Protein AF-A0A165R2X8-F1 (afdb_monomer_lite)

pLDDT: mean 70.47, std 25.11, range [25.03, 98.25]

Radius of gyration: 31.76 Å; chains: 1; bounding box: 98×84×92 Å

Secondary structure (DSSP, 8-state):
--GGGSGGGEEEE-TT-GGGS-HHHHHHHGGGGSPPPTHHHH-PPPP--GGGHHHHHHHHHT--SS-------------S--HHHHHHHHHHHHHHHHHHHHHHHHHH-SSPPP-HHHHHHHHHHHHHHH-TT-EEEEEEEEEPBPPTT-S--TTGGGS--EEEEEEEEEPSPB---PPP-----------------------------------------------------PPP---TTTT-------------------TTGGGSHHHHTT--BTT--TTSPB--EEEEEEEGGGHHHHHHHHHHHHHHTT----EEEEEE-TT-SEEEEEEEEE-----TTSPPPPEEEE----TT-TTEEETTSHHHHHHHHHHHHHHHHHHHHHHHHHHHHHHSGGGGSPP---BTTS-TTTTTTTS-HHHHHHHHHHHHHHHHHHHHHS---------PPPP---------------------

Structure (mmCIF, N/CA/C/O backbone):
data_AF-A0A165R2X8-F1
#
_entry.id   AF-A0A165R2X8-F1
#
loop_
_atom_site.group_PDB
_atom_site.id
_atom_site.type_symbol
_atom_site.label_atom_id
_atom_site.label_alt_id
_atom_site.label_comp_id
_atom_site.label_asym_id
_atom_site.label_entity_id
_atom_site.label_seq_id
_atom_site.pdbx_PDB_ins_code
_atom_site.Cartn_x
_atom_site.Cartn_y
_atom_site.Cartn_z
_atom_site.occupancy
_atom_site.B_iso_or_equiv
_atom_site.auth_seq_id
_atom_site.auth_comp_id
_atom_site.auth_asym_id
_atom_site.auth_atom_id
_atom_site.pdbx_PDB_model_num
ATOM 1 N N . MET A 1 1 ? -3.189 15.712 -18.559 1.00 52.31 1 MET A N 1
ATOM 2 C CA . MET A 1 1 ? -3.951 14.499 -18.189 1.00 52.31 1 MET A CA 1
ATOM 3 C C . MET A 1 1 ? -3.015 13.319 -18.382 1.00 52.31 1 MET A C 1
ATOM 5 O O . MET A 1 1 ? -2.456 13.204 -19.466 1.00 52.31 1 MET A O 1
ATOM 9 N N . HIS A 1 2 ? -2.732 12.551 -17.334 1.00 66.25 2 HIS A N 1
ATOM 10 C CA . HIS A 1 2 ? -1.777 11.444 -17.400 1.00 66.25 2 HIS A CA 1
ATOM 11 C C . HIS A 1 2 ? -2.496 10.144 -17.826 1.00 66.25 2 HIS A C 1
ATOM 13 O O . HIS A 1 2 ? -3.558 9.873 -17.266 1.00 66.25 2 HIS A O 1
ATOM 19 N N . PRO A 1 3 ? -1.978 9.357 -18.798 1.00 70.12 3 PRO A N 1
ATOM 20 C CA . PRO A 1 3 ? -2.657 8.169 -19.337 1.00 70.12 3 PRO A CA 1
ATOM 21 C C . PRO A 1 3 ? -3.021 7.127 -18.281 1.00 70.12 3 PRO A C 1
ATOM 23 O O . PRO A 1 3 ? -4.082 6.523 -18.371 1.00 70.12 3 PRO A O 1
ATOM 26 N N . TRP A 1 4 ? -2.209 6.954 -17.240 1.00 79.19 4 TRP A N 1
ATOM 27 C CA . TRP A 1 4 ? -2.486 5.952 -16.210 1.00 79.19 4 TRP A CA 1
ATOM 28 C C . TRP A 1 4 ? -3.608 6.346 -15.241 1.00 79.19 4 TRP A C 1
ATOM 30 O O . TRP A 1 4 ? -3.891 5.595 -14.321 1.00 79.19 4 TRP A O 1
ATOM 40 N N . ARG A 1 5 ? -4.278 7.488 -15.442 1.00 78.31 5 ARG A N 1
ATOM 41 C CA . ARG A 1 5 ? -5.565 7.773 -14.785 1.00 78.31 5 ARG A CA 1
ATOM 42 C C . ARG A 1 5 ? -6.742 7.082 -15.473 1.00 78.31 5 ARG A C 1
ATOM 44 O O . ARG A 1 5 ? -7.814 6.976 -14.888 1.00 78.31 5 ARG A O 1
ATOM 51 N N . ASP A 1 6 ? -6.556 6.662 -16.722 1.00 77.06 6 ASP A N 1
ATOM 52 C CA . ASP A 1 6 ? -7.579 5.962 -17.482 1.00 77.06 6 ASP A CA 1
ATOM 53 C C . ASP A 1 6 ? -7.570 4.469 -17.110 1.00 77.06 6 ASP A C 1
ATOM 55 O O . ASP A 1 6 ? -6.562 3.794 -17.356 1.00 77.06 6 ASP A O 1
ATOM 59 N N . PRO A 1 7 ? -8.659 3.929 -16.529 1.00 75.25 7 PRO A N 1
ATOM 60 C CA . PRO A 1 7 ? -8.744 2.513 -16.200 1.00 75.25 7 PRO A CA 1
ATOM 61 C C . PRO A 1 7 ? -8.648 1.611 -17.437 1.00 75.25 7 PRO A C 1
ATOM 63 O O . PRO A 1 7 ? -8.342 0.438 -17.276 1.00 75.25 7 PRO A O 1
ATOM 66 N N . GLU A 1 8 ? -8.848 2.117 -18.661 1.00 78.75 8 GLU A N 1
ATOM 67 C CA . GLU A 1 8 ? -8.639 1.332 -19.889 1.00 78.75 8 GLU A CA 1
ATOM 68 C C . GLU A 1 8 ? -7.177 0.887 -20.075 1.00 78.75 8 GLU A C 1
ATOM 70 O O . GLU A 1 8 ? -6.911 -0.095 -20.769 1.00 78.75 8 GLU A O 1
ATOM 75 N N . ASN A 1 9 ? -6.230 1.557 -19.411 1.00 83.19 9 ASN A N 1
ATOM 76 C CA . ASN A 1 9 ? -4.814 1.190 -19.418 1.00 83.19 9 ASN A CA 1
ATOM 77 C C . ASN A 1 9 ? -4.451 0.103 -18.385 1.00 83.19 9 ASN A C 1
ATOM 79 O O . ASN A 1 9 ? -3.286 -0.292 -18.305 1.00 83.19 9 ASN A O 1
ATOM 83 N N . VAL A 1 10 ? -5.422 -0.388 -17.603 1.00 86.94 10 VAL A N 1
ATOM 84 C CA . VAL A 1 10 ? -5.243 -1.441 -16.593 1.00 86.94 10 VAL A CA 1
ATOM 85 C C . VAL A 1 10 ? -6.329 -2.508 -16.733 1.00 86.94 10 VAL A C 1
ATOM 87 O O . VAL A 1 10 ? -7.522 -2.225 -16.779 1.00 86.94 10 VAL A O 1
ATOM 90 N N . VAL A 1 11 ? -5.940 -3.781 -16.732 1.00 88.38 11 VAL A N 1
ATOM 91 C CA . VAL A 1 11 ? -6.904 -4.886 -16.756 1.00 88.38 11 VAL A CA 1
ATOM 92 C C . VAL A 1 11 ? -7.445 -5.120 -15.344 1.00 88.38 11 VAL A C 1
ATOM 94 O O . VAL A 1 11 ? -6.738 -5.630 -14.472 1.00 88.38 11 VAL A O 1
ATOM 97 N N . LEU A 1 12 ? -8.708 -4.765 -15.108 1.00 88.12 12 LEU A N 1
ATOM 98 C CA . LEU A 1 12 ? -9.349 -4.896 -13.797 1.00 88.12 12 LEU A CA 1
ATOM 99 C C . LEU A 1 12 ? -9.978 -6.277 -13.583 1.00 88.12 12 LEU A C 1
ATOM 101 O O . LEU A 1 12 ? -10.709 -6.791 -14.431 1.00 88.12 12 LEU A O 1
ATOM 105 N N . HIS A 1 13 ? -9.746 -6.845 -12.401 1.00 85.69 13 HIS A N 1
ATOM 106 C CA . HIS A 1 13 ? -10.286 -8.131 -11.961 1.00 85.69 13 HIS A CA 1
ATOM 107 C C . HIS A 1 13 ? -11.101 -7.962 -10.681 1.00 85.69 13 HIS A C 1
ATOM 109 O O . HIS A 1 13 ? -10.700 -7.236 -9.776 1.00 85.69 13 HIS A O 1
ATOM 115 N N . SER A 1 14 ? -12.218 -8.683 -10.565 1.00 80.19 14 SER A N 1
ATOM 116 C CA . SER A 1 14 ? -12.997 -8.727 -9.320 1.00 80.19 14 SER A CA 1
ATOM 117 C C . SER A 1 14 ? -12.298 -9.586 -8.267 1.00 80.19 14 SER A C 1
ATOM 119 O O . SER A 1 14 ? -11.883 -10.707 -8.569 1.00 80.19 14 SER A O 1
ATOM 121 N N . VAL A 1 15 ? -12.233 -9.088 -7.026 1.00 72.25 15 VAL A N 1
ATOM 122 C CA . VAL A 1 15 ? -11.554 -9.748 -5.896 1.00 72.25 15 VAL A CA 1
ATOM 123 C C . VAL A 1 15 ? -12.150 -11.118 -5.539 1.00 72.25 15 VAL A C 1
ATOM 125 O O . VAL A 1 15 ? -11.440 -12.014 -5.072 1.00 72.25 15 VAL A O 1
ATOM 128 N N . ASP A 1 16 ? -13.432 -11.322 -5.841 1.00 66.12 16 ASP A N 1
ATOM 129 C CA . ASP A 1 16 ? -14.159 -12.558 -5.546 1.00 66.12 16 ASP A CA 1
ATOM 130 C C . ASP A 1 16 ? -13.986 -13.659 -6.611 1.00 66.12 16 ASP A C 1
ATOM 132 O O . ASP A 1 16 ? -14.261 -14.830 -6.343 1.00 66.12 16 ASP A O 1
ATOM 136 N N . CYS A 1 17 ? -13.473 -13.326 -7.801 1.00 63.28 17 CYS A N 1
ATOM 137 C CA . CYS A 1 17 ? -13.306 -14.250 -8.929 1.00 63.28 17 CYS A CA 1
ATOM 138 C C . CYS A 1 17 ? -11.825 -14.582 -9.178 1.00 63.28 17 CYS A C 1
ATOM 140 O O . CYS A 1 17 ? -11.273 -14.316 -10.244 1.00 63.28 17 CYS A O 1
ATOM 142 N N . ALA A 1 18 ? -11.177 -15.203 -8.192 1.00 62.91 18 ALA A N 1
ATOM 143 C CA . ALA A 1 18 ? -9.731 -15.444 -8.200 1.00 62.91 18 ALA A CA 1
ATOM 144 C C . ALA A 1 18 ? -9.247 -16.570 -9.143 1.00 62.91 18 ALA A C 1
ATOM 146 O O . ALA A 1 18 ? -8.054 -16.854 -9.187 1.00 62.91 18 ALA A O 1
ATOM 147 N N . THR A 1 19 ? -10.116 -17.257 -9.894 1.00 57.75 19 THR A N 1
ATOM 148 C CA . THR A 1 19 ? -9.743 -18.498 -10.613 1.00 57.75 19 THR A CA 1
ATOM 149 C C . THR A 1 19 ? -8.667 -18.321 -11.689 1.00 57.75 19 THR A C 1
ATOM 151 O O . THR A 1 19 ? -8.030 -19.305 -12.048 1.00 57.75 19 THR A O 1
ATOM 154 N N . ALA A 1 20 ? -8.440 -17.097 -12.175 1.00 71.44 20 ALA A N 1
ATOM 155 C CA . ALA A 1 20 ? -7.450 -16.784 -13.211 1.00 71.44 20 ALA A CA 1
ATOM 156 C C . ALA A 1 20 ? -6.237 -15.973 -12.706 1.00 71.44 20 ALA A C 1
ATOM 158 O O . ALA A 1 20 ? -5.438 -15.519 -13.517 1.00 71.44 20 ALA A O 1
ATOM 159 N N . TRP A 1 21 ? -6.108 -15.745 -11.395 1.00 86.25 21 TRP A N 1
ATOM 160 C CA . TRP A 1 21 ? -5.013 -14.935 -10.848 1.00 86.25 21 TRP A CA 1
ATOM 161 C C . TRP A 1 21 ? -3.727 -15.751 -10.652 1.00 86.25 21 TRP A C 1
ATOM 163 O O . TRP A 1 21 ? -3.832 -16.955 -10.381 1.00 86.25 21 TRP A O 1
ATOM 173 N N . PRO A 1 22 ? -2.540 -15.113 -10.703 1.00 88.19 22 PRO A N 1
ATOM 174 C CA . PRO A 1 22 ? -1.289 -15.736 -10.269 1.00 88.19 22 PRO A CA 1
ATOM 175 C C . PRO A 1 22 ? -1.380 -16.234 -8.821 1.00 88.19 22 PRO A C 1
ATOM 177 O O . PRO A 1 22 ? -2.077 -15.635 -7.993 1.00 88.19 22 PRO A O 1
ATOM 180 N N . GLU A 1 23 ? -0.687 -17.326 -8.500 1.00 89.19 23 GLU A N 1
ATOM 181 C CA . GLU A 1 23 ? -0.742 -17.933 -7.161 1.00 89.19 23 GLU A CA 1
ATOM 182 C C . GLU A 1 23 ? -0.190 -16.990 -6.086 1.00 89.19 23 GLU A C 1
ATOM 184 O O . GLU A 1 23 ? -0.756 -16.878 -5.000 1.00 89.19 23 GLU A O 1
ATOM 189 N N . GLU A 1 24 ? 0.833 -16.214 -6.429 1.00 89.31 24 GLU A N 1
ATOM 190 C CA . GLU A 1 24 ? 1.457 -15.194 -5.588 1.00 89.31 24 GLU A CA 1
ATOM 191 C C . GLU A 1 24 ? 0.451 -14.085 -5.238 1.00 89.31 24 GLU A C 1
ATOM 193 O O . GLU A 1 24 ? 0.370 -13.620 -4.100 1.00 89.31 24 GLU A O 1
ATOM 198 N N . THR A 1 25 ? -0.407 -13.717 -6.196 1.00 89.25 25 THR A N 1
ATOM 199 C CA . THR A 1 25 ? -1.488 -12.737 -5.989 1.00 89.25 25 THR A CA 1
ATOM 200 C C . THR A 1 25 ? -2.597 -13.317 -5.108 1.00 89.25 25 THR A C 1
ATOM 202 O O . THR A 1 25 ? -3.119 -12.633 -4.224 1.00 89.25 25 THR A O 1
ATOM 205 N N . LYS A 1 26 ? -2.957 -14.593 -5.301 1.00 89.06 26 LYS A N 1
ATOM 206 C CA . LYS A 1 26 ? -3.955 -15.283 -4.463 1.00 89.06 26 LYS A CA 1
ATOM 207 C C . LYS A 1 26 ? -3.492 -15.408 -3.014 1.00 89.06 26 LYS A C 1
ATOM 209 O O . LYS A 1 26 ? -4.302 -15.217 -2.106 1.00 89.06 26 LYS A O 1
ATOM 214 N N . ALA A 1 27 ? -2.211 -15.705 -2.798 1.00 90.81 27 ALA A N 1
ATOM 215 C CA . ALA A 1 27 ? -1.628 -15.836 -1.468 1.00 90.81 27 ALA A CA 1
ATOM 216 C C . ALA A 1 27 ? -1.777 -14.542 -0.653 1.00 90.81 27 ALA A C 1
ATOM 218 O O . ALA A 1 27 ? -2.129 -14.599 0.524 1.00 90.81 27 ALA A O 1
ATOM 219 N N . LEU A 1 28 ? -1.624 -13.375 -1.292 1.00 91.12 28 LEU A N 1
ATOM 220 C CA . LEU A 1 28 ? -1.773 -12.074 -0.634 1.00 91.12 28 LEU A CA 1
ATOM 221 C C . LEU A 1 28 ? -3.192 -11.779 -0.141 1.00 91.12 28 LEU A C 1
ATOM 223 O O . LEU A 1 28 ? -3.351 -11.063 0.842 1.00 91.12 28 LEU A O 1
ATOM 227 N N . ILE A 1 29 ? -4.230 -12.315 -0.785 1.00 89.06 29 ILE A N 1
ATOM 228 C CA . ILE A 1 29 ? -5.624 -12.063 -0.378 1.00 89.06 29 ILE A CA 1
ATOM 229 C C . ILE A 1 29 ? -6.180 -13.120 0.584 1.00 89.06 29 ILE A C 1
ATOM 231 O O . ILE A 1 29 ? -7.249 -12.923 1.162 1.00 89.06 29 ILE A O 1
ATOM 235 N N . GLU A 1 30 ? -5.494 -14.249 0.768 1.00 88.50 30 GLU A N 1
ATOM 236 C CA . GLU A 1 30 ? -5.924 -15.316 1.680 1.00 88.50 30 GLU A CA 1
ATOM 237 C C . GLU A 1 30 ? -6.098 -14.821 3.132 1.00 88.50 30 GLU A C 1
ATOM 239 O O . GLU A 1 30 ? -7.163 -15.079 3.709 1.00 88.50 30 GLU A O 1
ATOM 244 N N . PRO A 1 31 ? -5.187 -13.994 3.693 1.00 89.69 31 PRO A N 1
ATOM 245 C CA . PRO A 1 31 ? -5.346 -13.442 5.037 1.00 89.69 31 PRO A CA 1
ATOM 246 C C . PRO A 1 31 ? -6.639 -12.642 5.255 1.00 89.69 31 PRO A C 1
ATOM 248 O O . PRO A 1 31 ? -7.147 -12.614 6.374 1.00 89.69 31 PRO A O 1
ATOM 251 N N . LEU A 1 32 ? -7.226 -12.039 4.212 1.00 87.06 32 LEU A N 1
ATOM 252 C CA . LEU A 1 32 ? -8.481 -11.272 4.317 1.00 87.06 32 LEU A CA 1
ATOM 253 C C . LEU A 1 32 ? -9.692 -12.136 4.674 1.00 87.06 32 LEU A C 1
ATOM 255 O O . LEU A 1 32 ? -10.683 -11.622 5.210 1.00 87.06 32 LEU A O 1
ATOM 259 N N . ARG A 1 33 ? -9.623 -13.431 4.337 1.00 86.88 33 ARG A N 1
ATOM 260 C CA . ARG A 1 33 ? -10.674 -14.423 4.596 1.00 86.88 33 ARG A CA 1
ATOM 261 C C . ARG A 1 33 ? -10.580 -15.007 6.001 1.00 86.88 33 ARG A C 1
ATOM 263 O O . ARG A 1 33 ? -11.558 -15.579 6.484 1.00 86.88 33 ARG A O 1
ATOM 270 N N . ARG A 1 34 ? -9.433 -14.858 6.670 1.00 87.44 34 ARG A N 1
ATOM 271 C CA . ARG A 1 34 ? -9.241 -15.346 8.035 1.00 87.44 34 ARG A CA 1
ATOM 272 C C . ARG A 1 34 ? -10.069 -14.487 9.002 1.00 87.44 34 ARG A C 1
ATOM 274 O O . ARG A 1 34 ? -9.977 -13.258 8.966 1.00 87.44 34 ARG A O 1
ATOM 281 N N . PRO A 1 35 ? -10.894 -15.097 9.870 1.00 88.38 35 PRO A N 1
ATOM 282 C CA . PRO A 1 35 ? -11.625 -14.343 10.877 1.00 88.38 35 PRO A CA 1
ATOM 283 C C . PRO A 1 35 ? -10.657 -13.742 11.902 1.00 88.38 35 PRO A C 1
ATOM 285 O O . PRO A 1 35 ? -9.585 -14.291 12.167 1.00 88.38 35 PRO A O 1
ATOM 288 N N . LEU A 1 36 ? -11.061 -12.633 12.525 1.00 90.81 36 LEU A N 1
ATOM 289 C CA . LEU A 1 36 ? -10.315 -12.084 13.654 1.00 90.81 36 LEU A CA 1
ATOM 290 C C . LEU A 1 36 ? -10.290 -13.085 14.825 1.00 90.81 36 LEU A C 1
ATOM 292 O O . LEU A 1 36 ? -11.276 -13.800 15.037 1.00 90.81 36 LEU A O 1
ATOM 296 N N . PRO A 1 37 ? -9.206 -13.118 15.623 1.00 90.81 37 PRO A N 1
ATOM 297 C CA . PRO A 1 37 ? -9.124 -13.982 16.795 1.00 90.81 37 PRO A CA 1
ATOM 298 C C . PRO A 1 37 ? -10.280 -13.755 17.777 1.00 90.81 37 PRO A C 1
ATOM 300 O O . PRO A 1 37 ? -10.672 -12.618 18.036 1.00 90.81 37 PRO A O 1
ATOM 303 N N . GLU A 1 38 ? -10.777 -14.823 18.410 1.00 89.00 38 GLU A N 1
ATOM 304 C CA . GLU A 1 38 ? -11.929 -14.743 19.326 1.00 89.00 38 GLU A CA 1
ATOM 305 C C . GLU A 1 38 ? -11.702 -13.761 20.493 1.00 89.00 38 GLU A C 1
ATOM 307 O O . GLU A 1 38 ? -12.641 -13.106 20.956 1.00 89.00 38 GLU A O 1
ATOM 312 N N . TRP A 1 39 ? -10.449 -13.583 20.933 1.00 91.00 39 TRP A N 1
ATOM 313 C CA . TRP A 1 39 ? -10.113 -12.638 22.001 1.00 91.00 39 TRP A CA 1
ATOM 314 C C . TRP A 1 39 ? -10.463 -11.184 21.646 1.00 91.00 39 TRP A C 1
ATOM 316 O O . TRP A 1 39 ? -10.707 -10.397 22.558 1.00 91.00 39 TRP A O 1
ATOM 326 N N . VAL A 1 40 ? -10.561 -10.822 20.361 1.00 91.50 40 VAL A N 1
ATOM 327 C CA . VAL A 1 40 ? -11.008 -9.489 19.915 1.00 91.50 40 VAL A CA 1
ATOM 328 C C . VAL A 1 40 ? -12.467 -9.222 20.311 1.00 91.50 40 VAL A C 1
ATOM 330 O O . VAL A 1 40 ? -12.836 -8.091 20.626 1.00 91.50 40 VAL A O 1
ATOM 333 N N . TYR A 1 41 ? -13.295 -10.263 20.385 1.00 89.81 41 TYR A N 1
ATOM 334 C CA . TYR A 1 41 ? -14.707 -10.151 20.762 1.00 89.81 41 TYR A CA 1
ATOM 335 C C . TYR A 1 41 ? -14.936 -10.442 22.248 1.00 89.81 41 TYR A C 1
ATOM 337 O O . TYR A 1 41 ? -15.787 -9.822 22.884 1.00 89.81 41 TYR A O 1
ATOM 345 N N . CYS A 1 42 ? -14.176 -11.382 22.813 1.00 86.44 42 CYS A N 1
ATOM 346 C CA . CYS A 1 42 ? -14.424 -11.921 24.152 1.00 86.44 42 CYS A CA 1
ATOM 347 C C . CYS A 1 42 ? -13.467 -11.381 25.231 1.00 86.44 42 CYS A C 1
ATOM 349 O O . CYS A 1 42 ? -13.775 -11.450 26.423 1.00 86.44 42 CYS A O 1
ATOM 351 N N . GLY A 1 43 ? -12.320 -10.823 24.841 1.00 86.19 43 GLY A N 1
ATOM 352 C CA . GLY A 1 43 ? -11.204 -10.548 25.744 1.00 86.19 43 GLY A CA 1
ATOM 353 C C . GLY A 1 43 ? -10.484 -11.829 26.209 1.00 86.19 43 GLY A C 1
ATOM 354 O O . GLY A 1 43 ? -10.761 -12.916 25.700 1.00 86.19 43 GLY A O 1
ATOM 355 N N . PRO A 1 44 ? -9.549 -11.734 27.174 1.00 87.06 44 PRO A N 1
ATOM 356 C CA . PRO A 1 44 ? -9.086 -10.513 27.834 1.00 87.06 44 PRO A CA 1
ATOM 357 C C . PRO A 1 44 ? -8.338 -9.594 26.863 1.00 87.06 44 PRO A C 1
ATOM 359 O O . PRO A 1 44 ? -7.478 -10.046 26.107 1.00 87.06 44 PRO A O 1
ATOM 362 N N . TYR A 1 45 ? -8.672 -8.303 26.894 1.00 87.69 45 TYR A N 1
ATOM 363 C CA . TYR A 1 45 ? -8.031 -7.317 26.029 1.00 87.69 45 TYR A CA 1
ATOM 364 C C . TYR A 1 45 ? -6.646 -6.927 26.545 1.00 87.69 45 TYR A C 1
ATOM 366 O O . TYR A 1 45 ? -6.445 -6.875 27.764 1.00 87.69 45 TYR A O 1
ATOM 374 N N . PRO A 1 46 ? -5.712 -6.603 25.634 1.00 88.25 46 PRO A N 1
ATOM 375 C CA . PRO A 1 46 ? -4.507 -5.854 25.968 1.00 88.25 46 PRO A CA 1
ATOM 376 C C . PRO A 1 46 ? -4.840 -4.532 26.667 1.00 88.25 46 PRO A C 1
ATOM 378 O O . PRO A 1 46 ? -6.001 -4.123 26.755 1.00 88.25 46 PRO A O 1
ATOM 381 N N . PHE A 1 47 ? -3.810 -3.837 27.152 1.00 86.25 47 PHE A N 1
ATOM 382 C CA . PHE A 1 47 ? -3.988 -2.472 27.634 1.00 86.25 47 PHE A CA 1
ATOM 383 C C . PHE A 1 47 ? -4.682 -1.626 26.558 1.00 86.25 47 PHE A C 1
ATOM 385 O O . PHE A 1 47 ? -4.250 -1.608 25.410 1.00 86.25 47 PHE A O 1
ATOM 392 N N . THR A 1 48 ? -5.749 -0.932 26.951 1.00 86.00 48 THR A N 1
ATOM 393 C CA . THR A 1 48 ? -6.442 0.037 26.101 1.00 86.00 48 THR A CA 1
ATOM 394 C C . THR A 1 48 ? -6.559 1.365 26.818 1.00 86.00 48 THR A C 1
ATOM 396 O O . THR A 1 48 ? -6.961 1.421 27.989 1.00 86.00 48 THR A O 1
ATOM 399 N N . SER A 1 49 ? -6.303 2.437 26.086 1.00 87.44 49 SER A N 1
ATOM 400 C CA . SER A 1 49 ? -6.489 3.811 26.515 1.00 87.44 49 SER A CA 1
ATOM 401 C C . SER A 1 49 ? -7.929 4.061 26.979 1.00 87.44 49 SER A C 1
ATOM 403 O O . SER A 1 49 ? -8.898 3.498 26.464 1.00 87.44 49 SER A O 1
ATOM 405 N N . LYS A 1 50 ? -8.107 4.941 27.977 1.00 87.62 50 LYS A N 1
ATOM 406 C CA . LYS A 1 50 ? -9.434 5.227 28.570 1.00 87.62 50 LYS A CA 1
ATOM 407 C C . LYS A 1 50 ? -10.450 5.725 27.535 1.00 87.62 50 LYS A C 1
ATOM 409 O O . LYS A 1 50 ? -11.642 5.470 27.697 1.00 87.62 50 LYS A O 1
ATOM 414 N N . HIS A 1 51 ? -9.975 6.396 26.488 1.00 85.44 51 HIS A N 1
ATOM 415 C CA . HIS A 1 51 ? -10.787 6.922 25.391 1.00 85.44 51 HIS A CA 1
ATOM 416 C C . HIS A 1 51 ? -11.383 5.822 24.494 1.00 85.44 51 HIS A C 1
ATOM 418 O O . HIS A 1 51 ? -12.420 6.046 23.881 1.00 85.44 51 HIS A O 1
ATOM 424 N N . CYS A 1 52 ? -10.811 4.614 24.493 1.00 90.38 52 CYS A N 1
ATOM 425 C CA . CYS A 1 52 ? -11.252 3.488 23.662 1.00 90.38 52 CYS A CA 1
ATOM 426 C C . CYS A 1 52 ? -12.285 2.579 24.352 1.00 90.38 52 CYS A C 1
ATOM 428 O O . CYS A 1 52 ? -12.727 1.590 23.773 1.00 90.38 52 CYS A O 1
ATOM 430 N N . ARG A 1 53 ? -12.702 2.884 25.591 1.00 88.69 53 ARG A N 1
ATOM 431 C CA . ARG A 1 53 ? -13.611 2.020 26.376 1.00 88.69 53 ARG A CA 1
ATOM 432 C C . ARG A 1 53 ? -14.955 1.764 25.693 1.00 88.69 53 ARG A C 1
ATOM 434 O O . ARG A 1 53 ? -15.479 0.658 25.804 1.00 88.69 53 ARG A O 1
ATOM 441 N N . SER A 1 54 ? -15.513 2.768 25.015 1.00 93.19 54 SER A N 1
ATOM 442 C CA . SER A 1 54 ? -16.760 2.621 24.255 1.00 93.19 54 SER A CA 1
ATOM 443 C C . SER A 1 54 ? -16.580 1.684 23.059 1.00 93.19 54 SER A C 1
ATOM 445 O O . SER A 1 54 ? -17.418 0.813 22.856 1.00 93.19 54 SER A O 1
ATOM 447 N N . LEU A 1 55 ? -15.459 1.794 22.340 1.00 94.31 55 LEU A N 1
ATOM 448 C CA . LEU A 1 55 ? -15.120 0.917 21.214 1.00 94.31 55 LEU A CA 1
ATOM 449 C C . LEU A 1 55 ? -14.924 -0.534 21.664 1.00 94.31 55 LEU A C 1
ATOM 451 O O . LEU A 1 55 ? -15.405 -1.460 21.026 1.00 94.31 55 LEU A O 1
ATOM 455 N N . VAL A 1 56 ? -14.291 -0.748 22.819 1.00 92.69 56 VAL A N 1
ATOM 456 C CA . VAL A 1 56 ? -14.167 -2.089 23.408 1.00 92.69 56 VAL A CA 1
ATOM 457 C C . VAL A 1 56 ? -15.539 -2.678 23.763 1.00 92.69 56 VAL A C 1
ATOM 459 O O . VAL A 1 56 ? -15.760 -3.877 23.605 1.00 92.69 56 VAL A O 1
ATOM 462 N N . ALA A 1 57 ? -16.477 -1.862 24.251 1.00 91.12 57 ALA A N 1
ATOM 463 C CA . ALA A 1 57 ? -17.840 -2.319 24.514 1.00 91.12 57 ALA A CA 1
ATOM 464 C C . ALA A 1 57 ? -18.595 -2.662 23.217 1.00 91.12 57 ALA A C 1
ATOM 466 O O . ALA A 1 57 ? -19.329 -3.647 23.196 1.00 91.12 57 ALA A O 1
ATOM 467 N N . GLU A 1 58 ? -18.382 -1.893 22.148 1.00 93.56 58 GLU A N 1
ATOM 468 C CA . GLU A 1 58 ? -18.925 -2.149 20.809 1.00 93.56 58 GLU A CA 1
ATOM 469 C C . GLU A 1 58 ? -18.415 -3.477 20.230 1.00 93.56 58 GLU A C 1
ATOM 471 O O . GLU A 1 58 ? -19.223 -4.300 19.802 1.00 93.56 58 GLU A O 1
ATOM 476 N N . LEU A 1 59 ? -17.111 -3.759 20.338 1.00 92.75 59 LEU A N 1
ATOM 477 C CA . LEU A 1 59 ? -16.524 -5.039 19.915 1.00 92.75 59 LEU A CA 1
ATOM 478 C C . LEU A 1 59 ? -17.203 -6.248 20.577 1.00 92.75 59 LEU A C 1
ATOM 480 O O . LEU A 1 59 ? -17.482 -7.248 19.916 1.00 92.75 59 LEU A O 1
ATOM 484 N N . LYS A 1 60 ? -17.528 -6.155 21.874 1.00 89.00 60 LYS A N 1
ATOM 485 C CA . LYS A 1 60 ? -18.247 -7.225 22.593 1.00 89.00 60 LYS A CA 1
ATOM 486 C C . LYS A 1 60 ? -19.665 -7.447 22.074 1.00 89.00 60 LYS A C 1
ATOM 488 O O . LYS A 1 60 ? -20.171 -8.565 22.148 1.00 89.00 60 LYS A O 1
ATOM 493 N N . GLN A 1 61 ? -20.328 -6.386 21.616 1.00 88.62 61 GLN A N 1
ATOM 494 C CA . GLN A 1 61 ? -21.694 -6.457 21.092 1.00 88.62 61 GLN A CA 1
ATOM 495 C C . GLN A 1 61 ? -21.729 -7.071 19.692 1.00 88.62 61 GLN A C 1
ATOM 497 O O . GLN A 1 61 ? -22.686 -7.760 19.355 1.00 88.62 61 GLN A O 1
ATOM 502 N N . GLN A 1 62 ? -20.665 -6.889 18.910 1.00 84.44 62 GLN A N 1
ATOM 503 C CA . GLN A 1 62 ? -20.513 -7.436 17.559 1.00 84.44 62 GLN A CA 1
ATOM 504 C C . GLN A 1 62 ? -20.042 -8.903 17.543 1.00 84.44 62 GLN A C 1
ATOM 506 O O . GLN A 1 62 ? -19.475 -9.378 16.558 1.00 84.44 62 GLN A O 1
ATOM 511 N N . ARG A 1 63 ? -20.265 -9.648 18.634 1.00 77.38 63 ARG A N 1
ATOM 512 C CA . ARG A 1 63 ? -19.882 -11.058 18.733 1.00 77.38 63 ARG A CA 1
ATOM 513 C C . ARG A 1 63 ? -20.582 -11.882 17.637 1.00 77.38 63 ARG A C 1
ATOM 515 O O . ARG A 1 63 ? -21.811 -11.832 17.547 1.00 77.38 63 ARG A O 1
ATOM 522 N N . PRO A 1 64 ? -19.850 -12.709 16.867 1.00 72.25 64 PRO A N 1
ATOM 523 C CA . PRO A 1 64 ? -20.466 -13.641 15.930 1.00 72.25 64 PRO A CA 1
ATOM 524 C C . PRO A 1 64 ? -21.437 -14.580 16.662 1.00 72.25 64 PRO A C 1
ATOM 526 O O . PRO A 1 64 ? -21.063 -15.240 17.631 1.00 72.25 64 PRO A O 1
ATOM 529 N N . VAL A 1 65 ? -22.692 -14.643 16.207 1.00 59.88 65 VAL A N 1
ATOM 530 C CA . VAL A 1 65 ? -23.758 -15.465 16.824 1.00 59.88 65 VAL A CA 1
ATOM 531 C C . VAL A 1 65 ? -23.510 -16.969 16.624 1.00 59.88 65 VAL A C 1
ATOM 533 O O . VAL A 1 65 ? -24.035 -17.794 17.370 1.00 59.88 65 VAL A O 1
ATOM 536 N N . ILE A 1 66 ? -22.670 -17.338 15.653 1.00 52.78 66 ILE A N 1
ATOM 537 C CA . ILE A 1 66 ? -22.306 -18.724 15.362 1.00 52.78 66 ILE A CA 1
ATOM 538 C C . ILE A 1 66 ? -20.893 -18.967 15.890 1.00 52.78 66 ILE A C 1
ATOM 540 O O . ILE A 1 66 ? -19.904 -18.658 15.229 1.00 52.78 66 ILE A O 1
ATOM 544 N N . SER A 1 67 ? -20.795 -19.541 17.089 1.00 45.66 67 SER A N 1
ATOM 545 C CA . SER A 1 67 ? -19.562 -20.185 17.535 1.00 45.66 67 SER A CA 1
ATOM 546 C C . SER A 1 67 ? -19.260 -21.321 16.560 1.00 45.66 67 SER A C 1
ATOM 548 O O . SER A 1 67 ? -20.011 -22.299 16.515 1.00 45.66 67 SER A O 1
ATOM 550 N N . SER A 1 68 ? -18.192 -21.196 15.768 1.00 43.62 68 SER A N 1
ATOM 551 C CA . SER A 1 68 ? -17.671 -22.309 14.974 1.00 43.62 68 SER A CA 1
ATOM 552 C C . SER A 1 68 ? -17.280 -23.431 15.934 1.00 43.62 68 SER A C 1
ATOM 554 O O . SER A 1 68 ? -16.223 -23.430 16.558 1.00 43.62 68 SER A O 1
ATOM 556 N N . THR A 1 69 ? -18.197 -24.371 16.120 1.00 42.09 69 THR A N 1
ATOM 557 C CA . THR A 1 69 ? -17.984 -25.631 16.823 1.00 42.09 69 THR A CA 1
ATOM 558 C C . THR A 1 69 ? -17.295 -26.562 15.836 1.00 42.09 69 THR A C 1
ATOM 560 O O . THR A 1 69 ? -17.895 -27.466 15.270 1.00 42.09 69 THR A O 1
ATOM 563 N N . GLY A 1 70 ? -16.023 -26.283 15.564 1.00 37.84 70 GLY A N 1
ATOM 564 C CA . GLY A 1 70 ? -15.241 -27.015 14.580 1.00 37.84 70 GLY A CA 1
ATOM 565 C C . GLY A 1 70 ? -13.774 -27.026 14.962 1.00 37.84 70 GLY A C 1
ATOM 566 O O . GLY A 1 70 ? -13.038 -26.130 14.582 1.00 37.84 70 GLY A O 1
ATOM 567 N N . SER A 1 71 ? -13.379 -28.071 15.691 1.00 34.75 71 SER A N 1
ATOM 568 C CA . SER A 1 71 ? -11.993 -28.501 15.901 1.00 34.75 71 SER A CA 1
ATOM 569 C C . SER A 1 71 ? -11.059 -27.469 16.544 1.00 34.75 71 SER A C 1
ATOM 571 O O . SER A 1 71 ? -10.384 -26.691 15.877 1.00 34.75 71 SER A O 1
ATOM 573 N N . ALA A 1 72 ? -10.900 -27.593 17.862 1.00 38.94 72 ALA A N 1
ATOM 574 C CA . ALA A 1 72 ? -9.645 -27.268 18.524 1.00 38.94 72 ALA A CA 1
ATOM 575 C C . ALA A 1 72 ? -8.532 -28.182 17.973 1.00 38.94 72 ALA A C 1
ATOM 577 O O . ALA A 1 72 ? -8.153 -29.169 18.597 1.00 38.94 72 ALA A O 1
ATOM 578 N N . SER A 1 73 ? -8.010 -27.872 16.788 1.00 32.81 73 SER A N 1
ATOM 579 C CA . SER A 1 73 ? -6.660 -28.272 16.425 1.00 32.81 73 SER A CA 1
ATOM 580 C C . SER A 1 73 ? -5.737 -27.276 17.103 1.00 32.81 73 SER A C 1
ATOM 582 O O . SER A 1 73 ? -5.474 -26.185 16.606 1.00 32.81 73 SER A O 1
ATOM 584 N N . THR A 1 74 ? -5.291 -27.657 18.294 1.00 37.34 74 THR A N 1
ATOM 585 C CA . THR A 1 74 ? -4.109 -27.117 18.951 1.00 37.34 74 THR A CA 1
ATOM 586 C C . THR A 1 74 ? -2.893 -27.355 18.054 1.00 37.34 74 THR A C 1
ATOM 588 O O . THR A 1 74 ? -2.117 -28.278 18.290 1.00 37.34 74 THR A O 1
ATOM 591 N N . SER A 1 75 ? -2.712 -26.547 17.011 1.00 32.50 75 SER A N 1
ATOM 592 C CA . SER A 1 75 ? -1.377 -26.271 16.493 1.00 32.50 75 SER A CA 1
ATOM 593 C C . SER A 1 75 ? -0.794 -25.183 17.386 1.00 32.50 75 SER A C 1
ATOM 595 O O . SER A 1 75 ? -0.918 -23.987 17.128 1.00 32.50 75 SER A O 1
ATOM 597 N N . ASN A 1 76 ? -0.225 -25.622 18.507 1.00 38.16 76 ASN A N 1
ATOM 598 C CA . ASN A 1 76 ? 0.752 -24.834 19.236 1.00 38.16 76 ASN A CA 1
ATOM 599 C C . ASN A 1 76 ? 1.944 -24.611 18.294 1.00 38.16 76 ASN A C 1
ATOM 601 O O . ASN A 1 76 ? 2.862 -25.425 18.278 1.00 38.16 76 ASN A O 1
ATOM 605 N N . GLU A 1 77 ? 1.935 -23.519 17.536 1.00 33.34 77 GLU A N 1
ATOM 606 C CA . GLU A 1 77 ? 3.178 -22.820 17.224 1.00 33.34 77 GLU A CA 1
ATOM 607 C C . GLU A 1 77 ? 3.312 -21.650 18.200 1.00 33.34 77 GLU A C 1
ATOM 609 O O . GLU A 1 77 ? 2.613 -20.641 18.082 1.00 33.34 77 GLU A O 1
ATOM 614 N N . PRO A 1 78 ? 4.163 -21.778 19.227 1.00 45.25 78 PRO A N 1
ATOM 615 C CA . PRO A 1 78 ? 4.396 -20.718 20.180 1.00 45.25 78 PRO A CA 1
ATOM 616 C C . PRO A 1 78 ? 5.637 -19.911 19.769 1.00 45.25 78 PRO A C 1
ATOM 618 O O . PRO A 1 78 ? 6.663 -20.084 20.410 1.00 45.25 78 PRO A O 1
ATOM 621 N N . SER A 1 79 ? 5.604 -19.027 18.758 1.00 42.09 79 SER A N 1
ATOM 622 C CA . SER A 1 79 ? 6.692 -18.024 18.598 1.00 42.09 79 SER A CA 1
ATOM 623 C C . SER A 1 79 ? 6.439 -16.862 17.618 1.00 42.09 79 SER A C 1
ATOM 625 O O . SER A 1 79 ? 7.304 -16.510 16.823 1.00 42.09 79 SER A O 1
ATOM 627 N N . SER A 1 80 ? 5.309 -16.169 17.726 1.00 44.16 80 SER A N 1
ATOM 628 C CA . SER A 1 80 ? 5.248 -14.739 17.391 1.00 44.16 80 SER A CA 1
ATOM 629 C C . SER A 1 80 ? 4.299 -14.107 18.396 1.00 44.16 80 SER A C 1
ATOM 631 O O . SER A 1 80 ? 3.138 -14.502 18.484 1.00 44.16 80 SER A O 1
ATOM 633 N N . LYS A 1 81 ? 4.804 -13.229 19.273 1.00 56.66 81 LYS A N 1
ATOM 634 C CA . LYS A 1 81 ? 3.968 -12.508 20.247 1.00 56.66 81 LYS A CA 1
ATOM 635 C C . LYS A 1 81 ? 2.817 -11.888 19.464 1.00 56.66 81 LYS A C 1
ATOM 637 O O . LYS A 1 81 ? 3.117 -11.043 18.639 1.00 56.66 81 LYS A O 1
ATOM 642 N N . ASP A 1 82 ? 1.576 -12.319 19.713 1.00 81.12 82 ASP A N 1
ATOM 643 C CA . ASP A 1 82 ? 0.339 -11.900 19.029 1.00 81.12 82 ASP A CA 1
ATOM 644 C C . ASP A 1 82 ? 0.403 -10.410 18.638 1.00 81.12 82 ASP A C 1
ATOM 646 O O . ASP A 1 82 ? 0.093 -9.530 19.442 1.00 81.12 82 ASP A O 1
ATOM 650 N N . MET A 1 83 ? 0.928 -10.112 17.440 1.00 90.62 83 MET A N 1
ATOM 651 C CA . MET A 1 83 ? 1.368 -8.753 17.082 1.00 90.62 83 MET A CA 1
ATOM 652 C C . MET A 1 83 ? 0.164 -7.820 16.969 1.00 90.62 83 MET A C 1
ATOM 654 O O . MET A 1 83 ? 0.254 -6.617 17.220 1.00 90.62 83 MET A O 1
ATOM 658 N N . LEU A 1 84 ? -1.002 -8.411 16.704 1.00 93.12 84 LEU A N 1
ATOM 659 C CA . LEU A 1 84 ? -2.288 -7.746 16.751 1.00 93.12 84 LEU A CA 1
ATOM 660 C C . LEU A 1 84 ? -2.595 -7.199 18.153 1.00 93.12 84 LEU A C 1
ATOM 662 O O . LEU A 1 84 ? -3.153 -6.111 18.263 1.00 93.12 84 LEU A O 1
ATOM 666 N N . ARG A 1 85 ? -2.179 -7.877 19.234 1.00 92.81 85 ARG A N 1
ATOM 667 C CA . ARG A 1 85 ? -2.305 -7.339 20.602 1.00 92.81 85 ARG A CA 1
ATOM 668 C C . ARG A 1 85 ? -1.444 -6.107 20.830 1.00 92.81 85 ARG A C 1
ATOM 670 O O . ARG A 1 85 ? -1.866 -5.231 21.580 1.00 92.81 85 ARG A O 1
ATOM 677 N N . LEU A 1 86 ? -0.266 -6.041 20.209 1.00 92.81 86 LEU A N 1
ATOM 678 C CA . LEU A 1 86 ? 0.614 -4.870 20.295 1.00 92.81 86 LEU A CA 1
ATOM 679 C C . LEU A 1 86 ? 0.011 -3.671 19.554 1.00 92.81 86 LEU A C 1
ATOM 681 O O . LEU A 1 86 ? 0.129 -2.544 20.019 1.00 92.81 86 LEU A O 1
ATOM 685 N N . CYS A 1 87 ? -0.691 -3.927 18.450 1.00 94.75 87 CYS A N 1
ATOM 686 C CA . CYS A 1 87 ? -1.346 -2.896 17.646 1.00 94.75 87 CYS A CA 1
ATOM 687 C C . CYS A 1 87 ? -2.766 -2.543 18.126 1.00 94.75 87 CYS A C 1
ATOM 689 O O . CYS A 1 87 ? -3.368 -1.606 17.606 1.00 94.75 87 CYS A O 1
ATOM 691 N N . PHE A 1 88 ? -3.321 -3.281 19.096 1.00 95.00 88 PHE A N 1
ATOM 692 C CA . PHE A 1 88 ? -4.738 -3.198 19.465 1.00 95.00 88 PHE A CA 1
ATOM 693 C C . PHE A 1 88 ? -5.151 -1.797 19.930 1.00 95.00 88 PHE A C 1
ATOM 695 O O . PHE A 1 88 ? -6.143 -1.255 19.445 1.00 95.00 88 PHE A O 1
ATOM 702 N N . ASP A 1 89 ? -4.381 -1.180 20.833 1.00 94.25 89 ASP A N 1
ATOM 703 C CA . ASP A 1 89 ? -4.697 0.171 21.313 1.00 94.25 89 ASP A CA 1
ATOM 704 C C . ASP A 1 89 ? -4.525 1.220 20.212 1.00 94.25 89 ASP A C 1
ATOM 706 O O . ASP A 1 89 ? -5.376 2.095 20.070 1.00 94.25 89 ASP A O 1
ATOM 710 N N . THR A 1 90 ? -3.474 1.104 19.394 1.00 94.25 90 THR A N 1
ATOM 711 C CA . THR A 1 90 ? -3.227 1.995 18.251 1.00 94.25 90 THR A CA 1
ATOM 712 C C . THR A 1 90 ? -4.392 1.961 17.266 1.00 94.25 90 THR A C 1
ATOM 714 O O . THR A 1 90 ? -4.892 3.017 16.888 1.00 94.25 90 THR A O 1
ATOM 717 N N . ALA A 1 91 ? -4.878 0.769 16.908 1.00 95.94 91 ALA A N 1
ATOM 718 C CA . ALA A 1 91 ? -6.016 0.599 16.010 1.00 95.94 91 ALA A CA 1
ATOM 719 C C . ALA A 1 91 ? -7.285 1.272 16.566 1.00 95.94 91 ALA A C 1
ATOM 721 O O . ALA A 1 91 ? -7.924 2.068 15.876 1.00 95.94 91 ALA A O 1
ATOM 722 N N . LEU A 1 92 ? -7.613 1.031 17.841 1.00 96.81 92 LEU A N 1
ATOM 723 C CA . LEU A 1 92 ? -8.790 1.641 18.470 1.00 96.81 92 LEU A CA 1
ATOM 724 C C . LEU A 1 92 ? -8.651 3.157 18.653 1.00 96.81 92 LEU A C 1
ATOM 726 O O . LEU A 1 92 ? -9.631 3.884 18.484 1.00 96.81 92 LEU A O 1
ATOM 730 N N . CYS A 1 93 ? -7.452 3.653 18.962 1.00 96.50 93 CYS A N 1
ATOM 731 C CA . CYS A 1 93 ? -7.188 5.088 19.044 1.00 96.50 93 CYS A CA 1
ATOM 732 C C . CYS A 1 93 ? -7.397 5.768 17.686 1.00 96.50 93 CYS A C 1
ATOM 734 O O . CYS A 1 93 ? -8.012 6.834 17.639 1.00 96.50 93 CYS A O 1
ATOM 736 N N . THR A 1 94 ? -6.967 5.139 16.588 1.00 96.44 94 THR A N 1
ATOM 737 C CA . THR A 1 94 ? -7.224 5.632 15.227 1.00 96.44 94 THR A CA 1
ATOM 738 C C . THR A 1 94 ? -8.722 5.720 14.941 1.00 96.44 94 THR A C 1
ATOM 740 O O . THR A 1 94 ? -9.195 6.764 14.492 1.00 96.44 94 THR A O 1
ATOM 743 N N . THR A 1 95 ? -9.498 4.683 15.271 1.00 97.44 95 THR A N 1
ATOM 744 C CA . THR A 1 95 ? -10.963 4.719 15.118 1.00 97.44 95 THR A CA 1
ATOM 745 C C . THR A 1 95 ? -11.604 5.822 15.954 1.00 97.44 95 THR A C 1
ATOM 747 O O . THR A 1 95 ? -12.471 6.546 15.463 1.00 97.44 95 THR A O 1
ATOM 750 N N . ALA A 1 96 ? -11.182 5.990 17.210 1.00 96.56 96 ALA A N 1
ATOM 751 C CA . ALA A 1 96 ? -11.698 7.047 18.076 1.00 96.56 96 ALA A CA 1
ATOM 752 C C . ALA A 1 96 ? -11.393 8.446 17.510 1.00 96.56 96 ALA A C 1
ATOM 754 O O . ALA A 1 96 ? -12.275 9.308 17.499 1.00 96.56 96 ALA A O 1
ATOM 755 N N . LEU A 1 97 ? -10.170 8.653 17.010 1.00 95.69 97 LEU A N 1
ATOM 756 C CA . LEU A 1 97 ? -9.737 9.901 16.388 1.00 95.69 97 LEU A CA 1
ATOM 757 C C . LEU A 1 97 ? -10.561 10.215 15.135 1.00 95.69 97 LEU A C 1
ATOM 759 O O . LEU A 1 97 ? -11.114 11.309 15.036 1.00 95.69 97 LEU A O 1
ATOM 763 N N . LEU A 1 98 ? -10.697 9.253 14.219 1.00 95.94 98 LEU A N 1
ATOM 764 C CA . LEU A 1 98 ? -11.454 9.427 12.978 1.00 95.94 98 LEU A CA 1
ATOM 765 C C . LEU A 1 98 ? -12.936 9.689 13.246 1.00 95.94 98 LEU A C 1
ATOM 767 O O . LEU A 1 98 ? -13.493 10.614 12.664 1.00 95.94 98 LEU A O 1
ATOM 771 N N . ARG A 1 99 ? -13.567 8.964 14.181 1.00 95.06 99 ARG A N 1
ATOM 772 C CA . ARG A 1 99 ? -14.955 9.247 14.587 1.00 95.06 99 ARG A CA 1
ATOM 773 C C . ARG A 1 99 ? -15.101 10.655 15.155 1.00 95.06 99 ARG A C 1
ATOM 775 O O . ARG A 1 99 ? -16.040 11.358 14.801 1.00 95.06 99 ARG A O 1
ATOM 782 N N . SER A 1 100 ? -14.182 11.081 16.022 1.00 93.81 100 SER A N 1
ATOM 783 C CA . SER A 1 100 ? -14.224 12.428 16.598 1.00 93.81 100 SER A CA 1
ATOM 784 C C . SER A 1 100 ? -14.040 13.514 15.541 1.00 93.81 100 SER A C 1
ATOM 786 O O . SER A 1 100 ? -14.693 14.552 15.632 1.00 93.81 100 SER A O 1
ATOM 788 N N . LEU A 1 101 ? -13.150 13.299 14.571 1.00 93.19 101 LEU A N 1
ATOM 789 C CA . LEU A 1 101 ? -12.934 14.222 13.461 1.00 93.19 101 LEU A CA 1
ATOM 790 C C . LEU A 1 101 ? -14.182 14.285 12.578 1.00 93.19 101 LEU A C 1
ATOM 792 O O . LEU A 1 101 ? -14.708 15.367 12.350 1.00 93.19 101 LEU A O 1
ATOM 796 N N . MET A 1 102 ? -14.729 13.129 12.204 1.00 92.25 102 MET A N 1
ATOM 797 C CA . MET A 1 102 ? -15.904 13.033 11.337 1.00 92.25 102 MET A CA 1
ATOM 798 C C . MET A 1 102 ? -17.176 13.613 11.951 1.00 92.25 102 MET A C 1
ATOM 800 O O . MET A 1 102 ? -18.025 14.121 11.228 1.00 92.25 102 MET A O 1
ATOM 804 N N . LEU A 1 103 ? -17.308 13.577 13.279 1.00 92.12 103 LEU A N 1
ATOM 805 C CA . LEU A 1 103 ? -18.420 14.218 13.982 1.00 92.12 103 LEU A CA 1
ATOM 806 C C . LEU A 1 103 ? -18.310 15.747 14.007 1.00 92.12 103 LEU A C 1
ATOM 808 O O . LEU A 1 103 ? -19.336 16.417 14.014 1.00 92.12 103 LEU A O 1
ATOM 812 N N . ARG A 1 104 ? -17.089 16.295 14.047 1.00 91.00 104 ARG A N 1
ATOM 813 C CA . ARG A 1 104 ? -16.849 17.746 14.139 1.00 91.00 104 ARG A CA 1
ATOM 814 C C . ARG A 1 104 ? -16.726 18.426 12.786 1.00 91.00 104 ARG A C 1
ATOM 816 O O . ARG A 1 104 ? -17.009 19.609 12.677 1.00 91.00 104 ARG A O 1
ATOM 823 N N . GLU A 1 105 ? -16.288 17.697 11.771 1.00 91.56 105 GLU A N 1
ATOM 824 C CA . GLU A 1 105 ? -16.021 18.223 10.433 1.00 91.56 105 GLU A CA 1
ATOM 825 C C . GLU A 1 105 ? -17.188 19.033 9.832 1.00 91.56 105 GLU A C 1
ATOM 827 O O . GLU A 1 105 ? -16.928 20.162 9.415 1.00 91.56 105 GLU A O 1
ATOM 832 N N . PRO A 1 106 ? -18.463 18.585 9.902 1.00 87.50 106 PRO A N 1
ATOM 833 C CA . PRO A 1 106 ? -19.594 19.358 9.377 1.00 87.50 106 PRO A CA 1
ATOM 834 C C . PRO A 1 106 ? -19.824 20.712 10.068 1.00 87.50 106 PRO A C 1
ATOM 836 O O . PRO A 1 106 ? -20.518 21.568 9.525 1.00 87.50 106 PRO A O 1
ATOM 839 N N . GLU A 1 107 ? -19.291 20.903 11.278 1.00 89.25 107 GLU A N 1
ATOM 840 C CA . GLU A 1 107 ? -19.399 22.158 12.031 1.00 89.25 107 GLU A CA 1
ATOM 841 C C . GLU A 1 107 ? -18.291 23.156 11.658 1.00 89.25 107 GLU A C 1
ATOM 843 O O . GLU A 1 107 ? -18.435 24.352 11.912 1.00 89.25 107 GLU A O 1
ATOM 848 N N . ILE A 1 108 ? -17.182 22.678 11.077 1.00 86.94 108 ILE A N 1
ATOM 849 C CA . ILE A 1 108 ? -15.972 23.471 10.819 1.00 86.94 108 ILE A CA 1
ATOM 850 C C . ILE A 1 108 ? -15.920 23.922 9.357 1.00 86.94 108 ILE A C 1
ATOM 852 O O . ILE A 1 108 ? -15.645 25.092 9.088 1.00 86.94 108 ILE A O 1
ATOM 856 N N . THR A 1 109 ? -16.170 23.014 8.412 1.00 86.31 109 THR A N 1
ATOM 857 C CA . THR A 1 109 ? -16.023 23.278 6.975 1.00 86.31 109 THR A CA 1
ATOM 858 C C . THR A 1 109 ? -17.154 22.648 6.167 1.00 86.31 109 THR A C 1
ATOM 860 O O . THR A 1 109 ? -17.753 21.652 6.561 1.00 86.31 109 THR A O 1
ATOM 863 N N . SER A 1 110 ? -17.454 23.249 5.011 1.00 81.75 110 SER A N 1
ATOM 864 C CA . SER A 1 110 ? -18.373 22.652 4.027 1.00 81.75 110 SER A CA 1
ATOM 865 C C . SER A 1 110 ? -17.681 21.623 3.129 1.00 81.75 110 SER A C 1
ATOM 867 O O . SER A 1 110 ? -18.328 20.698 2.645 1.00 81.75 110 SER A O 1
ATOM 869 N N . GLU A 1 111 ? -16.369 21.771 2.939 1.00 85.75 111 GLU A N 1
ATOM 870 C CA . GLU A 1 111 ? -15.532 20.825 2.209 1.00 85.75 111 GLU A CA 1
ATOM 871 C C . GLU A 1 111 ? -14.953 19.780 3.161 1.00 85.75 111 GLU A C 1
ATOM 873 O O . GLU A 1 111 ? -14.606 20.119 4.302 1.00 85.75 111 GLU A O 1
ATOM 878 N N . PRO A 1 112 ? -14.840 18.520 2.718 1.00 85.62 112 PRO A N 1
ATOM 879 C CA . PRO A 1 112 ? -14.342 17.472 3.574 1.00 85.62 112 PRO A CA 1
ATOM 880 C C . PRO A 1 112 ? -12.841 17.632 3.845 1.00 85.62 112 PRO A C 1
ATOM 882 O O . PRO A 1 112 ? -12.041 17.882 2.946 1.00 85.62 112 PRO A O 1
ATOM 885 N N . ILE A 1 113 ? -12.446 17.449 5.103 1.00 89.88 113 ILE A N 1
ATOM 886 C CA . ILE A 1 113 ? -11.051 17.537 5.543 1.00 89.88 113 ILE A CA 1
ATOM 887 C C . ILE A 1 113 ? -10.322 16.266 5.106 1.00 89.88 113 ILE A C 1
ATOM 889 O O . ILE A 1 113 ? -10.829 15.155 5.306 1.00 89.88 113 ILE A O 1
ATOM 893 N N . SER A 1 114 ? -9.119 16.413 4.546 1.00 91.81 114 SER A N 1
ATOM 894 C CA . SER A 1 114 ? -8.279 15.270 4.184 1.00 91.81 114 SER A CA 1
ATOM 895 C C . SER A 1 114 ? -7.936 14.418 5.412 1.00 91.81 114 SER A C 1
ATOM 897 O O . SER A 1 114 ? -7.510 14.924 6.451 1.00 91.81 114 SER A O 1
ATOM 899 N N . LYS A 1 115 ? -8.111 13.096 5.284 1.00 94.62 115 LYS A N 1
ATOM 900 C CA . LYS A 1 115 ? -7.720 12.108 6.304 1.00 94.62 115 LYS A CA 1
ATOM 901 C C . LYS A 1 115 ? -6.356 11.475 6.017 1.00 94.62 115 LYS A C 1
ATOM 903 O O . LYS A 1 115 ? -5.898 10.670 6.827 1.00 94.62 115 LYS A O 1
ATOM 908 N N . THR A 1 116 ? -5.693 11.846 4.919 1.00 95.00 116 THR A N 1
ATOM 909 C CA . THR A 1 116 ? -4.494 11.177 4.393 1.00 95.00 116 THR A CA 1
ATOM 910 C C . THR A 1 116 ? -3.421 10.945 5.449 1.00 95.00 116 THR A C 1
ATOM 912 O O . THR A 1 116 ? -2.977 9.813 5.619 1.00 95.00 116 THR A O 1
ATOM 915 N N . SER A 1 117 ? -3.053 11.963 6.233 1.00 95.06 117 SER A N 1
ATOM 916 C CA . SER A 1 117 ? -2.004 11.819 7.252 1.00 95.06 117 SER A CA 1
ATOM 917 C C . SER A 1 117 ? -2.393 10.846 8.372 1.00 95.06 117 SER A C 1
ATOM 919 O O . SER A 1 117 ? -1.543 10.118 8.877 1.00 95.06 117 SER A O 1
ATOM 921 N N . ILE A 1 118 ? -3.675 10.789 8.761 1.00 96.25 118 ILE A N 1
ATOM 922 C CA . ILE A 1 118 ? -4.162 9.839 9.778 1.00 96.25 118 ILE A CA 1
ATOM 923 C C . ILE A 1 118 ? -4.105 8.412 9.224 1.00 96.25 118 ILE A C 1
ATOM 925 O O . ILE A 1 118 ? -3.633 7.509 9.917 1.00 96.25 118 ILE A O 1
ATOM 929 N N . LEU A 1 119 ? -4.542 8.228 7.973 1.00 97.31 119 LEU A N 1
ATOM 930 C CA . LEU A 1 119 ? -4.495 6.944 7.272 1.00 97.31 119 LEU A CA 1
ATOM 931 C C . LEU A 1 119 ? -3.041 6.462 7.119 1.00 97.31 119 LEU A C 1
ATOM 933 O O . LEU A 1 119 ? -2.710 5.370 7.571 1.00 97.31 119 LEU A O 1
ATOM 937 N N . ALA A 1 120 ? -2.140 7.303 6.607 1.00 97.00 120 ALA A N 1
ATOM 938 C CA . ALA A 1 120 ? -0.722 6.970 6.458 1.00 97.00 120 ALA A CA 1
ATOM 939 C C . ALA A 1 120 ? -0.068 6.602 7.803 1.00 97.00 120 ALA A C 1
ATOM 941 O O . ALA A 1 120 ? 0.674 5.624 7.900 1.00 97.00 120 ALA A O 1
ATOM 942 N N . ASN A 1 121 ? -0.382 7.346 8.870 1.00 96.81 121 ASN A N 1
ATOM 943 C CA . ASN A 1 121 ? 0.186 7.106 10.196 1.00 96.81 121 ASN A CA 1
ATOM 944 C C . ASN A 1 121 ? -0.249 5.773 10.808 1.00 96.81 121 ASN A C 1
ATOM 946 O O . ASN A 1 121 ? 0.575 5.110 11.441 1.00 96.81 121 ASN A O 1
ATOM 950 N N . VAL A 1 122 ? -1.510 5.353 10.636 1.00 96.75 122 VAL A N 1
ATOM 951 C CA . VAL A 1 122 ? -1.930 4.035 11.139 1.00 96.75 122 VAL A CA 1
ATOM 952 C C . VAL A 1 122 ? -1.236 2.909 10.377 1.00 96.75 122 VAL A C 1
ATOM 954 O O . VAL A 1 122 ? -0.754 1.977 11.020 1.00 96.75 122 VAL A O 1
ATOM 957 N N . LEU A 1 123 ? -1.092 3.027 9.050 1.00 97.75 123 LEU A N 1
ATOM 958 C CA . LEU A 1 123 ? -0.363 2.046 8.242 1.00 97.75 123 LEU A CA 1
ATOM 959 C C . LEU A 1 123 ? 1.093 1.940 8.691 1.00 97.75 123 LEU A C 1
ATOM 961 O O . LEU A 1 123 ? 1.544 0.851 9.042 1.00 97.75 123 LEU A O 1
ATOM 965 N N . ARG A 1 124 ? 1.799 3.076 8.772 1.00 97.19 124 ARG A N 1
ATOM 966 C CA . ARG A 1 124 ? 3.183 3.135 9.256 1.00 97.19 124 ARG A CA 1
ATOM 967 C C . ARG A 1 124 ? 3.327 2.474 10.621 1.00 97.19 124 ARG A C 1
ATOM 969 O O . ARG A 1 124 ? 4.208 1.644 10.802 1.00 97.19 124 ARG A O 1
ATOM 976 N N . ASN A 1 125 ? 2.501 2.857 11.592 1.00 96.50 125 ASN A N 1
ATOM 977 C CA . ASN A 1 125 ? 2.667 2.388 12.966 1.00 96.50 125 ASN A CA 1
ATOM 978 C C . ASN A 1 125 ? 2.450 0.876 13.081 1.00 96.50 125 ASN A C 1
ATOM 980 O O . ASN A 1 125 ? 3.215 0.208 13.769 1.00 96.50 125 ASN A O 1
ATOM 984 N N . VAL A 1 126 ? 1.446 0.328 12.389 1.00 96.81 126 VAL A N 1
ATOM 985 C CA . VAL A 1 126 ? 1.203 -1.122 12.370 1.00 96.81 126 VAL A CA 1
ATOM 986 C C . VAL A 1 126 ? 2.347 -1.856 11.672 1.00 96.81 126 VAL A C 1
ATOM 988 O O . VAL A 1 126 ? 2.846 -2.854 12.193 1.00 96.81 126 VAL A O 1
ATOM 991 N N . LEU A 1 127 ? 2.801 -1.349 10.524 1.00 96.19 127 LEU A N 1
ATOM 992 C CA . LEU A 1 127 ? 3.868 -1.982 9.753 1.00 96.19 127 LEU A CA 1
ATOM 993 C C . LEU A 1 127 ? 5.207 -1.937 10.475 1.00 96.19 127 LEU A C 1
ATOM 995 O O . LEU A 1 127 ? 5.880 -2.949 10.481 1.00 96.19 127 LEU A O 1
ATOM 999 N N . LEU A 1 128 ? 5.568 -0.848 11.155 1.00 95.69 128 LEU A N 1
ATOM 1000 C CA . LEU A 1 128 ? 6.811 -0.788 11.937 1.00 95.69 128 LEU A CA 1
ATOM 1001 C C . LEU A 1 128 ? 6.783 -1.689 13.181 1.00 95.69 128 LEU A C 1
ATOM 1003 O O . LEU A 1 128 ? 7.833 -2.086 13.678 1.00 95.69 128 LEU A O 1
ATOM 1007 N N . ILE A 1 129 ? 5.597 -2.040 13.687 1.00 94.06 129 ILE A N 1
ATOM 1008 C CA . ILE A 1 129 ? 5.470 -3.080 14.716 1.00 94.06 129 ILE A CA 1
ATOM 1009 C C . ILE A 1 129 ? 5.698 -4.462 14.088 1.00 94.06 129 ILE A C 1
ATOM 1011 O O . ILE A 1 129 ? 6.442 -5.260 14.652 1.00 94.06 129 ILE A O 1
ATOM 1015 N N . GLY A 1 130 ? 5.068 -4.737 12.937 1.00 91.88 130 GLY A N 1
ATOM 1016 C CA . GLY A 1 130 ? 5.133 -6.003 12.187 1.00 91.88 130 GLY A CA 1
ATOM 1017 C C . GLY A 1 130 ? 6.491 -6.321 11.551 1.00 91.88 130 GLY A C 1
ATOM 1018 O O . GLY A 1 130 ? 6.973 -7.456 11.576 1.00 91.88 130 GLY A O 1
ATOM 1019 N N . ILE A 1 131 ? 7.088 -5.291 10.968 1.00 94.06 131 ILE A N 1
ATOM 1020 C CA . ILE A 1 131 ? 8.219 -5.287 10.042 1.00 94.06 131 ILE A CA 1
ATOM 1021 C C . ILE A 1 131 ? 9.116 -4.098 10.444 1.00 94.06 131 ILE A C 1
ATOM 1023 O O . ILE A 1 131 ? 9.056 -3.036 9.826 1.00 94.06 131 ILE A O 1
ATOM 1027 N N . PRO A 1 132 ? 9.921 -4.230 11.516 1.00 92.12 132 PRO A N 1
ATOM 1028 C CA . PRO A 1 132 ? 10.679 -3.105 12.077 1.00 92.12 132 PRO A CA 1
ATOM 1029 C C . PRO A 1 132 ? 11.668 -2.448 11.109 1.00 92.12 132 PRO A C 1
ATOM 1031 O O . PRO A 1 132 ? 11.953 -1.263 11.251 1.00 92.12 132 PRO A O 1
ATOM 1034 N N . ASP A 1 133 ? 12.151 -3.204 10.123 1.00 92.31 133 ASP A N 1
ATOM 1035 C CA . ASP A 1 133 ? 13.122 -2.737 9.128 1.00 92.31 133 ASP A CA 1
ATOM 1036 C C . ASP A 1 133 ? 12.458 -2.090 7.896 1.00 92.31 133 ASP A C 1
ATOM 1038 O O . ASP A 1 133 ? 13.146 -1.670 6.967 1.00 92.31 133 ASP A O 1
ATOM 1042 N N . ALA A 1 134 ? 11.123 -2.018 7.852 1.00 95.44 134 ALA A N 1
ATOM 1043 C CA . ALA A 1 134 ? 10.416 -1.361 6.760 1.00 95.44 134 ALA A CA 1
ATOM 1044 C C . ALA A 1 134 ? 10.695 0.150 6.746 1.00 95.44 134 ALA A C 1
ATOM 1046 O O . ALA A 1 134 ? 10.714 0.806 7.789 1.00 95.44 134 ALA A O 1
ATOM 1047 N N . LEU A 1 135 ? 10.838 0.719 5.549 1.00 97.06 135 LEU A N 1
ATOM 1048 C CA . LEU A 1 135 ? 11.102 2.138 5.338 1.00 97.06 135 LEU A CA 1
ATOM 1049 C C . LEU A 1 135 ? 9.848 2.848 4.795 1.00 97.06 135 LEU A C 1
ATOM 1051 O O . LEU A 1 135 ? 9.560 2.739 3.601 1.00 97.06 135 LEU A O 1
ATOM 1055 N N . PRO A 1 136 ? 9.080 3.560 5.642 1.00 97.12 136 PRO A N 1
ATOM 1056 C CA . PRO A 1 136 ? 7.958 4.384 5.205 1.00 97.12 136 PRO A CA 1
ATOM 1057 C C . PRO A 1 136 ? 8.448 5.730 4.647 1.00 97.12 136 PRO A C 1
ATOM 1059 O O . PRO A 1 136 ? 9.198 6.444 5.311 1.00 97.12 136 PRO A O 1
ATOM 1062 N N . ILE A 1 137 ? 7.967 6.103 3.464 1.00 97.19 137 ILE A N 1
ATOM 1063 C CA . ILE A 1 137 ? 8.255 7.366 2.779 1.00 97.19 137 ILE A CA 1
ATOM 1064 C C . ILE A 1 137 ? 6.925 8.075 2.540 1.00 97.19 137 ILE A C 1
ATOM 1066 O O . ILE A 1 137 ? 6.048 7.544 1.858 1.00 97.19 137 ILE A O 1
ATOM 1070 N N . TYR A 1 138 ? 6.761 9.250 3.138 1.00 96.88 138 TYR A N 1
ATOM 1071 C CA . TYR A 1 138 ? 5.560 10.069 2.993 1.00 96.88 138 TYR A CA 1
ATOM 1072 C C . TYR A 1 138 ? 5.678 10.979 1.785 1.00 96.88 138 TYR A C 1
ATOM 1074 O O . TYR A 1 138 ? 6.778 11.444 1.499 1.00 96.88 138 TYR A O 1
ATOM 1082 N N . GLU A 1 139 ? 4.544 11.245 1.133 1.00 95.44 139 GLU A N 1
ATOM 1083 C CA . GLU A 1 139 ? 4.465 12.188 0.006 1.00 95.44 139 GLU A CA 1
ATOM 1084 C C . GLU A 1 139 ? 5.578 11.925 -1.024 1.00 95.44 139 GLU A C 1
ATOM 1086 O O . GLU A 1 139 ? 6.241 12.830 -1.523 1.00 95.44 139 GLU A O 1
ATOM 1091 N N . ALA A 1 140 ? 5.814 10.640 -1.300 1.00 95.38 140 ALA A N 1
ATOM 1092 C CA . ALA A 1 140 ? 6.928 10.198 -2.113 1.00 95.38 140 ALA A CA 1
ATOM 1093 C C . ALA A 1 140 ? 6.664 10.554 -3.576 1.00 95.38 140 ALA A C 1
ATOM 1095 O O . ALA A 1 140 ? 5.734 10.020 -4.190 1.00 95.38 140 ALA A O 1
ATOM 1096 N N . GLU A 1 141 ? 7.488 11.436 -4.133 1.00 96.81 141 GLU A N 1
ATOM 1097 C CA . GLU A 1 141 ? 7.450 11.749 -5.555 1.00 96.81 141 GLU A CA 1
ATOM 1098 C C . GLU A 1 141 ? 8.083 10.606 -6.356 1.00 96.81 141 GLU A C 1
ATOM 1100 O O . GLU A 1 141 ? 9.269 10.286 -6.217 1.00 96.81 141 GLU A O 1
ATOM 1105 N N . TYR A 1 142 ? 7.269 9.965 -7.188 1.00 95.75 142 TYR A N 1
ATOM 1106 C CA . TYR A 1 142 ? 7.657 8.829 -8.008 1.00 95.75 142 TYR A CA 1
ATOM 1107 C C . TYR A 1 142 ? 7.504 9.151 -9.488 1.00 95.75 142 TYR A C 1
ATOM 1109 O O . TYR A 1 142 ? 6.689 9.984 -9.894 1.00 95.75 142 TYR A O 1
ATOM 1117 N N . VAL A 1 143 ? 8.282 8.453 -10.307 1.00 94.62 143 VAL A N 1
ATOM 1118 C CA . VAL A 1 143 ? 8.229 8.609 -11.756 1.00 94.62 143 VAL A CA 1
ATOM 1119 C C . VAL A 1 143 ? 7.128 7.756 -12.345 1.00 94.62 143 VAL A C 1
ATOM 1121 O O . VAL A 1 143 ? 6.971 6.583 -12.009 1.00 94.62 143 VAL A O 1
ATOM 1124 N N . LEU A 1 144 ? 6.362 8.349 -13.248 1.00 93.75 144 LEU A N 1
ATOM 1125 C CA . LEU A 1 144 ? 5.281 7.696 -13.957 1.00 93.75 144 LEU A CA 1
ATOM 1126 C C . LEU A 1 144 ? 5.823 6.844 -15.107 1.00 93.75 144 LEU A C 1
ATOM 1128 O O . LEU A 1 144 ? 6.861 7.182 -15.690 1.00 93.75 144 LEU A O 1
ATOM 1132 N N . PRO A 1 145 ? 5.122 5.767 -15.490 1.00 91.31 145 PRO A N 1
ATOM 1133 C CA . PRO A 1 145 ? 5.566 4.936 -16.588 1.00 91.31 145 PRO A CA 1
ATOM 1134 C C . PRO A 1 145 ? 5.357 5.634 -17.927 1.00 91.31 145 PRO A C 1
ATOM 1136 O O . PRO A 1 145 ? 4.463 6.474 -18.095 1.00 91.31 145 PRO A O 1
ATOM 1139 N N . ARG A 1 146 ? 6.123 5.201 -18.929 1.00 87.50 146 ARG A N 1
ATOM 1140 C CA . ARG A 1 146 ? 5.843 5.495 -20.339 1.00 87.50 146 ARG A CA 1
ATOM 1141 C C . ARG A 1 146 ? 4.433 5.028 -20.716 1.00 87.50 146 ARG A C 1
ATOM 1143 O O . ARG A 1 146 ? 3.787 4.248 -20.014 1.00 87.50 146 ARG A O 1
ATOM 1150 N N . HIS A 1 147 ? 3.934 5.528 -21.841 1.00 81.88 147 HIS A N 1
ATOM 1151 C CA . HIS A 1 147 ? 2.605 5.157 -22.309 1.00 81.88 147 HIS A CA 1
ATOM 1152 C C . HIS A 1 147 ? 2.555 3.650 -22.643 1.00 81.88 147 HIS A C 1
ATOM 1154 O O . HIS A 1 147 ? 3.388 3.188 -23.426 1.00 81.88 147 HIS A O 1
ATOM 1160 N N . PRO A 1 148 ? 1.577 2.882 -22.125 1.00 72.19 148 PRO A N 1
ATOM 1161 C CA . PRO A 1 148 ? 1.556 1.421 -22.272 1.00 72.19 148 PRO A CA 1
ATOM 1162 C C . PRO A 1 148 ? 1.427 0.970 -23.732 1.00 72.19 148 PRO A C 1
ATOM 1164 O O . PRO A 1 148 ? 2.105 0.047 -24.173 1.00 72.19 148 PRO A O 1
ATOM 1167 N N . SER A 1 149 ? 0.591 1.657 -24.514 1.00 68.38 149 SER A N 1
ATOM 1168 C CA . SER A 1 149 ? 0.285 1.270 -25.901 1.00 68.38 149 SER A CA 1
ATOM 1169 C C . SER A 1 149 ? 1.184 1.905 -26.964 1.00 68.38 149 SER A C 1
ATOM 1171 O O . SER A 1 149 ? 1.079 1.539 -28.131 1.00 68.38 149 SER A O 1
ATOM 1173 N N . SER A 1 150 ? 2.020 2.879 -26.597 1.00 67.62 150 SER A N 1
ATOM 1174 C CA . SER A 1 150 ? 2.720 3.732 -27.561 1.00 67.62 150 SER A CA 1
ATOM 1175 C C . SER A 1 150 ? 4.129 4.022 -27.052 1.00 67.62 150 SER A C 1
ATOM 1177 O O . SER A 1 150 ? 4.307 4.971 -26.288 1.00 67.62 150 SER A O 1
ATOM 1179 N N . PRO A 1 151 ? 5.136 3.220 -27.445 1.00 63.25 151 PRO A N 1
ATOM 1180 C CA . PRO A 1 151 ? 6.514 3.439 -27.007 1.00 63.25 151 PRO A CA 1
ATOM 1181 C C . PRO A 1 151 ? 7.057 4.794 -27.485 1.00 63.25 151 PRO A C 1
ATOM 1183 O O . PRO A 1 151 ? 7.911 5.373 -26.826 1.00 63.25 151 PRO A O 1
ATOM 1186 N N . HIS A 1 152 ? 6.508 5.319 -28.586 1.00 65.06 152 HIS A N 1
ATOM 1187 C CA . HIS A 1 152 ? 6.753 6.670 -29.078 1.00 65.06 152 HIS A CA 1
ATOM 1188 C C . HIS A 1 152 ? 5.462 7.468 -28.959 1.00 65.06 152 HIS A C 1
ATOM 1190 O O . HIS A 1 152 ? 4.463 7.108 -29.575 1.00 65.06 152 HIS A O 1
ATOM 1196 N N . ASN A 1 153 ? 5.452 8.527 -28.160 1.00 67.12 153 ASN A N 1
ATOM 1197 C CA . ASN A 1 153 ? 4.356 9.486 -28.120 1.00 67.12 153 ASN A CA 1
ATOM 1198 C C . ASN A 1 153 ? 4.985 10.878 -28.174 1.00 67.12 153 ASN A C 1
ATOM 1200 O O . ASN A 1 153 ? 5.453 11.317 -27.138 1.00 67.12 153 ASN A O 1
ATOM 1204 N N . PRO A 1 154 ? 4.961 11.602 -29.304 1.00 66.88 154 PRO A N 1
ATOM 1205 C CA . PRO A 1 154 ? 5.653 12.888 -29.457 1.00 66.88 154 PRO A CA 1
ATOM 1206 C C . PRO A 1 154 ? 5.104 13.992 -28.535 1.00 66.88 154 PRO A C 1
ATOM 1208 O O . PRO A 1 154 ? 5.701 15.058 -28.387 1.00 66.88 154 PRO A O 1
ATOM 1211 N N . LEU A 1 155 ? 3.946 13.764 -27.903 1.00 70.75 155 LEU A N 1
ATOM 1212 C CA . LEU A 1 155 ? 3.379 14.665 -26.901 1.00 70.75 155 LEU A CA 1
ATOM 1213 C C . LEU A 1 155 ? 3.862 14.354 -25.478 1.00 70.75 155 LEU A C 1
ATOM 1215 O O . LEU A 1 155 ? 3.518 15.092 -24.557 1.00 70.75 155 LEU A O 1
ATOM 1219 N N . PHE A 1 156 ? 4.655 13.295 -25.276 1.00 72.62 156 PHE A N 1
ATOM 1220 C CA . PHE A 1 156 ? 5.112 12.858 -23.955 1.00 72.62 156 PHE A CA 1
ATOM 1221 C C . PHE A 1 156 ? 5.905 13.941 -23.213 1.00 72.62 156 PHE A C 1
ATOM 1223 O O . PHE A 1 156 ? 5.777 14.043 -21.993 1.00 72.62 156 PHE A O 1
ATOM 1230 N N . LYS A 1 157 ? 6.657 14.788 -23.927 1.00 72.19 157 LYS A N 1
ATOM 1231 C CA . LYS A 1 157 ? 7.379 15.938 -23.358 1.00 72.19 157 LYS A CA 1
ATOM 1232 C C . LYS A 1 157 ? 6.474 16.985 -22.706 1.00 72.19 157 LYS A C 1
ATOM 1234 O O . LYS A 1 157 ? 6.913 17.737 -21.850 1.00 72.19 157 LYS A O 1
ATOM 1239 N N . PHE A 1 158 ? 5.190 17.005 -23.066 1.00 75.81 158 PHE A N 1
ATOM 1240 C CA . PHE A 1 158 ? 4.186 17.899 -22.483 1.00 75.81 158 PHE A CA 1
ATOM 1241 C C . PHE A 1 158 ? 3.309 17.210 -21.427 1.00 75.81 158 PHE A C 1
ATOM 1243 O O . PHE A 1 158 ? 2.327 17.792 -20.962 1.00 75.81 158 PHE A O 1
ATOM 1250 N N . THR A 1 159 ? 3.614 15.961 -21.066 1.00 78.56 159 THR A N 1
ATOM 1251 C CA . THR A 1 159 ? 2.888 15.223 -20.025 1.00 78.56 159 THR A CA 1
ATOM 1252 C C . THR A 1 159 ? 3.656 15.237 -18.711 1.00 78.56 159 THR A C 1
ATOM 1254 O O . THR A 1 159 ? 4.884 15.239 -18.708 1.00 78.56 159 THR A O 1
ATOM 1257 N N . HIS A 1 160 ? 2.927 15.227 -17.591 1.00 84.50 160 HIS A N 1
ATOM 1258 C CA . HIS A 1 160 ? 3.534 15.049 -16.274 1.00 84.50 160 HIS A CA 1
ATOM 1259 C C . HIS A 1 160 ? 4.318 13.736 -16.234 1.00 84.50 160 HIS A C 1
ATOM 1261 O O . HIS A 1 160 ? 3.796 12.692 -16.637 1.00 84.50 160 HIS A O 1
ATOM 1267 N N . LYS A 1 161 ? 5.560 13.824 -15.753 1.00 88.88 161 LYS A N 1
ATOM 1268 C CA . LYS A 1 161 ? 6.497 12.702 -15.630 1.00 88.88 161 LYS A CA 1
ATOM 1269 C C . LYS A 1 161 ? 6.495 12.087 -14.243 1.00 88.88 161 LYS A C 1
ATOM 1271 O O . LYS A 1 161 ? 6.882 10.938 -14.085 1.00 88.88 161 LYS A O 1
ATOM 1276 N N . THR A 1 162 ? 6.034 12.839 -13.254 1.00 93.75 162 THR A N 1
ATOM 1277 C CA . THR A 1 162 ? 6.025 12.441 -11.853 1.00 93.75 162 THR A CA 1
ATOM 1278 C C . THR A 1 162 ? 4.629 12.588 -11.261 1.00 93.75 162 THR A C 1
ATOM 1280 O O . THR A 1 162 ? 3.767 13.292 -11.799 1.00 93.75 162 THR A O 1
ATOM 1283 N N . SER A 1 163 ? 4.395 11.870 -10.169 1.00 95.19 163 SER A N 1
ATOM 1284 C CA . SER A 1 163 ? 3.229 12.015 -9.299 1.00 95.19 163 SER A CA 1
ATOM 1285 C C . SER A 1 163 ? 3.647 11.710 -7.859 1.00 95.19 163 SER A C 1
ATOM 1287 O O . SER A 1 163 ? 4.780 11.298 -7.606 1.00 95.19 163 SER A O 1
ATOM 1289 N N . THR A 1 164 ? 2.748 11.918 -6.905 1.00 95.69 164 THR A N 1
ATOM 1290 C CA . THR A 1 164 ? 3.042 11.806 -5.476 1.00 95.69 164 THR A CA 1
ATOM 1291 C C . THR A 1 164 ? 2.194 10.711 -4.847 1.00 95.69 164 THR A C 1
ATOM 1293 O O . THR A 1 164 ? 0.969 10.731 -4.926 1.00 95.69 164 THR A O 1
ATOM 1296 N N . ALA A 1 165 ? 2.843 9.747 -4.197 1.00 96.56 165 ALA A N 1
ATOM 1297 C CA . ALA A 1 165 ? 2.170 8.744 -3.383 1.00 96.56 165 ALA A CA 1
ATOM 1298 C C . ALA A 1 165 ? 2.056 9.245 -1.940 1.00 96.56 165 ALA A C 1
ATOM 1300 O O . ALA A 1 165 ? 3.022 9.752 -1.372 1.00 96.56 165 ALA A O 1
ATOM 1301 N N . ALA A 1 166 ? 0.900 9.059 -1.306 1.00 96.94 166 ALA A N 1
ATOM 1302 C CA . ALA A 1 166 ? 0.700 9.477 0.080 1.00 96.94 166 ALA A CA 1
ATOM 1303 C C . ALA A 1 166 ? 1.612 8.718 1.061 1.00 96.94 166 ALA A C 1
ATOM 1305 O O . ALA A 1 166 ? 2.089 9.293 2.042 1.00 96.94 166 ALA A O 1
ATOM 1306 N N . LEU A 1 167 ? 1.851 7.430 0.799 1.00 98.25 167 LEU A N 1
ATOM 1307 C CA . LEU A 1 167 ? 2.803 6.606 1.541 1.00 98.25 167 LEU A CA 1
ATOM 1308 C C . LEU A 1 167 ? 3.358 5.499 0.639 1.00 98.25 167 LEU A C 1
ATOM 1310 O O . LEU A 1 167 ? 2.592 4.735 0.057 1.00 98.25 167 LEU A O 1
ATOM 1314 N N . LEU A 1 168 ? 4.678 5.349 0.593 1.00 98.12 168 LEU A N 1
ATOM 1315 C CA . LEU A 1 168 ? 5.343 4.134 0.119 1.00 98.12 168 LEU A CA 1
ATOM 1316 C C . LEU A 1 168 ? 5.981 3.430 1.310 1.00 98.12 168 LEU A C 1
ATOM 1318 O O . LEU A 1 168 ? 6.577 4.080 2.163 1.00 98.12 168 LEU A O 1
ATOM 1322 N N . VAL A 1 169 ? 5.865 2.109 1.385 1.00 98.06 169 VAL A N 1
ATOM 1323 C CA . VAL A 1 169 ? 6.562 1.306 2.391 1.00 98.06 169 VAL A CA 1
ATOM 1324 C C . VAL A 1 169 ? 7.462 0.319 1.672 1.00 98.06 169 VAL A C 1
ATOM 1326 O O . VAL A 1 169 ? 6.995 -0.575 0.961 1.00 98.06 169 VAL A O 1
ATOM 1329 N N . CYS A 1 170 ? 8.761 0.522 1.851 1.00 97.06 170 CYS A N 1
ATOM 1330 C CA . CYS A 1 170 ? 9.807 -0.194 1.143 1.00 97.06 170 CYS A CA 1
ATOM 1331 C C . CYS A 1 170 ? 10.543 -1.163 2.062 1.00 97.06 170 CYS A C 1
ATOM 1333 O O . CY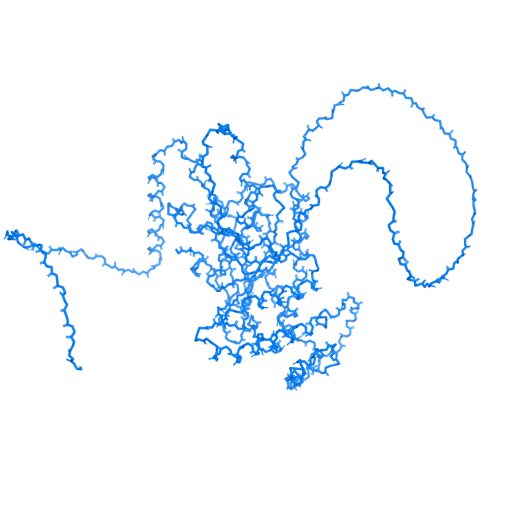S A 1 170 ? 10.588 -0.987 3.282 1.00 97.06 170 CYS A O 1
ATOM 1335 N N . ASN A 1 171 ? 11.159 -2.173 1.455 1.00 93.81 171 ASN A N 1
ATOM 1336 C CA . ASN A 1 171 ? 12.223 -2.920 2.117 1.00 93.81 171 ASN A CA 1
ATOM 1337 C C . ASN A 1 171 ? 13.451 -2.016 2.364 1.00 93.81 171 ASN A C 1
ATOM 1339 O O . ASN A 1 171 ? 13.550 -0.951 1.742 1.00 93.81 171 ASN A O 1
ATOM 1343 N N . PRO A 1 172 ? 14.382 -2.426 3.252 1.00 90.25 172 PRO A N 1
ATOM 1344 C CA . PRO A 1 172 ? 15.636 -1.713 3.464 1.00 90.25 172 PRO A CA 1
ATOM 1345 C C . PRO A 1 172 ? 16.361 -1.399 2.149 1.00 90.25 172 PRO A C 1
ATOM 1347 O O . PRO A 1 172 ? 16.244 -2.183 1.200 1.00 90.25 172 PRO A O 1
ATOM 1350 N N . PRO A 1 173 ? 17.115 -0.286 2.090 1.00 87.38 173 PRO A N 1
ATOM 1351 C CA . PRO A 1 173 ? 17.792 0.122 0.871 1.00 87.38 173 PRO A CA 1
ATOM 1352 C C . PRO A 1 173 ? 18.723 -0.961 0.334 1.00 87.38 173 PRO A C 1
ATOM 1354 O O . PRO A 1 173 ? 19.459 -1.599 1.086 1.00 87.38 173 PRO A O 1
ATOM 1357 N N . ILE A 1 174 ? 18.671 -1.151 -0.979 1.00 83.31 174 ILE A N 1
ATOM 1358 C CA . ILE A 1 174 ? 19.468 -2.141 -1.689 1.00 83.31 174 ILE A CA 1
ATOM 1359 C C . ILE A 1 174 ? 20.733 -1.453 -2.190 1.00 83.31 174 ILE A C 1
ATOM 1361 O O . ILE A 1 174 ? 20.655 -0.576 -3.053 1.00 83.31 174 ILE A O 1
ATOM 1365 N N . GLU A 1 175 ? 21.883 -1.864 -1.661 1.00 79.31 175 GLU A N 1
ATOM 1366 C CA . GLU A 1 175 ? 23.189 -1.441 -2.164 1.00 79.31 175 GLU A CA 1
ATOM 1367 C C . GLU A 1 175 ? 23.475 -2.172 -3.478 1.00 79.31 175 GLU A C 1
ATOM 1369 O O . GLU A 1 175 ? 23.758 -3.373 -3.509 1.00 79.31 175 GLU A O 1
ATOM 1374 N N . VAL A 1 176 ? 23.370 -1.448 -4.591 1.00 67.44 176 VAL A N 1
ATOM 1375 C CA . VAL A 1 176 ? 23.825 -1.948 -5.887 1.00 67.44 176 VAL A CA 1
ATOM 1376 C C . VAL A 1 176 ? 25.333 -1.765 -5.902 1.00 67.44 176 VAL A C 1
ATOM 1378 O O . VAL A 1 176 ? 25.822 -0.668 -6.148 1.00 67.44 176 VAL A O 1
ATOM 1381 N N . SER A 1 177 ? 26.088 -2.826 -5.617 1.00 58.00 177 SER A N 1
ATOM 1382 C CA . SER A 1 177 ? 27.535 -2.775 -5.809 1.00 58.00 177 SER A CA 1
ATOM 1383 C C . SER A 1 177 ? 27.799 -2.587 -7.304 1.00 58.00 177 SER A C 1
ATOM 1385 O O . SER A 1 177 ? 27.723 -3.537 -8.084 1.00 58.00 177 SER A O 1
ATOM 1387 N N . THR A 1 178 ? 28.095 -1.360 -7.725 1.00 50.75 178 THR A N 1
ATOM 1388 C CA . THR A 1 178 ? 28.785 -1.118 -8.991 1.00 50.75 178 THR A CA 1
ATOM 1389 C C . THR A 1 178 ? 30.088 -1.910 -8.916 1.00 50.75 178 THR A C 1
ATOM 1391 O O . THR A 1 178 ? 30.810 -1.812 -7.923 1.00 50.75 178 THR A O 1
ATOM 1394 N N . GLY A 1 179 ? 30.311 -2.811 -9.873 1.00 41.88 179 GLY A N 1
ATOM 1395 C CA . GLY A 1 179 ? 31.413 -3.775 -9.836 1.00 41.88 179 GLY A CA 1
ATOM 1396 C C . GLY A 1 179 ? 32.793 -3.132 -9.620 1.00 41.88 179 GLY A C 1
ATOM 1397 O O . GLY A 1 179 ? 32.957 -1.927 -9.793 1.00 41.88 179 GLY A O 1
ATOM 1398 N N . PRO A 1 180 ? 33.788 -3.943 -9.229 1.00 43.75 180 PRO A N 1
ATOM 1399 C CA . PRO A 1 180 ? 35.041 -3.461 -8.672 1.00 43.75 180 PRO A CA 1
ATOM 1400 C C . PRO A 1 180 ? 35.884 -2.751 -9.728 1.00 43.75 180 PRO A C 1
ATOM 1402 O O . PRO A 1 180 ? 36.012 -3.242 -10.853 1.00 43.75 180 PRO A O 1
ATOM 1405 N N . ASP A 1 181 ? 36.563 -1.681 -9.312 1.00 35.59 181 ASP A N 1
ATOM 1406 C CA . ASP A 1 181 ? 37.851 -1.313 -9.886 1.00 35.59 181 ASP A CA 1
ATOM 1407 C C . ASP A 1 181 ? 38.645 -2.596 -10.125 1.00 35.59 181 ASP A C 1
ATOM 1409 O O . ASP A 1 181 ? 38.990 -3.333 -9.193 1.00 35.59 181 ASP A O 1
ATOM 1413 N N . ALA A 1 182 ? 38.911 -2.888 -11.394 1.00 34.44 182 ALA A N 1
ATOM 1414 C CA . ALA A 1 182 ? 39.848 -3.914 -11.792 1.00 34.44 182 ALA A CA 1
ATOM 1415 C C . ALA A 1 182 ? 41.257 -3.453 -11.390 1.00 34.44 182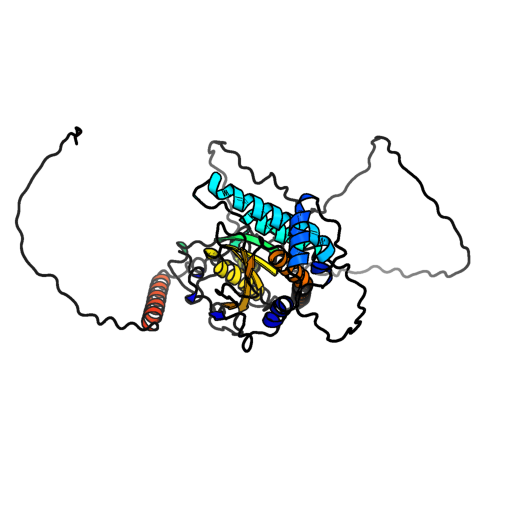 ALA A C 1
ATOM 1417 O O . ALA A 1 182 ? 42.086 -3.100 -12.228 1.00 34.44 182 ALA A O 1
ATOM 1418 N N . HIS A 1 183 ? 41.556 -3.474 -10.091 1.00 35.78 183 HIS A N 1
ATOM 1419 C CA . HIS A 1 183 ? 42.921 -3.547 -9.614 1.00 35.78 183 HIS A CA 1
ATOM 1420 C C . HIS A 1 183 ? 43.462 -4.904 -10.051 1.00 35.78 183 HIS A C 1
ATOM 1422 O O . HIS A 1 183 ? 43.290 -5.933 -9.398 1.00 35.78 183 HIS A O 1
ATOM 1428 N N . LEU A 1 184 ? 44.086 -4.880 -11.227 1.00 33.00 184 LEU A N 1
ATOM 1429 C CA . LEU A 1 184 ? 44.976 -5.912 -11.726 1.00 33.00 184 LEU A CA 1
ATOM 1430 C C . LEU A 1 184 ? 45.823 -6.446 -10.559 1.00 33.00 184 LEU A C 1
ATOM 1432 O O . LEU A 1 184 ? 46.442 -5.643 -9.851 1.00 33.00 184 LEU A O 1
ATOM 1436 N N . PRO A 1 185 ? 45.904 -7.772 -10.350 1.00 33.84 185 PRO A N 1
ATOM 1437 C CA . PRO A 1 185 ? 46.878 -8.317 -9.429 1.00 33.84 185 PRO A CA 1
ATOM 1438 C C . PRO A 1 185 ? 48.251 -8.022 -10.029 1.00 33.84 185 PRO A C 1
ATOM 1440 O O . PRO A 1 185 ? 48.682 -8.651 -10.997 1.00 33.84 185 PRO A O 1
ATOM 1443 N N . SER A 1 186 ? 48.919 -7.011 -9.479 1.00 29.77 186 SER A N 1
ATOM 1444 C CA . SER A 1 186 ? 50.300 -6.708 -9.815 1.00 29.77 186 SER A CA 1
ATOM 1445 C C . SER A 1 186 ? 51.165 -7.826 -9.241 1.00 29.77 186 SER A C 1
ATOM 1447 O O . SER A 1 186 ? 51.585 -7.814 -8.085 1.00 29.77 186 SER A O 1
ATOM 1449 N N . CYS A 1 187 ? 51.365 -8.862 -10.048 1.00 30.59 187 CYS A N 1
ATOM 1450 C CA . CYS A 1 187 ? 52.376 -9.872 -9.819 1.00 30.59 187 CYS A CA 1
ATOM 1451 C C . CYS A 1 187 ? 53.755 -9.235 -10.029 1.00 30.59 187 CYS A C 1
ATOM 1453 O O . CYS A 1 187 ? 54.203 -9.088 -11.164 1.00 30.59 187 CYS A O 1
ATOM 1455 N N . SER A 1 188 ? 54.470 -8.947 -8.943 1.00 30.44 188 SER A N 1
ATOM 1456 C CA . SER A 1 188 ? 55.934 -8.928 -8.968 1.00 30.44 188 SER A CA 1
ATOM 1457 C C . SER A 1 188 ? 56.517 -9.464 -7.659 1.00 30.44 188 SER A C 1
ATOM 1459 O O . SER A 1 188 ? 56.641 -8.752 -6.670 1.00 30.44 188 SER A O 1
ATOM 1461 N N . SER A 1 189 ? 56.856 -10.754 -7.724 1.00 31.62 189 SER A N 1
ATOM 1462 C CA . SER A 1 189 ? 58.118 -11.367 -7.286 1.00 31.62 189 SER A CA 1
ATOM 1463 C C . SER A 1 189 ? 58.644 -11.132 -5.860 1.00 31.62 189 SER A C 1
ATOM 1465 O O . SER A 1 189 ? 59.193 -10.083 -5.548 1.00 31.62 189 SER A O 1
ATOM 1467 N N . SER A 1 190 ? 58.620 -12.247 -5.114 1.00 32.72 190 SER A N 1
ATOM 1468 C CA . SER A 1 190 ? 59.702 -12.810 -4.283 1.00 32.72 190 SER A CA 1
ATOM 1469 C C . SER A 1 190 ? 60.306 -11.951 -3.170 1.00 32.72 190 SER A C 1
ATOM 1471 O O . SER A 1 190 ? 61.105 -11.065 -3.439 1.00 32.72 190 SER A O 1
ATOM 1473 N N . ASP A 1 191 ? 60.119 -12.391 -1.923 1.00 31.91 191 ASP A N 1
ATOM 1474 C CA . ASP A 1 191 ? 61.252 -13.023 -1.244 1.00 31.91 191 ASP A CA 1
ATOM 1475 C C . ASP A 1 191 ? 60.834 -13.993 -0.131 1.00 31.91 191 ASP A C 1
ATOM 1477 O O . ASP A 1 191 ? 59.915 -13.776 0.656 1.00 31.91 191 ASP A O 1
ATOM 1481 N N . THR A 1 192 ? 61.538 -15.115 -0.145 1.00 34.72 192 THR A N 1
ATOM 1482 C CA . THR A 1 192 ? 61.490 -16.279 0.735 1.00 34.72 192 THR A CA 1
ATOM 1483 C C . THR A 1 192 ? 61.992 -15.982 2.147 1.00 34.72 192 THR A C 1
ATOM 1485 O O . THR A 1 192 ? 63.102 -15.483 2.312 1.00 34.72 192 THR A O 1
ATOM 1488 N N . SER A 1 193 ? 61.277 -16.447 3.172 1.00 34.91 193 SER A N 1
ATOM 1489 C CA . SER A 1 193 ? 61.910 -17.146 4.302 1.00 34.91 193 SER A CA 1
ATOM 1490 C C . SER A 1 193 ? 60.892 -17.989 5.071 1.00 34.91 193 SER A C 1
ATOM 1492 O O . SER A 1 193 ? 59.797 -17.555 5.412 1.00 34.91 193 SER A O 1
ATOM 1494 N N . GLU A 1 194 ? 61.282 -19.244 5.244 1.00 34.47 194 GLU A N 1
ATOM 1495 C CA . GLU A 1 194 ? 60.540 -20.365 5.807 1.00 34.47 194 GLU A CA 1
ATOM 1496 C C . GLU A 1 194 ? 60.570 -20.401 7.357 1.00 34.47 194 GLU A C 1
ATOM 1498 O O . GLU A 1 194 ? 61.224 -19.561 7.982 1.00 34.47 194 GLU A O 1
ATOM 1503 N N . PRO A 1 195 ? 59.831 -21.338 7.988 1.00 43.47 195 PRO A N 1
ATOM 1504 C CA . PRO A 1 195 ? 59.256 -21.194 9.320 1.00 43.47 195 PRO A CA 1
ATOM 1505 C C . PRO A 1 195 ? 60.114 -21.817 10.426 1.00 43.47 195 PRO A C 1
ATOM 1507 O O . PRO A 1 195 ? 60.982 -22.651 10.176 1.00 43.47 195 PRO A O 1
ATOM 1510 N N . ILE A 1 196 ? 59.794 -21.492 11.683 1.00 33.09 196 ILE A N 1
ATOM 1511 C CA . ILE A 1 196 ? 60.233 -22.285 12.835 1.00 33.09 196 ILE A CA 1
ATOM 1512 C C . ILE A 1 196 ? 59.034 -22.551 13.744 1.00 33.09 196 ILE A C 1
ATOM 1514 O O . ILE A 1 196 ? 58.404 -21.642 14.278 1.00 33.09 196 ILE A O 1
ATOM 1518 N N . SER A 1 197 ? 58.745 -23.839 13.876 1.00 33.56 197 SER A N 1
ATOM 1519 C CA . SER A 1 197 ? 57.864 -24.477 14.845 1.00 33.56 197 SER A CA 1
ATOM 1520 C C . SER A 1 197 ? 58.411 -24.386 16.271 1.00 33.56 197 SER A C 1
ATOM 1522 O O . SER A 1 197 ? 59.601 -24.620 16.480 1.00 33.56 197 SER A O 1
ATOM 1524 N N . SER A 1 198 ? 57.528 -24.259 17.257 1.00 34.97 198 SER A N 1
ATOM 1525 C CA . SER A 1 198 ? 57.696 -24.980 18.523 1.00 34.97 198 SER A CA 1
ATOM 1526 C C . SER A 1 198 ? 56.350 -25.167 19.213 1.00 34.97 198 SER A C 1
ATOM 1528 O O . SER A 1 198 ? 55.643 -24.206 19.513 1.00 34.97 198 SER A O 1
ATOM 1530 N N . GLU A 1 199 ? 56.042 -26.439 19.419 1.00 34.69 199 GLU A N 1
ATOM 1531 C CA . GLU A 1 199 ? 55.015 -27.008 20.281 1.00 34.69 199 GLU A CA 1
ATOM 1532 C C . GLU A 1 199 ? 55.166 -26.524 21.738 1.00 34.69 199 GLU A C 1
ATOM 1534 O O . GLU A 1 199 ? 56.278 -26.246 22.186 1.00 34.69 199 GLU A O 1
ATOM 1539 N N . ASP A 1 200 ? 54.055 -26.414 22.473 1.00 33.31 200 ASP A N 1
ATOM 1540 C CA . ASP A 1 200 ? 53.638 -27.366 23.524 1.00 33.31 200 ASP A CA 1
ATOM 1541 C C . ASP A 1 200 ? 52.878 -26.692 24.690 1.00 33.31 200 ASP A C 1
ATOM 1543 O O . ASP A 1 200 ? 53.397 -25.784 25.332 1.00 33.31 200 ASP A O 1
ATOM 1547 N N . ARG A 1 201 ? 51.698 -27.280 24.992 1.00 37.03 201 ARG A N 1
ATOM 1548 C CA . ARG A 1 201 ? 51.161 -27.633 26.335 1.00 37.03 201 ARG A CA 1
ATOM 1549 C C . ARG A 1 201 ? 50.881 -26.526 27.369 1.00 37.03 201 ARG A C 1
ATOM 1551 O O . ARG A 1 201 ? 51.531 -25.502 27.414 1.00 37.03 201 ARG A O 1
ATOM 1558 N N . GLU A 1 202 ? 49.999 -26.664 28.357 1.00 32.44 202 GLU A N 1
ATOM 1559 C CA . GLU A 1 202 ? 48.929 -27.583 28.774 1.00 32.44 202 GLU A CA 1
ATOM 1560 C C . GLU A 1 202 ? 48.276 -26.899 29.988 1.00 32.44 202 GLU A C 1
ATOM 1562 O O . GLU A 1 202 ? 48.964 -26.226 30.755 1.00 32.44 202 GLU A O 1
ATOM 1567 N N . GLY A 1 203 ? 46.995 -27.191 30.225 1.00 30.53 203 GLY A N 1
ATOM 1568 C CA . GLY A 1 203 ? 46.339 -27.017 31.525 1.00 30.53 203 GLY A CA 1
ATOM 1569 C C . GLY A 1 203 ? 45.890 -25.589 31.850 1.00 30.53 203 GLY A C 1
ATOM 1570 O O . GLY A 1 203 ? 46.501 -24.613 31.450 1.00 30.53 203 GLY A O 1
ATOM 1571 N N . SER A 1 204 ? 44.843 -25.355 32.624 1.00 34.34 204 SER A N 1
ATOM 1572 C CA . SER A 1 204 ? 43.859 -26.205 33.296 1.00 34.34 204 SER A CA 1
ATOM 1573 C C . SER A 1 204 ? 42.966 -25.226 34.067 1.00 34.34 204 SER A C 1
ATOM 1575 O O . SER A 1 204 ? 43.546 -24.330 34.668 1.00 34.34 204 SER A O 1
ATOM 1577 N N . SER A 1 205 ? 41.638 -25.451 34.073 1.00 34.91 205 SER A N 1
ATOM 1578 C CA . SER A 1 205 ? 40.690 -25.251 35.204 1.00 34.91 205 SER A CA 1
ATOM 1579 C C . SER A 1 205 ? 40.644 -23.860 35.888 1.00 34.91 205 SER A C 1
ATOM 1581 O O . SER A 1 205 ? 41.636 -23.174 36.034 1.00 34.91 205 SER A O 1
ATOM 1583 N N . ASP A 1 206 ? 39.582 -23.292 36.437 1.00 32.25 206 ASP A N 1
ATOM 1584 C CA . ASP A 1 206 ? 38.242 -23.651 36.889 1.00 32.25 206 ASP A CA 1
ATOM 1585 C C . ASP A 1 206 ? 37.547 -22.277 37.061 1.00 32.25 206 ASP A C 1
ATOM 1587 O O . ASP A 1 206 ? 38.188 -21.288 37.407 1.00 32.25 206 ASP A O 1
ATOM 1591 N N . ALA A 1 207 ? 36.318 -22.089 36.595 1.00 32.38 207 ALA A N 1
ATOM 1592 C CA . ALA A 1 207 ? 35.080 -22.306 37.341 1.00 32.38 207 ALA A CA 1
ATOM 1593 C C . ALA A 1 207 ? 34.725 -21.206 38.377 1.00 32.38 207 ALA A C 1
ATOM 1595 O O . ALA A 1 207 ? 35.451 -20.949 39.330 1.00 32.38 207 ALA A O 1
ATOM 1596 N N . LEU A 1 208 ? 33.488 -20.718 38.200 1.00 34.69 208 LEU A N 1
ATOM 1597 C CA . LEU A 1 208 ? 32.518 -20.227 39.191 1.00 34.69 208 LEU A CA 1
ATOM 1598 C C . LEU A 1 208 ? 32.471 -18.733 39.570 1.00 34.69 208 LEU A C 1
ATOM 1600 O O . LEU A 1 208 ? 33.349 -18.211 40.244 1.00 34.69 208 LEU A O 1
ATOM 1604 N N . SER A 1 209 ? 31.283 -18.180 39.259 1.00 32.28 209 SER A N 1
ATOM 1605 C CA . SER A 1 209 ? 30.440 -17.307 40.101 1.00 32.28 209 SER A CA 1
ATOM 1606 C C . SER A 1 209 ? 30.934 -15.863 40.318 1.00 32.28 209 SER A C 1
ATOM 1608 O O . SER A 1 209 ? 32.113 -15.606 40.467 1.00 32.28 209 SER A O 1
ATOM 1610 N N . ASP A 1 210 ? 30.111 -14.816 40.321 1.00 28.06 210 ASP A N 1
ATOM 1611 C CA . ASP A 1 210 ? 28.774 -14.706 40.886 1.00 28.06 210 ASP A CA 1
ATOM 1612 C C . ASP A 1 210 ? 28.048 -13.457 40.352 1.00 28.06 210 ASP A C 1
ATOM 1614 O O . ASP A 1 210 ? 28.641 -12.451 39.963 1.00 28.06 210 ASP A O 1
ATOM 1618 N N . THR A 1 211 ? 26.727 -13.544 40.400 1.00 30.72 211 THR A N 1
ATOM 1619 C CA . THR A 1 211 ? 25.726 -12.482 40.243 1.00 30.72 211 THR A CA 1
ATOM 1620 C C . THR A 1 211 ? 25.785 -11.417 41.349 1.00 30.72 211 THR A C 1
ATOM 1622 O O . THR A 1 211 ? 25.862 -11.802 42.507 1.00 30.72 211 THR A O 1
ATOM 1625 N N . SER A 1 212 ? 25.557 -10.127 41.032 1.00 29.59 212 SER A N 1
ATOM 1626 C CA . SER A 1 212 ? 24.444 -9.321 41.605 1.00 29.59 212 SER A CA 1
ATOM 1627 C C . SER A 1 212 ? 24.515 -7.801 41.324 1.00 29.59 212 SER A C 1
ATOM 1629 O O . SER A 1 212 ? 25.458 -7.129 41.722 1.00 29.59 212 SER A O 1
ATOM 1631 N N . ILE A 1 213 ? 23.450 -7.289 40.691 1.00 29.55 213 ILE A N 1
ATOM 1632 C CA . ILE A 1 213 ? 22.602 -6.111 41.015 1.00 29.55 213 ILE A CA 1
ATOM 1633 C C . ILE A 1 213 ? 23.207 -4.898 41.779 1.00 29.55 213 ILE A C 1
ATOM 1635 O O . ILE A 1 213 ? 23.498 -5.014 42.963 1.00 29.55 213 ILE A O 1
ATOM 1639 N N . LEU A 1 214 ? 23.198 -3.697 41.167 1.00 29.66 214 LEU A N 1
ATOM 1640 C CA . LEU A 1 214 ? 22.378 -2.507 41.529 1.00 29.66 214 LEU A CA 1
ATOM 1641 C C . LEU A 1 214 ? 22.983 -1.166 41.050 1.00 29.66 214 LEU A C 1
ATOM 1643 O O . LEU A 1 214 ? 24.122 -0.842 41.347 1.00 29.66 214 LEU A O 1
ATOM 1647 N N . ALA A 1 215 ? 22.099 -0.378 40.428 1.00 27.75 215 ALA A N 1
ATOM 1648 C CA . ALA A 1 215 ? 21.876 1.065 40.590 1.00 27.75 215 ALA A CA 1
ATOM 1649 C C . ALA A 1 215 ? 22.986 2.098 40.282 1.00 27.75 215 ALA A C 1
ATOM 1651 O O . ALA A 1 215 ? 23.976 2.231 40.988 1.00 27.75 215 ALA A O 1
ATOM 1652 N N . CYS A 1 216 ? 22.652 2.930 39.286 1.00 25.28 216 CYS A N 1
ATOM 1653 C CA . CYS A 1 216 ? 22.731 4.395 39.243 1.00 25.28 216 CYS A CA 1
ATOM 1654 C C . CYS A 1 216 ? 23.906 5.096 39.943 1.00 25.28 216 CYS A C 1
ATOM 1656 O O . CYS A 1 216 ? 23.921 5.189 41.169 1.00 25.28 216 CYS A O 1
ATOM 1658 N N . SER A 1 217 ? 24.741 5.786 39.161 1.00 29.23 217 SER A N 1
ATOM 1659 C CA . SER A 1 217 ? 24.924 7.253 39.213 1.00 29.23 217 SER A CA 1
ATOM 1660 C C . SER A 1 217 ? 25.925 7.697 38.140 1.00 29.23 217 SER A C 1
ATOM 1662 O O . SER A 1 217 ? 26.985 7.094 37.996 1.00 29.23 217 SER A O 1
ATOM 1664 N N . GLU A 1 218 ? 25.585 8.762 37.410 1.00 30.70 218 GLU A N 1
ATOM 1665 C CA . GLU A 1 218 ? 26.548 9.610 36.694 1.00 30.70 218 GLU A CA 1
ATOM 1666 C C . GLU A 1 218 ? 27.572 10.195 37.685 1.00 30.70 218 GLU A C 1
ATOM 1668 O O . GLU A 1 218 ? 27.257 10.371 38.869 1.00 30.70 218 GLU A O 1
ATOM 1673 N N . PRO A 1 219 ? 28.788 10.531 37.221 1.00 36.88 219 PRO A N 1
ATOM 1674 C CA . PRO A 1 219 ? 29.030 11.957 36.990 1.00 36.88 219 PRO A CA 1
ATOM 1675 C C . PRO A 1 219 ? 29.959 12.292 35.805 1.00 36.88 219 PRO A C 1
ATOM 1677 O O . PRO A 1 219 ? 30.851 11.533 35.444 1.00 36.88 219 PRO A O 1
ATOM 1680 N N . ALA A 1 220 ? 29.709 13.488 35.265 1.00 30.02 220 ALA A N 1
ATOM 1681 C CA . ALA A 1 220 ? 30.633 14.515 34.769 1.00 30.02 220 ALA A CA 1
ATOM 1682 C C . ALA A 1 220 ? 32.010 14.119 34.185 1.00 30.02 220 ALA A C 1
ATOM 1684 O O . ALA A 1 220 ? 32.912 13.687 34.896 1.00 30.02 220 ALA A O 1
ATOM 1685 N N . ASP A 1 221 ? 32.152 14.438 32.895 1.00 29.61 221 ASP A N 1
ATOM 1686 C CA . ASP A 1 221 ? 33.122 15.400 32.342 1.00 29.61 221 ASP A CA 1
ATOM 1687 C C . ASP A 1 221 ? 34.578 15.318 32.842 1.00 29.61 221 ASP A C 1
ATOM 1689 O O . ASP A 1 221 ? 34.923 15.886 33.877 1.00 29.61 221 ASP A O 1
ATOM 1693 N N . ASP A 1 222 ? 35.457 14.705 32.040 1.00 28.33 222 ASP A N 1
ATOM 1694 C CA . ASP A 1 222 ? 36.787 15.278 31.825 1.00 28.33 222 ASP A CA 1
ATOM 1695 C C . ASP A 1 222 ? 37.379 14.861 30.469 1.00 28.33 222 ASP A C 1
ATOM 1697 O O . ASP A 1 222 ? 37.315 13.709 30.030 1.00 28.33 222 ASP A O 1
ATOM 1701 N N . SER A 1 223 ? 37.959 15.847 29.798 1.00 31.84 223 SER A N 1
ATOM 1702 C CA . SER A 1 223 ? 38.518 15.766 28.453 1.00 31.84 223 SER A CA 1
ATOM 1703 C C . SER A 1 223 ? 40.008 15.424 28.490 1.00 31.84 223 SER A C 1
ATOM 1705 O O . SER A 1 223 ? 40.758 16.072 29.216 1.00 31.84 223 SER A O 1
ATOM 1707 N N . ARG A 1 224 ? 40.472 14.511 27.620 1.00 30.73 224 ARG A N 1
ATOM 1708 C CA . ARG A 1 224 ? 41.746 14.600 26.860 1.00 30.73 224 ARG A CA 1
ATOM 1709 C C . ARG A 1 224 ? 41.919 13.397 25.930 1.00 30.73 224 ARG A C 1
ATOM 1711 O O . ARG A 1 224 ? 41.676 12.259 26.311 1.00 30.73 224 ARG A O 1
ATOM 1718 N N . GLY A 1 225 ? 42.297 13.699 24.690 1.00 25.03 225 GLY A N 1
ATOM 1719 C CA . GLY A 1 225 ? 42.106 12.838 23.528 1.00 25.03 225 GLY A CA 1
ATOM 1720 C C . GLY A 1 225 ? 43.328 12.088 23.022 1.00 25.03 225 GLY A C 1
ATOM 1721 O O . GLY A 1 225 ? 44.422 12.233 23.551 1.00 25.03 225 GLY A O 1
ATOM 1722 N N . PHE A 1 226 ? 43.095 11.349 21.935 1.00 27.56 226 PHE A N 1
ATOM 1723 C CA . PHE A 1 226 ? 44.081 10.826 20.990 1.00 27.56 226 PHE A CA 1
ATOM 1724 C C . PHE A 1 226 ? 43.401 10.572 19.620 1.00 27.56 226 PHE A C 1
ATOM 1726 O O . PHE A 1 226 ? 42.469 9.784 19.526 1.00 27.56 226 PHE A O 1
ATOM 1733 N N . SER A 1 227 ? 43.858 11.312 18.600 1.00 27.33 227 SER A N 1
ATOM 1734 C CA . SER A 1 227 ? 44.133 10.936 17.187 1.00 27.33 227 SER A CA 1
ATOM 1735 C C . SER A 1 227 ? 43.235 9.957 16.371 1.00 27.33 227 SER A C 1
ATOM 1737 O O . SER A 1 227 ? 43.163 8.779 16.690 1.00 27.33 227 SER A O 1
ATOM 1739 N N . HIS A 1 228 ? 42.708 10.496 15.246 1.00 27.77 228 HIS A N 1
ATOM 1740 C CA . HIS A 1 228 ? 42.173 9.985 13.938 1.00 27.77 228 HIS A CA 1
ATOM 1741 C C . HIS A 1 228 ? 42.565 8.574 13.407 1.00 27.77 228 HIS A C 1
ATOM 1743 O O . HIS A 1 228 ? 43.575 8.062 13.889 1.00 27.77 228 HIS A O 1
ATOM 1749 N N . PRO A 1 229 ? 41.891 7.972 12.365 1.00 36.66 229 PRO A N 1
ATOM 1750 C CA . PRO A 1 229 ? 41.112 8.561 11.223 1.00 36.66 229 PRO A CA 1
ATOM 1751 C C . PRO A 1 229 ? 39.682 7.968 10.973 1.00 36.66 229 PRO A C 1
ATOM 1753 O O . PRO A 1 229 ? 39.373 6.895 11.472 1.00 36.66 229 PRO A O 1
ATOM 1756 N N . VAL A 1 230 ? 38.674 8.688 10.425 1.00 29.31 230 VAL A N 1
ATOM 1757 C CA . VAL A 1 230 ? 38.339 8.984 8.989 1.00 29.31 230 VAL A CA 1
ATOM 1758 C C . VAL A 1 230 ? 38.329 7.693 8.137 1.00 29.31 230 VAL A C 1
ATOM 1760 O O . VAL A 1 230 ? 39.363 7.050 8.060 1.00 29.31 230 VAL A O 1
ATOM 1763 N N . ASN A 1 231 ? 37.275 7.194 7.476 1.00 29.34 231 ASN A N 1
ATOM 1764 C CA . ASN A 1 231 ? 36.010 7.728 6.960 1.00 29.34 231 ASN A CA 1
ATOM 1765 C C . ASN A 1 231 ? 34.977 6.582 6.926 1.00 29.34 231 ASN A C 1
ATOM 1767 O O . ASN A 1 231 ? 35.243 5.531 6.352 1.00 29.34 231 ASN A O 1
ATOM 1771 N N . GLY A 1 232 ? 33.794 6.798 7.490 1.00 27.31 232 GLY A N 1
ATOM 1772 C CA . GLY A 1 232 ? 32.629 5.937 7.307 1.00 27.31 232 GLY A CA 1
ATOM 1773 C C . GLY A 1 232 ? 31.421 6.851 7.292 1.00 27.31 232 GLY A C 1
ATOM 1774 O O . GLY A 1 232 ? 30.948 7.258 8.352 1.00 27.31 232 GLY A O 1
ATOM 1775 N N . SER A 1 233 ? 31.006 7.276 6.101 1.00 29.59 233 SER A N 1
ATOM 1776 C CA . SER A 1 233 ? 29.838 8.135 5.935 1.00 29.59 233 SER A CA 1
ATOM 1777 C C . SER A 1 233 ? 28.600 7.355 6.361 1.00 29.59 233 SER A C 1
ATOM 1779 O O . SER A 1 233 ? 28.091 6.521 5.620 1.00 29.59 233 SER A O 1
ATOM 1781 N N . ALA A 1 234 ? 28.138 7.606 7.584 1.00 30.38 234 ALA A N 1
ATOM 1782 C CA . ALA A 1 234 ? 26.819 7.182 8.017 1.00 30.38 234 ALA A CA 1
ATOM 1783 C C . ALA A 1 234 ? 25.770 7.879 7.128 1.00 30.38 234 ALA A C 1
ATOM 1785 O O . ALA A 1 234 ? 25.902 9.084 6.881 1.00 30.38 234 ALA A O 1
ATOM 1786 N N . PRO A 1 235 ? 24.737 7.168 6.646 1.00 31.70 235 PRO A N 1
ATOM 1787 C CA . PRO A 1 235 ? 23.691 7.784 5.845 1.00 31.70 235 PRO A CA 1
ATOM 1788 C C . PRO A 1 235 ? 23.009 8.881 6.668 1.00 31.70 235 PRO A C 1
ATOM 1790 O O . PRO A 1 235 ? 22.637 8.674 7.828 1.00 31.70 235 PRO A O 1
ATOM 1793 N N . ARG A 1 236 ? 22.898 10.078 6.078 1.00 32.66 236 ARG A N 1
ATOM 1794 C CA . ARG A 1 236 ? 22.254 11.236 6.705 1.00 32.66 236 ARG A CA 1
ATOM 1795 C C . ARG A 1 236 ? 20.831 10.861 7.112 1.00 32.66 236 ARG A C 1
ATOM 1797 O O . ARG A 1 236 ? 19.985 10.557 6.279 1.00 32.66 236 ARG A O 1
ATOM 1804 N N . ARG A 1 237 ? 20.572 10.924 8.414 1.00 36.00 237 ARG A N 1
ATOM 1805 C CA . ARG A 1 237 ? 19.233 10.894 8.993 1.00 36.00 237 ARG A CA 1
ATOM 1806 C C . ARG A 1 237 ? 18.580 12.249 8.712 1.00 36.00 237 ARG A C 1
ATOM 1808 O O . ARG A 1 237 ? 18.857 13.202 9.433 1.00 36.00 237 ARG A O 1
ATOM 1815 N N . LEU A 1 238 ? 17.777 12.334 7.649 1.00 37.19 238 LEU A N 1
ATOM 1816 C CA . LEU A 1 238 ? 16.931 13.503 7.398 1.00 37.19 238 LEU A CA 1
ATOM 1817 C C . LEU A 1 238 ? 15.888 13.606 8.516 1.00 37.19 238 LEU A C 1
ATOM 1819 O O . LEU A 1 238 ? 15.116 12.674 8.749 1.00 37.19 238 LEU A O 1
ATOM 1823 N N . GLU A 1 239 ? 15.894 14.729 9.226 1.00 35.56 239 GLU A N 1
ATOM 1824 C CA . GLU A 1 239 ? 14.922 15.031 10.272 1.00 35.56 239 GLU A CA 1
ATOM 1825 C C . GLU A 1 239 ? 13.783 15.896 9.722 1.00 35.56 239 GLU A C 1
ATOM 1827 O O . GLU A 1 239 ? 13.953 16.736 8.842 1.00 35.56 239 GLU A O 1
ATOM 1832 N N . VAL A 1 240 ? 12.602 15.700 10.309 1.00 32.94 240 VAL A N 1
ATOM 1833 C CA . VAL A 1 240 ? 11.268 16.138 9.847 1.00 32.94 240 VAL A CA 1
ATOM 1834 C C . VAL A 1 240 ? 11.078 17.669 9.749 1.00 32.94 240 VAL A C 1
ATOM 1836 O O . VAL A 1 240 ? 10.036 18.141 9.308 1.00 32.94 240 VAL A O 1
ATOM 1839 N N . TRP A 1 241 ? 12.080 18.474 10.097 1.00 34.44 241 TRP A N 1
ATOM 1840 C CA . TRP A 1 241 ? 12.006 19.943 10.085 1.00 34.44 241 TRP A CA 1
ATOM 1841 C C . TRP A 1 241 ? 12.762 20.590 8.915 1.00 34.44 241 TRP A C 1
ATOM 1843 O O . TRP A 1 241 ? 12.677 21.803 8.750 1.00 34.44 241 TRP A O 1
ATOM 1853 N N . GLU A 1 242 ? 13.461 19.810 8.083 1.00 35.41 242 GLU A N 1
ATOM 1854 C CA . GLU A 1 242 ? 14.181 20.320 6.899 1.00 35.41 242 GLU A CA 1
ATOM 1855 C C . GLU A 1 242 ? 13.272 20.518 5.664 1.00 35.41 242 GLU A C 1
ATOM 1857 O O . GLU A 1 242 ? 13.734 20.969 4.623 1.00 35.41 242 GLU A O 1
ATOM 1862 N N . LEU A 1 243 ? 11.961 20.262 5.792 1.00 38.56 243 LEU A N 1
ATOM 1863 C CA . LEU A 1 243 ? 10.935 20.513 4.763 1.00 38.56 243 LEU A CA 1
ATOM 1864 C C . LEU A 1 243 ? 10.158 21.833 4.961 1.00 38.56 243 LEU A C 1
ATOM 1866 O O . LEU A 1 243 ? 9.139 22.059 4.310 1.00 38.56 243 LEU A O 1
ATOM 1870 N N . ALA A 1 244 ? 10.615 22.728 5.840 1.00 34.22 244 ALA A N 1
ATOM 1871 C CA . ALA A 1 244 ? 10.033 24.063 5.978 1.00 34.22 244 ALA A CA 1
ATOM 1872 C C . ALA A 1 244 ? 10.877 25.099 5.212 1.00 34.22 244 ALA A C 1
ATOM 1874 O O . ALA A 1 244 ? 12.001 25.409 5.599 1.00 34.22 244 ALA A O 1
ATOM 1875 N N . ALA A 1 245 ? 10.316 25.619 4.118 1.00 39.16 245 ALA A N 1
ATOM 1876 C CA . ALA A 1 245 ? 10.904 26.633 3.241 1.00 39.16 245 ALA A CA 1
ATOM 1877 C C . ALA A 1 245 ? 11.448 27.877 3.975 1.00 39.16 245 ALA A C 1
ATOM 1879 O O . ALA A 1 245 ? 10.892 28.279 5.001 1.00 39.16 245 ALA A O 1
ATOM 1880 N N . PRO A 1 246 ? 12.397 28.605 3.358 1.00 38.16 246 PRO A N 1
ATOM 1881 C CA . PRO A 1 246 ? 12.505 30.040 3.550 1.00 38.16 246 PRO A CA 1
ATOM 1882 C C . PRO A 1 246 ? 12.169 30.807 2.265 1.00 38.16 246 PRO A C 1
ATOM 1884 O O . PRO A 1 246 ? 12.806 30.666 1.222 1.00 38.16 246 PRO A O 1
ATOM 1887 N N . GLU A 1 247 ? 11.170 31.678 2.386 1.00 35.94 247 GLU A N 1
ATOM 1888 C CA . GLU A 1 247 ? 11.005 32.851 1.536 1.00 35.94 247 GLU A CA 1
ATOM 1889 C C . GLU A 1 247 ? 12.242 33.767 1.646 1.00 35.94 247 GLU A C 1
ATOM 1891 O O . GLU A 1 247 ? 12.761 33.994 2.738 1.00 35.94 247 GLU A O 1
ATOM 1896 N N . ASN A 1 248 ? 12.620 34.373 0.515 1.00 37.16 248 ASN A N 1
ATOM 1897 C CA . ASN A 1 248 ? 13.534 35.514 0.358 1.00 37.16 248 ASN A CA 1
ATOM 1898 C C . ASN A 1 248 ? 15.032 35.295 0.624 1.00 37.16 248 ASN A C 1
ATOM 1900 O O . ASN A 1 248 ? 15.529 35.628 1.696 1.00 37.16 248 ASN A O 1
ATOM 1904 N N . LEU A 1 249 ? 15.780 34.997 -0.443 1.00 33.34 249 LEU A N 1
ATOM 1905 C CA . LEU A 1 249 ? 17.069 35.647 -0.697 1.00 33.34 249 LEU A CA 1
ATOM 1906 C C . LEU A 1 249 ? 17.168 36.005 -2.185 1.00 33.34 249 LEU A C 1
ATOM 1908 O O . LEU A 1 249 ? 17.243 35.147 -3.057 1.00 33.34 249 LEU A O 1
ATOM 1912 N N . VAL A 1 250 ? 17.108 37.308 -2.456 1.00 43.25 250 VAL A N 1
ATOM 1913 C CA . VAL A 1 250 ? 17.578 37.909 -3.703 1.00 43.25 250 VAL A CA 1
ATOM 1914 C C . VAL A 1 250 ? 19.096 37.954 -3.577 1.00 43.25 250 VAL A C 1
ATOM 1916 O O . VAL A 1 250 ? 19.601 38.771 -2.810 1.00 43.25 250 VAL A O 1
ATOM 1919 N N . GLU A 1 251 ? 19.807 37.084 -4.290 1.00 36.91 251 GLU A N 1
ATOM 1920 C CA . GLU A 1 251 ? 21.246 37.233 -4.506 1.00 36.91 251 GLU A CA 1
ATOM 1921 C C . GLU A 1 251 ? 21.551 37.453 -5.987 1.00 36.91 251 GLU A C 1
ATOM 1923 O O . GLU A 1 251 ? 20.908 36.940 -6.901 1.00 36.91 251 GLU A O 1
ATOM 1928 N N . GLU A 1 252 ? 22.481 38.373 -6.163 1.00 32.78 252 GLU A N 1
ATOM 1929 C CA . GLU A 1 252 ? 22.805 39.158 -7.335 1.00 32.78 252 GLU A CA 1
ATOM 1930 C C . GLU A 1 252 ? 23.736 38.350 -8.249 1.00 32.78 252 GLU A C 1
ATOM 1932 O O . GLU A 1 252 ? 24.764 37.842 -7.810 1.00 32.78 252 GLU A O 1
ATOM 1937 N N . PHE A 1 253 ? 23.368 38.209 -9.525 1.00 33.31 253 PHE A N 1
ATOM 1938 C CA . PHE A 1 253 ? 24.169 37.514 -10.531 1.00 33.31 253 PHE A CA 1
ATOM 1939 C C . PHE A 1 253 ? 25.526 38.206 -10.732 1.00 33.31 253 PHE A C 1
ATOM 1941 O O . PHE A 1 253 ? 25.580 39.322 -11.253 1.00 33.31 253 PHE A O 1
ATOM 1948 N N . THR A 1 254 ? 26.623 37.502 -10.454 1.00 33.94 254 THR A N 1
ATOM 1949 C CA . THR A 1 254 ? 27.889 37.720 -11.163 1.00 33.94 254 THR A CA 1
ATOM 1950 C C . THR A 1 254 ? 28.145 36.524 -12.061 1.00 33.94 254 THR A C 1
ATOM 1952 O O . THR A 1 254 ? 28.346 35.411 -11.587 1.00 33.94 254 THR A O 1
ATOM 1955 N N . ALA A 1 255 ? 28.057 36.784 -13.362 1.00 43.91 255 ALA A N 1
ATOM 1956 C CA . ALA A 1 255 ? 28.438 35.870 -14.422 1.00 43.91 255 ALA A CA 1
ATOM 1957 C C . ALA A 1 255 ? 29.948 35.603 -14.403 1.00 43.91 255 ALA A C 1
ATOM 1959 O O . ALA A 1 255 ? 30.706 36.461 -13.947 1.00 43.91 255 ALA A O 1
ATOM 1960 N N . ASP A 1 256 ? 30.311 34.485 -15.033 1.00 44.53 256 ASP A N 1
ATOM 1961 C CA . ASP A 1 256 ? 31.660 34.013 -15.366 1.00 44.53 256 ASP A CA 1
ATOM 1962 C C . ASP A 1 256 ? 32.185 32.933 -14.412 1.00 44.53 256 ASP A C 1
ATOM 1964 O O . ASP A 1 256 ? 32.896 33.216 -13.456 1.00 44.53 256 ASP A O 1
ATOM 1968 N N . ASP A 1 257 ? 31.821 31.681 -14.699 1.00 37.88 257 ASP A N 1
ATOM 1969 C CA . ASP A 1 257 ? 32.812 30.611 -14.731 1.00 37.88 257 ASP A CA 1
ATOM 1970 C C . ASP A 1 257 ? 32.379 29.524 -15.727 1.00 37.88 257 ASP A C 1
ATOM 1972 O O . ASP A 1 257 ? 31.211 29.160 -15.851 1.00 37.88 257 ASP A O 1
ATOM 1976 N N . SER A 1 258 ? 33.358 29.112 -16.522 1.00 48.09 258 SER A N 1
ATOM 1977 C CA . SER A 1 258 ? 33.275 28.205 -17.660 1.00 48.09 258 SER A CA 1
ATOM 1978 C C . SER A 1 258 ? 33.013 26.770 -17.197 1.00 48.09 258 SER A C 1
ATOM 1980 O O . SER A 1 258 ? 33.915 26.142 -16.651 1.00 48.09 258 SER A O 1
ATOM 1982 N N . GLU A 1 259 ? 31.822 26.231 -17.458 1.00 41.59 259 GLU A N 1
ATOM 1983 C CA . GLU A 1 259 ? 31.535 24.805 -17.255 1.00 41.59 259 GLU A CA 1
ATOM 1984 C C . GLU A 1 259 ? 32.143 23.986 -18.409 1.00 41.59 259 GLU A C 1
ATOM 1986 O O . GLU A 1 259 ? 31.704 24.058 -19.560 1.00 41.59 259 GLU A O 1
ATOM 1991 N N . GLU A 1 260 ? 33.216 23.248 -18.103 1.00 38.75 260 GLU A N 1
ATOM 1992 C CA . GLU A 1 260 ? 33.617 22.059 -18.857 1.00 38.75 260 GLU A CA 1
ATOM 1993 C C . GLU A 1 260 ? 32.464 21.051 -18.758 1.00 38.75 260 GLU A C 1
ATOM 1995 O O . GLU A 1 260 ? 32.090 20.633 -17.666 1.00 38.75 260 GLU A O 1
ATOM 2000 N N . TYR A 1 261 ? 31.858 20.714 -19.896 1.00 41.53 261 TYR A N 1
ATOM 2001 C CA . TYR A 1 261 ? 30.821 19.694 -19.970 1.00 41.53 261 TYR A CA 1
ATOM 2002 C C . TYR A 1 261 ? 31.465 18.324 -19.733 1.00 41.53 261 TYR A C 1
ATOM 2004 O O . TYR A 1 261 ? 32.235 17.850 -20.570 1.00 41.53 261 TYR A O 1
ATOM 2012 N N . ASP A 1 262 ? 31.147 17.693 -18.605 1.00 37.47 262 ASP A N 1
ATOM 2013 C CA . ASP A 1 262 ? 31.448 16.285 -18.366 1.00 37.47 262 ASP A CA 1
ATOM 2014 C C . ASP A 1 262 ? 30.622 15.428 -19.348 1.00 37.47 262 ASP A C 1
ATOM 2016 O O . ASP A 1 262 ? 29.434 15.176 -19.147 1.00 37.47 262 ASP A O 1
ATOM 2020 N N . GLU A 1 263 ? 31.256 14.952 -20.423 1.00 40.84 263 GLU A N 1
ATOM 2021 C CA . GLU A 1 263 ? 30.709 13.992 -21.406 1.00 40.84 263 GLU A CA 1
ATOM 2022 C C . GLU A 1 263 ? 30.436 12.582 -20.810 1.00 40.84 263 GLU A C 1
ATOM 2024 O O . GLU A 1 263 ? 30.284 11.605 -21.541 1.00 40.84 263 GLU A O 1
ATOM 2029 N N . GLU A 1 264 ? 30.364 12.436 -19.481 1.00 39.19 264 GLU A N 1
ATOM 2030 C CA . GLU A 1 264 ? 30.176 11.153 -18.781 1.00 39.19 264 GLU A CA 1
ATOM 2031 C C . GLU A 1 264 ? 28.700 10.862 -18.408 1.00 39.19 264 GLU A C 1
ATOM 2033 O O . GLU A 1 264 ? 28.375 9.766 -17.944 1.00 39.19 264 GLU A O 1
ATOM 2038 N N . CYS A 1 265 ? 27.776 11.801 -18.657 1.00 41.38 265 CYS A N 1
ATOM 2039 C CA . CYS A 1 265 ? 26.362 11.685 -18.260 1.00 41.38 265 CYS A CA 1
ATOM 2040 C C . CYS A 1 265 ? 25.536 10.635 -19.031 1.00 41.38 265 CYS A C 1
ATOM 2042 O O . CYS A 1 265 ? 24.557 10.132 -18.486 1.00 41.38 265 CYS A O 1
ATOM 2044 N N . THR A 1 266 ? 25.920 10.237 -20.247 1.00 44.88 266 THR A N 1
ATOM 2045 C CA . THR A 1 266 ? 25.063 9.391 -21.108 1.00 44.88 266 THR A CA 1
ATOM 2046 C C . THR A 1 266 ? 25.154 7.886 -20.814 1.00 44.88 266 THR A C 1
ATOM 2048 O O . THR A 1 266 ? 24.297 7.113 -21.232 1.00 44.88 266 THR A O 1
ATOM 2051 N N . LEU A 1 267 ? 26.157 7.422 -20.054 1.00 43.47 267 LEU A N 1
ATOM 2052 C CA . LEU A 1 267 ? 26.349 5.987 -19.765 1.00 43.47 267 LEU A CA 1
ATOM 2053 C C . LEU A 1 267 ? 25.759 5.518 -18.417 1.00 43.47 267 LEU A C 1
ATOM 2055 O O . LEU A 1 267 ? 25.718 4.312 -18.159 1.00 43.47 267 LEU A O 1
ATOM 2059 N N . GLN A 1 268 ? 25.285 6.428 -17.554 1.00 50.12 268 GLN A N 1
ATOM 2060 C CA . GLN A 1 268 ? 24.745 6.109 -16.214 1.00 50.12 268 GLN A CA 1
ATOM 2061 C C . GLN A 1 268 ? 23.207 5.978 -16.162 1.00 50.12 268 GLN A C 1
ATOM 2063 O O . GLN A 1 268 ? 22.652 5.458 -15.188 1.00 50.12 268 GLN A O 1
ATOM 2068 N N . GLU A 1 269 ? 22.513 6.360 -17.233 1.00 59.72 269 GLU A N 1
ATOM 2069 C CA . GLU A 1 269 ? 21.049 6.345 -17.367 1.00 59.72 269 GLU A CA 1
ATOM 2070 C C . GLU A 1 269 ? 20.366 4.964 -17.215 1.00 59.72 269 GLU A C 1
ATOM 2072 O O . GLU A 1 269 ? 19.279 4.887 -16.629 1.00 59.72 269 GLU A O 1
ATOM 2077 N N . PRO A 1 270 ? 20.972 3.825 -17.615 1.00 67.69 270 PRO A N 1
ATOM 2078 C CA . PRO A 1 270 ? 20.362 2.506 -17.430 1.00 67.69 270 PRO A CA 1
ATOM 2079 C C . PRO A 1 270 ? 20.066 2.156 -15.966 1.00 67.69 270 PRO A C 1
ATOM 2081 O O . PRO A 1 270 ? 19.091 1.455 -15.686 1.00 67.69 270 PRO A O 1
ATOM 2084 N N . ILE A 1 271 ? 20.888 2.641 -15.026 1.00 79.00 271 ILE A N 1
ATOM 2085 C CA . ILE A 1 271 ? 20.769 2.323 -13.595 1.00 79.00 271 ILE A CA 1
ATOM 2086 C C . ILE A 1 271 ? 19.550 3.022 -12.993 1.00 79.00 271 ILE A C 1
ATOM 2088 O O . ILE A 1 271 ? 18.834 2.418 -12.200 1.00 79.00 271 ILE A O 1
ATOM 2092 N N . LEU A 1 272 ? 19.233 4.238 -13.438 1.00 85.75 272 LEU A N 1
ATOM 2093 C CA . LEU A 1 272 ? 18.069 5.000 -12.977 1.00 85.75 272 LEU A CA 1
ATOM 2094 C C . LEU A 1 272 ? 16.733 4.277 -13.249 1.00 85.75 272 LEU A C 1
ATOM 2096 O O . LEU A 1 272 ? 15.784 4.441 -12.481 1.00 85.75 272 LEU A O 1
ATOM 2100 N N . ASN A 1 273 ? 16.660 3.372 -14.239 1.00 87.00 273 ASN A N 1
ATOM 2101 C CA . ASN A 1 273 ? 15.490 2.495 -14.446 1.00 87.00 273 ASN A CA 1
ATOM 2102 C C . ASN A 1 273 ? 15.220 1.542 -13.272 1.00 87.00 273 ASN A C 1
ATOM 2104 O O . ASN A 1 273 ? 14.128 0.990 -13.158 1.00 87.00 273 ASN A O 1
ATOM 2108 N N . ARG A 1 274 ? 16.181 1.342 -12.371 1.00 88.06 274 ARG A N 1
ATOM 2109 C CA . ARG A 1 274 ? 15.994 0.554 -11.146 1.00 88.06 274 ARG A CA 1
ATOM 2110 C C . ARG A 1 274 ? 15.341 1.358 -10.026 1.00 88.06 274 ARG A C 1
ATOM 2112 O O . ARG A 1 274 ? 14.856 0.761 -9.063 1.00 88.06 274 ARG A O 1
ATOM 2119 N N . HIS A 1 275 ? 15.273 2.680 -10.157 1.00 92.19 275 HIS A N 1
ATOM 2120 C CA . HIS A 1 275 ? 14.731 3.583 -9.151 1.00 92.19 275 HIS A CA 1
ATOM 2121 C C . HIS A 1 275 ? 13.290 3.982 -9.463 1.00 92.19 275 HIS A C 1
ATOM 2123 O O . HIS A 1 275 ? 12.939 4.255 -10.607 1.00 92.19 275 HIS A O 1
ATOM 2129 N N . LEU A 1 276 ? 12.467 4.065 -8.418 1.00 94.75 276 LEU A N 1
ATOM 2130 C CA . LEU A 1 276 ? 11.090 4.560 -8.491 1.00 94.75 276 LEU A CA 1
ATOM 2131 C C . LEU A 1 276 ? 10.983 6.067 -8.254 1.00 94.75 276 LEU A C 1
ATOM 2133 O O . LEU A 1 276 ? 10.127 6.720 -8.848 1.00 94.75 276 LEU A O 1
ATOM 2137 N N . LEU A 1 277 ? 11.812 6.601 -7.354 1.00 95.06 277 LEU A N 1
ATOM 2138 C CA . LEU A 1 277 ? 11.728 7.994 -6.924 1.00 95.06 277 LEU A CA 1
ATOM 2139 C C . LEU A 1 277 ? 12.233 8.937 -8.019 1.00 95.06 277 LEU A C 1
ATOM 2141 O O . LEU A 1 277 ? 13.215 8.635 -8.705 1.00 95.06 277 LEU A O 1
ATOM 2145 N N . ALA A 1 278 ? 11.559 10.079 -8.153 1.00 92.12 278 ALA A N 1
ATOM 2146 C CA . ALA A 1 278 ? 11.897 11.106 -9.136 1.00 92.12 278 ALA A CA 1
ATOM 2147 C C . ALA A 1 278 ? 13.245 11.771 -8.850 1.00 92.12 278 ALA A C 1
ATOM 2149 O O . ALA A 1 278 ? 14.003 12.055 -9.767 1.00 92.12 278 ALA A O 1
ATOM 2150 N N . THR A 1 279 ? 13.573 11.951 -7.573 1.00 89.25 279 THR A N 1
ATOM 2151 C CA . THR A 1 279 ? 14.812 12.595 -7.121 1.00 89.25 279 THR A CA 1
ATOM 2152 C C . THR A 1 279 ? 15.995 11.633 -7.010 1.00 89.25 279 THR A C 1
ATOM 2154 O O . THR A 1 279 ? 17.006 11.994 -6.416 1.00 89.25 279 THR A O 1
ATOM 2157 N N . ALA A 1 280 ? 15.851 10.388 -7.472 1.00 88.88 280 ALA A N 1
ATOM 2158 C CA . ALA A 1 280 ? 16.905 9.393 -7.343 1.00 88.88 280 ALA A CA 1
ATOM 2159 C C . ALA A 1 280 ? 18.107 9.732 -8.234 1.00 88.88 280 ALA A C 1
ATOM 2161 O O . ALA A 1 280 ? 17.940 10.116 -9.388 1.00 88.88 280 ALA A O 1
ATOM 2162 N N . SER A 1 281 ? 19.302 9.515 -7.698 1.00 86.31 281 SER A N 1
ATOM 2163 C CA . SER A 1 281 ? 20.580 9.510 -8.408 1.00 86.31 281 SER A CA 1
ATOM 2164 C C . SER A 1 281 ? 20.997 8.070 -8.757 1.00 86.31 281 SER A C 1
ATOM 2166 O O . SER A 1 281 ? 20.662 7.152 -8.002 1.00 86.31 281 SER A O 1
ATOM 2168 N N . PRO A 1 282 ? 21.778 7.831 -9.833 1.00 81.94 282 PRO A N 1
ATOM 2169 C CA . PRO A 1 282 ? 22.360 6.514 -10.125 1.00 81.94 282 PRO A CA 1
ATOM 2170 C C . PRO A 1 282 ? 23.180 5.908 -8.973 1.00 81.94 282 PRO A C 1
ATOM 2172 O O . PRO A 1 282 ? 23.336 4.691 -8.902 1.00 81.94 282 PRO A O 1
ATOM 2175 N N . SER A 1 283 ? 23.727 6.752 -8.094 1.00 82.88 283 SER A N 1
ATOM 2176 C CA . SER A 1 283 ? 24.511 6.345 -6.921 1.00 82.88 283 SER A CA 1
ATOM 2177 C C . SER A 1 283 ? 23.669 6.026 -5.685 1.00 82.88 283 SER A C 1
ATOM 2179 O O . SER A 1 283 ? 24.214 5.552 -4.686 1.00 82.88 283 SER A O 1
ATOM 2181 N N . ASP A 1 284 ? 22.363 6.297 -5.718 1.00 87.69 284 ASP A N 1
ATOM 2182 C CA . ASP A 1 284 ? 21.499 6.049 -4.574 1.00 87.69 284 ASP A CA 1
ATOM 2183 C C . ASP A 1 284 ? 21.250 4.551 -4.383 1.00 87.69 284 ASP A C 1
ATOM 2185 O O . ASP A 1 284 ? 21.252 3.742 -5.313 1.00 87.69 284 ASP A O 1
ATOM 2189 N N . ASN A 1 285 ? 20.932 4.173 -3.150 1.00 89.06 285 ASN A N 1
ATOM 2190 C CA . ASN A 1 285 ? 20.403 2.843 -2.899 1.00 89.06 285 ASN A CA 1
ATOM 2191 C C . ASN A 1 285 ? 18.983 2.730 -3.459 1.00 89.06 285 ASN A C 1
ATOM 2193 O O . ASN A 1 285 ? 18.155 3.636 -3.323 1.00 89.06 285 ASN A O 1
ATOM 2197 N N . THR A 1 286 ? 18.666 1.581 -4.048 1.00 90.19 286 THR A N 1
ATOM 2198 C CA . THR A 1 286 ? 17.327 1.357 -4.588 1.00 90.19 286 THR A CA 1
ATOM 2199 C C . THR A 1 286 ? 16.347 0.954 -3.491 1.00 90.19 286 THR A C 1
ATOM 2201 O O . THR A 1 286 ? 16.647 0.127 -2.630 1.00 90.19 286 THR A O 1
ATOM 2204 N N . LEU A 1 287 ? 15.135 1.506 -3.560 1.00 93.00 287 LEU A N 1
ATOM 2205 C CA . LEU A 1 287 ? 14.022 1.191 -2.670 1.00 93.00 287 LEU A CA 1
ATOM 2206 C C . LEU A 1 287 ? 12.944 0.447 -3.456 1.00 93.00 287 LEU A C 1
ATOM 2208 O O . LEU A 1 287 ? 12.425 0.984 -4.433 1.00 93.00 287 LEU A O 1
ATOM 2212 N N . LEU A 1 288 ? 12.599 -0.770 -3.028 1.00 94.31 288 LEU A N 1
ATOM 2213 C CA . LEU A 1 288 ? 11.504 -1.546 -3.615 1.00 94.31 288 LEU A CA 1
ATOM 2214 C C . LEU A 1 288 ? 10.282 -1.509 -2.686 1.00 94.31 288 LEU A C 1
ATOM 2216 O O . LEU A 1 288 ? 10.347 -2.078 -1.586 1.00 94.31 288 LEU A O 1
ATOM 2220 N N . PRO A 1 289 ? 9.172 -0.866 -3.093 1.00 96.44 289 PRO A N 1
ATOM 2221 C CA . PRO A 1 289 ? 7.961 -0.826 -2.288 1.00 96.44 289 PRO A CA 1
ATOM 2222 C C . PRO A 1 289 ? 7.292 -2.200 -2.252 1.00 96.44 289 PRO A C 1
ATOM 2224 O O . PRO A 1 289 ? 7.236 -2.900 -3.264 1.00 96.44 289 PRO A O 1
ATOM 2227 N N . PHE A 1 290 ? 6.748 -2.577 -1.096 1.00 96.25 290 PHE A N 1
ATOM 2228 C CA . PHE A 1 290 ? 5.860 -3.737 -0.936 1.00 96.25 290 PHE A CA 1
ATOM 2229 C C . PHE A 1 290 ? 4.429 -3.363 -0.555 1.00 96.25 290 PHE A C 1
ATOM 2231 O O . PHE A 1 290 ? 3.517 -4.161 -0.767 1.00 96.25 290 PHE A O 1
ATOM 2238 N N . LEU A 1 291 ? 4.230 -2.147 -0.046 1.00 98.00 291 LEU A N 1
ATOM 2239 C CA . LEU A 1 291 ? 2.921 -1.545 0.149 1.00 98.00 291 LEU A CA 1
ATOM 2240 C C . LEU A 1 291 ? 2.951 -0.097 -0.333 1.00 98.00 291 LEU A C 1
ATOM 2242 O O . LEU A 1 291 ? 3.856 0.657 0.023 1.00 98.00 291 LEU A O 1
ATOM 2246 N N . CYS A 1 292 ? 1.922 0.302 -1.069 1.00 97.88 292 CYS A N 1
ATOM 2247 C CA . CYS A 1 292 ? 1.745 1.679 -1.509 1.00 97.88 292 CYS A CA 1
ATOM 2248 C C . CYS A 1 292 ? 0.386 2.237 -1.052 1.00 97.88 292 CYS A C 1
ATOM 2250 O O . CYS A 1 292 ? -0.583 1.495 -0.905 1.00 97.88 292 CYS A O 1
ATOM 2252 N N . MET A 1 293 ? 0.285 3.546 -0.840 1.00 97.75 293 MET A N 1
ATOM 2253 C CA . MET A 1 293 ? -0.971 4.234 -0.544 1.00 97.75 293 MET A CA 1
ATOM 2254 C C . MET A 1 293 ? -1.088 5.495 -1.394 1.00 97.75 293 MET A C 1
ATOM 2256 O O . MET A 1 293 ? -0.185 6.332 -1.379 1.00 97.75 293 MET A O 1
ATOM 2260 N N . SER A 1 294 ? -2.209 5.646 -2.097 1.00 95.94 294 SER A N 1
ATOM 2261 C CA . SER A 1 294 ? -2.492 6.822 -2.925 1.00 95.94 294 SER A CA 1
ATOM 2262 C C . SER A 1 294 ? -3.990 7.096 -3.022 1.00 95.94 294 SER A C 1
ATOM 2264 O O . SER A 1 294 ? -4.812 6.221 -2.746 1.00 95.94 294 SER A O 1
ATOM 2266 N N . GLU A 1 295 ? -4.339 8.311 -3.425 1.00 93.56 295 GLU A N 1
ATOM 2267 C CA . GLU A 1 295 ? -5.706 8.654 -3.795 1.00 93.56 295 GLU A CA 1
ATOM 2268 C C . GLU A 1 295 ? -6.137 7.898 -5.065 1.00 93.56 295 GLU A C 1
ATOM 2270 O O . GLU A 1 295 ? -5.308 7.485 -5.879 1.00 93.56 295 GLU A O 1
ATOM 2275 N N . GLU A 1 296 ? -7.443 7.686 -5.216 1.00 90.50 296 GLU A N 1
ATOM 2276 C CA . GLU A 1 296 ? -8.043 6.916 -6.315 1.00 90.50 296 GLU A CA 1
ATOM 2277 C C . GLU A 1 296 ? -7.580 7.388 -7.705 1.00 90.50 296 GLU A C 1
ATOM 2279 O O . GLU A 1 296 ? -7.304 6.562 -8.573 1.00 90.50 296 GLU A O 1
ATOM 2284 N N . GLU A 1 297 ? -7.407 8.701 -7.900 1.00 89.19 297 GLU A N 1
ATOM 2285 C CA . GLU A 1 297 ? -6.990 9.277 -9.185 1.00 89.19 297 GLU A CA 1
ATOM 2286 C C . GLU A 1 297 ? -5.573 8.880 -9.620 1.00 89.19 297 GLU A C 1
ATOM 2288 O O . GLU A 1 297 ? -5.300 8.809 -10.818 1.00 89.19 297 GLU A O 1
ATOM 2293 N N . ASP A 1 298 ? -4.670 8.638 -8.669 1.00 91.50 298 ASP A N 1
ATOM 2294 C CA . ASP A 1 298 ? -3.248 8.383 -8.930 1.00 91.50 298 ASP A CA 1
ATOM 2295 C C . ASP A 1 298 ? -2.845 6.928 -8.616 1.00 91.50 298 ASP A C 1
ATOM 2297 O O . ASP A 1 298 ? -1.676 6.552 -8.733 1.00 91.50 298 ASP A O 1
ATOM 2301 N N . LEU A 1 299 ? -3.814 6.085 -8.242 1.00 93.12 299 LEU A N 1
ATOM 2302 C CA . LEU A 1 299 ? -3.616 4.687 -7.857 1.00 93.12 299 LEU A CA 1
ATOM 2303 C C . LEU A 1 299 ? -2.909 3.865 -8.943 1.00 93.12 299 LEU A C 1
ATOM 2305 O O . LEU A 1 299 ? -1.925 3.178 -8.665 1.00 93.12 299 LEU A O 1
ATOM 2309 N N . PHE A 1 300 ? -3.422 3.895 -10.171 1.00 93.31 300 PHE A N 1
ATOM 2310 C CA . PHE A 1 300 ? -2.940 3.020 -11.241 1.00 93.31 300 PHE A CA 1
ATOM 2311 C C . PHE A 1 300 ? -1.561 3.429 -11.758 1.00 93.31 300 PHE A C 1
ATOM 2313 O O . PHE A 1 300 ? -0.745 2.552 -12.031 1.00 93.31 300 PHE A O 1
ATOM 2320 N N . GLY A 1 301 ? -1.266 4.733 -11.815 1.00 93.88 301 GLY A N 1
ATOM 2321 C CA . GLY A 1 301 ? 0.079 5.230 -12.118 1.00 93.88 301 GLY A CA 1
ATOM 2322 C C . GLY A 1 301 ? 1.105 4.720 -11.105 1.00 93.88 301 GLY A C 1
ATOM 2323 O O . GLY A 1 301 ? 2.126 4.161 -11.494 1.00 93.88 301 GLY A O 1
ATOM 2324 N N . MET A 1 302 ? 0.787 4.811 -9.811 1.00 95.88 302 MET A N 1
ATOM 2325 C CA . MET A 1 302 ? 1.644 4.322 -8.726 1.00 95.88 302 MET A CA 1
ATOM 2326 C C . MET A 1 302 ? 1.866 2.805 -8.787 1.00 95.88 302 MET A C 1
ATOM 2328 O O . MET A 1 302 ? 2.999 2.337 -8.651 1.00 95.88 302 MET A O 1
ATOM 2332 N N . LEU A 1 303 ? 0.795 2.031 -8.990 1.00 96.31 303 LEU A N 1
ATOM 2333 C CA . LEU A 1 303 ? 0.873 0.574 -9.122 1.00 96.31 303 LEU A CA 1
ATOM 2334 C C . LEU A 1 303 ? 1.741 0.170 -10.315 1.00 96.31 303 LEU A C 1
ATOM 2336 O O . LEU A 1 303 ? 2.628 -0.670 -10.169 1.00 96.31 303 LEU A O 1
ATOM 2340 N N . ALA A 1 304 ? 1.514 0.794 -11.471 1.00 95.31 304 ALA A N 1
ATOM 2341 C CA . ALA A 1 304 ? 2.279 0.543 -12.681 1.00 95.31 304 ALA A CA 1
ATOM 2342 C C . ALA A 1 304 ? 3.768 0.861 -12.476 1.00 95.31 304 ALA A C 1
ATOM 2344 O O . ALA A 1 304 ? 4.611 0.011 -12.751 1.00 95.31 304 ALA A O 1
ATOM 2345 N N . SER A 1 305 ? 4.101 2.031 -11.924 1.00 95.81 305 SER A N 1
ATOM 2346 C CA . SER A 1 305 ? 5.492 2.421 -11.667 1.00 95.81 305 SER A CA 1
ATOM 2347 C C . SER A 1 305 ? 6.216 1.445 -10.744 1.00 95.81 305 SER A C 1
ATOM 2349 O O . SER A 1 305 ? 7.323 1.010 -11.054 1.00 95.81 305 SER A O 1
ATOM 2351 N N . GLY A 1 306 ? 5.588 1.043 -9.636 1.00 96.25 306 GLY A N 1
ATOM 2352 C CA . GLY A 1 306 ? 6.185 0.063 -8.729 1.00 96.25 306 GLY A CA 1
ATOM 2353 C C . GLY A 1 306 ? 6.396 -1.301 -9.396 1.00 96.25 306 GLY A C 1
ATOM 2354 O O . GLY A 1 306 ? 7.435 -1.934 -9.203 1.00 96.25 306 GLY A O 1
ATOM 2355 N N . LEU A 1 307 ? 5.429 -1.760 -10.196 1.00 95.81 307 LEU A N 1
ATOM 2356 C CA . LEU A 1 307 ? 5.512 -3.048 -10.887 1.00 95.81 307 LEU A CA 1
ATOM 2357 C C . LEU A 1 307 ? 6.613 -3.049 -11.947 1.00 95.81 307 LEU A C 1
ATOM 2359 O O . LEU A 1 307 ? 7.398 -3.992 -12.009 1.00 95.81 307 LEU A O 1
ATOM 2363 N N . TYR A 1 308 ? 6.712 -1.991 -12.749 1.00 94.06 308 TYR A N 1
ATOM 2364 C CA . TYR A 1 308 ? 7.760 -1.878 -13.759 1.00 94.06 308 TYR A CA 1
ATOM 2365 C C . TYR A 1 308 ? 9.146 -1.687 -13.157 1.00 94.06 308 TYR A C 1
ATOM 2367 O O . TYR A 1 308 ? 10.103 -2.258 -13.676 1.00 94.06 308 TYR A O 1
ATOM 2375 N N . GLN A 1 309 ? 9.257 -0.975 -12.033 1.00 93.69 309 GLN A N 1
ATOM 2376 C CA . GLN A 1 309 ? 10.497 -0.929 -11.270 1.00 93.69 309 GLN A CA 1
ATOM 2377 C C . GLN A 1 309 ? 10.918 -2.342 -10.845 1.00 93.69 309 GLN A C 1
ATOM 2379 O O . GLN A 1 309 ? 12.044 -2.750 -11.111 1.00 93.69 309 GLN A O 1
ATOM 2384 N N . ARG A 1 310 ? 10.020 -3.125 -10.229 1.00 92.31 310 ARG A N 1
ATOM 2385 C CA . ARG A 1 310 ? 10.313 -4.521 -9.858 1.00 92.31 310 ARG A CA 1
ATOM 2386 C C . ARG A 1 310 ? 10.681 -5.367 -11.075 1.00 92.31 310 ARG A C 1
ATOM 2388 O O . ARG A 1 310 ? 11.631 -6.142 -11.013 1.00 92.31 310 ARG A O 1
ATOM 2395 N N . TYR A 1 311 ? 10.002 -5.164 -12.198 1.00 90.69 311 TYR A N 1
ATOM 2396 C CA . TYR A 1 311 ? 10.311 -5.858 -13.441 1.00 90.69 311 TYR A CA 1
ATOM 2397 C C . TYR A 1 311 ? 11.706 -5.506 -13.981 1.00 90.69 311 TYR A C 1
ATOM 2399 O O . TYR A 1 311 ? 12.421 -6.395 -14.436 1.00 90.69 311 TYR A O 1
ATOM 2407 N N . ALA A 1 312 ? 12.154 -4.252 -13.838 1.00 88.62 312 ALA A N 1
ATOM 2408 C CA . ALA A 1 312 ? 13.529 -3.838 -14.141 1.00 88.62 312 ALA A CA 1
ATOM 2409 C C . ALA A 1 312 ? 14.580 -4.514 -13.234 1.00 88.62 312 ALA A C 1
ATOM 2411 O O . ALA A 1 312 ? 15.755 -4.595 -13.594 1.00 88.62 312 ALA A O 1
ATOM 2412 N N . TRP A 1 313 ? 14.153 -5.044 -12.085 1.00 87.19 313 TRP A N 1
ATOM 2413 C CA . TRP A 1 313 ? 14.937 -5.904 -11.193 1.00 87.19 313 TRP A CA 1
ATOM 2414 C C . TRP A 1 313 ? 14.776 -7.403 -11.471 1.00 87.19 313 TRP A C 1
ATOM 2416 O O . TRP A 1 313 ? 15.325 -8.215 -10.732 1.00 87.19 313 TRP A O 1
ATOM 2426 N N . GLY A 1 314 ? 14.017 -7.796 -12.498 1.00 88.19 314 GLY A N 1
ATOM 2427 C CA . GLY A 1 314 ? 13.683 -9.197 -12.769 1.00 88.19 314 GLY A CA 1
ATOM 2428 C C . GLY A 1 314 ? 12.681 -9.804 -11.778 1.00 88.19 314 GLY A C 1
ATOM 2429 O O . GLY A 1 314 ? 12.467 -11.014 -11.784 1.00 88.19 314 GLY A O 1
ATOM 2430 N N . ILE A 1 315 ? 12.052 -8.983 -10.934 1.00 90.44 315 ILE A N 1
ATOM 2431 C CA . ILE A 1 315 ? 11.083 -9.407 -9.923 1.00 90.44 315 ILE A CA 1
ATOM 2432 C C . ILE A 1 315 ? 9.675 -9.263 -10.500 1.00 90.44 315 ILE A C 1
ATOM 2434 O O . ILE A 1 315 ? 9.249 -8.173 -10.877 1.00 90.44 315 ILE A O 1
ATOM 2438 N N . LYS A 1 316 ? 8.927 -10.367 -10.528 1.00 91.62 316 LYS A N 1
ATOM 2439 C CA . LYS A 1 316 ? 7.546 -10.413 -11.041 1.00 91.62 316 LYS A CA 1
ATOM 2440 C C . LYS A 1 316 ? 6.472 -10.337 -9.954 1.00 91.62 316 LYS A C 1
ATOM 2442 O O . LYS A 1 316 ? 5.285 -10.420 -10.258 1.00 91.62 316 LYS A O 1
ATOM 2447 N N . GLU A 1 317 ? 6.880 -10.193 -8.696 1.00 93.69 317 GLU A N 1
ATOM 2448 C CA . GLU A 1 317 ? 5.953 -10.283 -7.574 1.00 93.69 317 GLU A CA 1
ATOM 2449 C C . GLU A 1 317 ? 4.921 -9.151 -7.546 1.00 93.69 317 GLU A C 1
ATOM 2451 O O . GLU A 1 317 ? 5.275 -7.992 -7.809 1.00 93.69 317 GLU A O 1
ATOM 2456 N N . PRO A 1 318 ? 3.669 -9.452 -7.152 1.00 95.44 318 PRO A N 1
ATOM 2457 C CA . PRO A 1 318 ? 2.589 -8.477 -7.097 1.00 95.44 318 PRO A CA 1
ATOM 2458 C C . PRO A 1 318 ? 2.837 -7.387 -6.053 1.00 95.44 318 PRO A C 1
ATOM 2460 O O . PRO A 1 318 ? 3.512 -7.602 -5.043 1.00 95.44 318 PRO A O 1
ATOM 2463 N N . ILE A 1 319 ? 2.247 -6.214 -6.275 1.00 96.06 319 ILE A N 1
ATOM 2464 C CA . ILE A 1 319 ? 2.267 -5.085 -5.341 1.00 96.06 319 ILE A CA 1
ATOM 2465 C C . ILE A 1 319 ? 0.923 -4.965 -4.642 1.00 96.06 319 ILE A C 1
ATOM 2467 O O . ILE A 1 319 ? -0.135 -5.049 -5.268 1.00 96.06 319 ILE A O 1
ATOM 2471 N N . VAL A 1 320 ? 0.982 -4.714 -3.337 1.00 96.94 320 VAL A N 1
ATOM 2472 C CA . VAL A 1 320 ? -0.177 -4.368 -2.523 1.00 96.94 320 VAL A CA 1
ATOM 2473 C C . VAL A 1 320 ? -0.314 -2.851 -2.469 1.00 96.94 320 VAL A C 1
ATOM 2475 O O . VAL A 1 320 ? 0.651 -2.144 -2.182 1.00 96.94 320 VAL A O 1
ATOM 2478 N N . ALA A 1 321 ? -1.517 -2.338 -2.695 1.00 97.31 321 ALA A N 1
ATOM 2479 C CA . ALA A 1 321 ? -1.832 -0.934 -2.495 1.00 97.31 321 ALA A CA 1
ATOM 2480 C C . ALA A 1 321 ? -3.123 -0.733 -1.707 1.00 97.31 321 ALA A C 1
ATOM 2482 O O . ALA A 1 321 ? -4.024 -1.572 -1.706 1.00 97.31 321 ALA A O 1
ATOM 2483 N N . LEU A 1 322 ? -3.209 0.412 -1.041 1.00 97.19 322 LEU A N 1
ATOM 2484 C CA . LEU A 1 322 ? -4.416 0.899 -0.395 1.00 97.19 322 LEU A CA 1
ATOM 2485 C C . LEU A 1 322 ? -4.809 2.230 -1.025 1.00 97.19 322 LEU A C 1
ATOM 2487 O O . LEU A 1 322 ? -4.009 3.163 -1.064 1.00 97.19 322 LEU A O 1
ATOM 2491 N N . THR A 1 323 ? -6.043 2.321 -1.501 1.00 95.75 323 THR A N 1
ATOM 2492 C CA . THR A 1 323 ? -6.596 3.564 -2.028 1.00 95.75 323 THR A CA 1
ATOM 2493 C C . THR A 1 323 ? -7.659 4.146 -1.111 1.00 95.75 323 THR A C 1
ATOM 2495 O O . THR A 1 323 ? -8.264 3.435 -0.304 1.00 95.75 323 THR A O 1
ATOM 2498 N N . TYR A 1 324 ? -7.852 5.454 -1.202 1.00 94.62 324 TYR A N 1
ATOM 2499 C CA . TYR A 1 324 ? -8.870 6.199 -0.481 1.00 94.62 324 TYR A CA 1
ATOM 2500 C C . TYR A 1 324 ? -9.384 7.334 -1.364 1.00 94.62 324 TYR A C 1
ATOM 2502 O O . TYR A 1 324 ? -8.662 7.850 -2.216 1.00 94.62 324 TYR A O 1
ATOM 2510 N N . SER A 1 325 ? -10.615 7.762 -1.111 1.00 91.81 325 SER A N 1
ATOM 2511 C CA . SER A 1 325 ? -11.139 9.012 -1.660 1.00 91.81 325 SER A CA 1
ATOM 2512 C C . SER A 1 325 ? -10.907 10.140 -0.655 1.00 91.81 325 SER A C 1
ATOM 2514 O O . SER A 1 325 ? -11.070 9.934 0.558 1.00 91.81 325 SER A O 1
ATOM 2516 N N . SER A 1 326 ? -10.558 11.340 -1.132 1.00 84.94 326 SER A N 1
ATOM 2517 C CA . SER A 1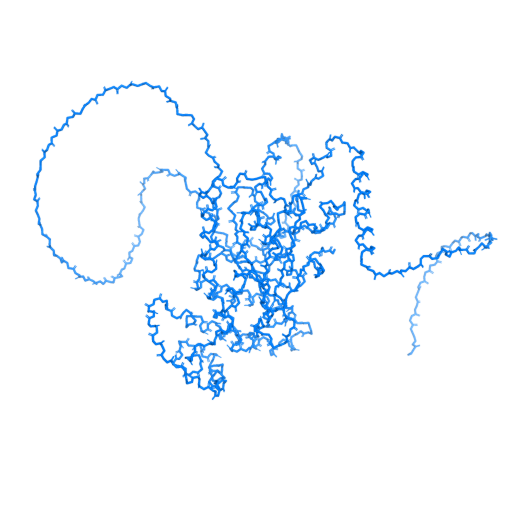 326 ? -10.420 12.504 -0.255 1.00 84.94 326 SER A CA 1
ATOM 2518 C C . SER A 1 326 ? -11.660 12.687 0.623 1.00 84.94 326 SER A C 1
ATOM 2520 O O . SER A 1 326 ? -12.809 12.564 0.191 1.00 84.94 326 SER A O 1
ATOM 2522 N N . GLY A 1 327 ? -11.424 12.917 1.913 1.00 86.44 327 GLY A N 1
ATOM 2523 C CA . GLY A 1 327 ? -12.502 13.094 2.872 1.00 86.44 327 GLY A CA 1
ATOM 2524 C C . GLY A 1 327 ? -13.145 11.813 3.410 1.00 86.44 327 GLY A C 1
ATOM 2525 O O . GLY A 1 327 ? -13.992 11.910 4.298 1.00 86.44 327 GLY A O 1
ATOM 2526 N N . GLN A 1 328 ? -12.758 10.620 2.963 1.00 91.38 328 GLN A N 1
ATOM 2527 C CA . GLN A 1 328 ? -13.280 9.373 3.527 1.00 91.38 328 GLN A CA 1
ATOM 2528 C C . GLN A 1 328 ? -12.333 8.756 4.561 1.00 91.38 328 GLN A C 1
ATOM 2530 O O . GLN A 1 328 ? -11.115 8.897 4.499 1.00 91.38 328 GLN A O 1
ATOM 2535 N N . ALA A 1 329 ? -12.912 8.065 5.544 1.00 94.62 329 ALA A N 1
ATOM 2536 C CA . ALA A 1 329 ? -12.186 7.309 6.568 1.00 94.62 329 ALA A CA 1
ATOM 2537 C C . ALA A 1 329 ? -12.091 5.811 6.216 1.00 94.62 329 ALA A C 1
ATOM 2539 O O . ALA A 1 329 ? -11.974 4.965 7.104 1.00 94.62 329 ALA A O 1
ATOM 2540 N N . SER A 1 330 ? -12.191 5.489 4.928 1.00 95.06 330 SER A N 1
ATOM 2541 C CA . SER A 1 330 ? -12.162 4.125 4.412 1.00 95.06 330 SER A CA 1
ATOM 2542 C C . SER A 1 330 ? -10.930 3.922 3.539 1.00 95.06 330 SER A C 1
ATOM 2544 O O . SER A 1 330 ? -10.538 4.827 2.807 1.00 95.06 330 SER A O 1
ATOM 2546 N N . LEU A 1 331 ? -10.342 2.733 3.621 1.00 95.81 331 LEU A N 1
ATOM 2547 C CA . LEU A 1 331 ? -9.259 2.280 2.754 1.00 95.81 331 LEU A CA 1
ATOM 2548 C C . LEU A 1 331 ? -9.734 1.071 1.957 1.00 95.81 331 LEU A C 1
ATOM 2550 O O . LEU A 1 331 ? -10.360 0.172 2.516 1.00 95.81 331 LEU A O 1
ATOM 2554 N N . GLN A 1 332 ? -9.410 1.031 0.674 1.00 94.88 332 GLN A N 1
ATOM 2555 C CA . GLN A 1 332 ? -9.713 -0.087 -0.206 1.00 94.88 332 GLN A CA 1
ATOM 2556 C C . GLN A 1 332 ? -8.417 -0.746 -0.664 1.00 94.88 332 GLN A C 1
ATOM 2558 O O . GLN A 1 332 ? -7.506 -0.086 -1.159 1.00 94.88 332 GLN A O 1
ATOM 2563 N N . LEU A 1 333 ? -8.334 -2.057 -0.481 1.00 95.00 333 LEU A N 1
ATOM 2564 C CA . LEU A 1 333 ? -7.208 -2.869 -0.904 1.00 95.00 333 LEU A CA 1
ATOM 2565 C C . LEU A 1 333 ? -7.252 -3.150 -2.400 1.00 95.00 333 LEU A C 1
ATOM 2567 O O . LEU A 1 333 ? -8.282 -3.554 -2.942 1.00 95.00 333 LEU A O 1
ATOM 2571 N N . VAL A 1 334 ? -6.085 -3.019 -3.017 1.00 94.50 334 VAL A N 1
ATOM 2572 C CA . VAL A 1 334 ? -5.824 -3.326 -4.417 1.00 94.50 334 VAL A CA 1
ATOM 2573 C C . VAL A 1 334 ? -4.562 -4.173 -4.478 1.00 94.50 334 VAL A C 1
ATOM 2575 O O . VAL A 1 334 ? -3.574 -3.866 -3.815 1.00 94.50 334 VAL A O 1
ATOM 2578 N N . VAL A 1 335 ? -4.584 -5.250 -5.257 1.00 94.88 335 VAL A N 1
ATOM 2579 C CA . VAL A 1 335 ? -3.386 -6.059 -5.521 1.00 94.88 335 VAL A CA 1
ATOM 2580 C C . VAL A 1 335 ? -3.154 -6.067 -7.018 1.00 94.88 335 VAL A C 1
ATOM 2582 O O . VAL A 1 335 ? -4.073 -6.385 -7.769 1.00 94.88 335 VAL A O 1
ATOM 2585 N N . ALA A 1 336 ? -1.956 -5.698 -7.456 1.00 95.44 336 ALA A N 1
ATOM 2586 C CA . ALA A 1 336 ? -1.636 -5.575 -8.871 1.00 95.44 336 ALA A CA 1
ATOM 2587 C C . ALA A 1 336 ? -0.440 -6.436 -9.268 1.00 95.44 336 ALA A C 1
ATOM 2589 O O . ALA A 1 336 ? 0.454 -6.667 -8.457 1.00 95.44 336 ALA A O 1
ATOM 2590 N N . TRP A 1 337 ? -0.427 -6.892 -10.516 1.00 95.38 337 TRP A N 1
ATOM 2591 C CA . TRP A 1 337 ? 0.627 -7.721 -11.102 1.00 95.38 337 TRP A CA 1
ATOM 2592 C C . TRP A 1 337 ? 0.808 -7.397 -12.588 1.00 95.38 337 TRP A C 1
ATOM 2594 O O . TRP A 1 337 ? -0.027 -6.719 -13.192 1.00 95.38 337 TRP A O 1
ATOM 2604 N N . LEU A 1 338 ? 1.906 -7.870 -13.176 1.00 92.81 338 LEU A N 1
ATOM 2605 C CA . LEU A 1 338 ? 2.150 -7.766 -14.615 1.00 92.81 338 LEU A CA 1
ATOM 2606 C C . LEU A 1 338 ? 1.722 -9.043 -15.334 1.00 92.81 338 LEU A C 1
ATOM 2608 O O . LEU A 1 338 ? 1.820 -10.141 -14.790 1.00 92.81 338 LEU A O 1
ATOM 2612 N N . GLU A 1 339 ? 1.265 -8.891 -16.572 1.00 89.50 339 GLU A N 1
ATOM 2613 C CA . GLU A 1 339 ? 1.035 -10.014 -17.476 1.00 89.50 339 GLU A CA 1
ATOM 2614 C C . GLU A 1 339 ? 2.343 -10.775 -17.755 1.00 89.50 339 GLU A C 1
ATOM 2616 O O . GLU A 1 339 ? 3.397 -10.176 -17.985 1.00 89.50 339 GLU A O 1
ATOM 2621 N N . ASP A 1 340 ? 2.281 -12.110 -17.770 1.00 78.31 340 ASP A N 1
ATOM 2622 C CA . ASP A 1 340 ? 3.413 -12.961 -18.143 1.00 78.31 340 ASP A CA 1
ATOM 2623 C C . ASP A 1 340 ? 3.627 -12.942 -19.664 1.00 78.31 340 ASP A C 1
ATOM 2625 O O . ASP A 1 340 ? 3.262 -13.867 -20.392 1.00 78.31 340 ASP A O 1
ATOM 2629 N N . CYS A 1 341 ? 4.234 -11.869 -20.168 1.00 66.62 341 CYS A N 1
ATOM 2630 C CA . CYS A 1 341 ? 4.590 -11.733 -21.574 1.00 66.62 341 CYS A CA 1
ATOM 2631 C C . CYS A 1 341 ? 6.081 -11.416 -21.755 1.00 66.62 341 CYS A C 1
ATOM 2633 O O . CYS A 1 341 ? 6.598 -10.426 -21.243 1.00 66.62 341 CYS A O 1
ATOM 2635 N N . ASN A 1 342 ? 6.771 -12.235 -22.557 1.00 59.78 342 ASN A N 1
ATOM 2636 C CA . ASN A 1 342 ? 8.105 -11.916 -23.068 1.00 59.78 342 ASN A CA 1
ATOM 2637 C C . ASN A 1 342 ? 7.944 -10.933 -24.235 1.00 59.78 342 ASN A C 1
ATOM 2639 O O . ASN A 1 342 ? 7.924 -11.338 -25.397 1.00 59.78 342 ASN A O 1
ATOM 2643 N N . THR A 1 343 ? 7.741 -9.650 -23.947 1.00 55.84 343 THR A N 1
ATOM 2644 C CA . THR A 1 343 ? 7.568 -8.638 -24.994 1.00 55.84 343 THR A CA 1
ATOM 2645 C C . THR A 1 343 ? 8.904 -8.351 -25.674 1.00 55.84 343 THR A C 1
ATOM 2647 O O . THR A 1 343 ? 9.710 -7.573 -25.173 1.00 55.84 343 THR A O 1
ATOM 2650 N N . SER A 1 344 ? 9.119 -8.942 -26.852 1.00 57.25 344 SER A N 1
ATOM 2651 C CA . SER A 1 344 ? 10.225 -8.611 -27.766 1.00 57.25 344 SER A CA 1
ATOM 2652 C C . SER A 1 344 ? 10.143 -7.189 -28.338 1.00 57.25 344 SER A C 1
ATOM 2654 O O . SER A 1 344 ? 11.104 -6.695 -28.918 1.00 57.25 344 SER A O 1
ATOM 2656 N N . ASP A 1 345 ? 8.998 -6.521 -28.175 1.00 59.72 345 ASP A N 1
ATOM 2657 C CA . ASP A 1 345 ? 8.612 -5.356 -28.979 1.00 59.72 345 ASP A CA 1
ATOM 2658 C C . ASP A 1 345 ? 8.852 -4.008 -28.271 1.00 59.72 345 ASP A C 1
ATOM 2660 O O . ASP A 1 345 ? 8.244 -3.002 -28.637 1.00 59.72 345 ASP A O 1
ATOM 2664 N N . LYS A 1 346 ? 9.702 -3.971 -27.231 1.00 68.38 346 LYS A N 1
ATOM 2665 C CA . LYS A 1 346 ? 9.991 -2.779 -26.394 1.00 68.38 346 LYS A CA 1
ATOM 2666 C C . LYS A 1 346 ? 8.758 -2.129 -25.728 1.00 68.38 346 LYS A C 1
ATOM 2668 O O . LYS A 1 346 ? 8.851 -1.016 -25.209 1.00 68.38 346 LYS A O 1
ATOM 2673 N N . ARG A 1 347 ? 7.603 -2.803 -25.745 1.00 77.44 347 ARG A N 1
ATOM 2674 C CA . ARG A 1 347 ? 6.364 -2.377 -25.076 1.00 77.44 347 ARG A CA 1
ATOM 2675 C C . ARG A 1 347 ? 6.396 -2.748 -23.599 1.00 77.44 347 ARG A C 1
ATOM 2677 O O . ARG A 1 347 ? 7.073 -3.698 -23.212 1.00 77.44 347 ARG A O 1
ATOM 2684 N N . LEU A 1 348 ? 5.647 -2.001 -22.795 1.00 86.19 348 LEU A N 1
ATOM 2685 C CA . LEU A 1 348 ? 5.472 -2.322 -21.385 1.00 86.19 348 LEU A CA 1
ATOM 2686 C C . LEU A 1 348 ? 4.466 -3.480 -21.231 1.00 86.19 348 LEU A C 1
ATOM 2688 O O . LEU A 1 348 ? 3.436 -3.453 -21.911 1.00 86.19 348 LEU A O 1
ATOM 2692 N N . PRO A 1 349 ? 4.740 -4.483 -20.374 1.00 88.56 349 PRO A N 1
ATOM 2693 C CA . PRO A 1 349 ? 3.775 -5.528 -20.035 1.00 88.56 349 PRO A CA 1
ATOM 2694 C C . PRO A 1 349 ? 2.465 -4.952 -19.494 1.00 88.56 349 PRO A C 1
ATOM 2696 O O . PRO A 1 349 ? 2.483 -3.964 -18.766 1.00 88.56 349 PRO A O 1
ATOM 2699 N N . SER A 1 350 ? 1.330 -5.580 -19.797 1.00 90.38 350 SER A N 1
ATOM 2700 C CA . SER A 1 350 ? 0.031 -5.116 -19.299 1.00 90.38 350 SER A CA 1
ATOM 2701 C C . SER A 1 350 ? -0.018 -5.152 -17.768 1.00 90.38 350 SER A C 1
ATOM 2703 O O . SER A 1 350 ? 0.409 -6.128 -17.147 1.00 90.38 350 SER A O 1
ATOM 2705 N N . VAL A 1 351 ? -0.590 -4.113 -17.154 1.00 93.00 351 VAL A N 1
ATOM 2706 C CA . VAL A 1 351 ? -0.836 -4.072 -15.706 1.00 93.00 351 VAL A CA 1
ATOM 2707 C C . VAL A 1 351 ? -2.218 -4.641 -15.419 1.00 93.00 351 VAL A C 1
ATOM 2709 O O . VAL A 1 351 ? -3.212 -4.228 -16.016 1.00 93.00 351 VAL A O 1
ATOM 2712 N N . HIS A 1 352 ? -2.285 -5.575 -14.479 1.00 93.56 352 HIS A N 1
ATOM 2713 C CA . HIS A 1 352 ? -3.517 -6.168 -13.982 1.00 93.56 352 HIS A CA 1
ATOM 2714 C C . HIS A 1 352 ? -3.730 -5.728 -12.537 1.00 93.56 352 HIS A C 1
ATOM 2716 O O . HIS A 1 352 ? -2.778 -5.701 -11.760 1.00 93.56 352 HIS A O 1
ATOM 2722 N N . ALA A 1 353 ? -4.965 -5.408 -12.156 1.00 92.62 353 ALA A N 1
ATOM 2723 C CA . ALA A 1 353 ? -5.295 -5.041 -10.784 1.00 92.62 353 ALA A CA 1
ATOM 2724 C C . ALA A 1 353 ? -6.579 -5.724 -10.313 1.00 92.62 353 ALA A C 1
ATOM 2726 O O . ALA A 1 353 ? -7.630 -5.642 -10.947 1.00 92.62 353 ALA A O 1
ATOM 2727 N N . ALA A 1 354 ? -6.494 -6.376 -9.161 1.00 89.94 354 ALA A N 1
ATOM 2728 C CA . ALA A 1 354 ? -7.633 -6.848 -8.405 1.00 89.94 354 ALA A CA 1
ATOM 2729 C C . ALA A 1 354 ? -8.270 -5.676 -7.656 1.00 89.94 354 ALA A C 1
ATOM 2731 O O . ALA A 1 354 ? -7.703 -5.176 -6.683 1.00 89.94 354 ALA A O 1
ATOM 2732 N N . PHE A 1 355 ? -9.444 -5.249 -8.111 1.00 82.94 355 PHE A N 1
ATOM 2733 C CA . PHE A 1 355 ? -10.143 -4.072 -7.613 1.00 82.94 355 PHE A CA 1
ATOM 2734 C C . PHE A 1 355 ? -11.647 -4.340 -7.545 1.00 82.94 355 PHE A C 1
ATOM 2736 O O . PHE A 1 355 ? -12.234 -4.898 -8.473 1.00 82.94 355 PHE A O 1
ATOM 2743 N N . GLU A 1 356 ? -12.295 -3.963 -6.442 1.00 76.75 356 GLU A N 1
ATOM 2744 C CA . GLU A 1 356 ? -13.717 -4.249 -6.245 1.00 76.75 356 GLU A CA 1
ATOM 2745 C C . GLU A 1 356 ? -14.487 -3.038 -5.721 1.00 76.75 356 GLU A C 1
ATOM 2747 O O . GLU A 1 356 ? -14.400 -2.708 -4.543 1.00 76.75 356 GLU A O 1
ATOM 2752 N N . ASN A 1 357 ? -15.326 -2.446 -6.574 1.00 65.38 357 ASN A N 1
ATOM 2753 C CA . ASN A 1 357 ? -16.167 -1.284 -6.253 1.00 65.38 357 ASN A CA 1
ATOM 2754 C C . ASN A 1 357 ? -17.436 -1.605 -5.447 1.00 65.38 357 ASN A C 1
ATOM 2756 O O . ASN A 1 357 ? -18.369 -0.801 -5.406 1.00 65.38 357 ASN A O 1
ATOM 2760 N N . SER A 1 358 ? -17.522 -2.786 -4.832 1.00 63.97 358 SER A N 1
ATOM 2761 C CA . SER A 1 358 ? -18.698 -3.173 -4.055 1.00 63.97 358 SER A CA 1
ATOM 2762 C C . SER A 1 358 ? -18.570 -2.696 -2.604 1.00 63.97 358 SER A C 1
ATOM 2764 O O . SER A 1 358 ? -17.514 -2.785 -1.982 1.00 63.97 358 SER A O 1
ATOM 2766 N N . SER A 1 359 ? -19.668 -2.200 -2.027 1.00 61.31 359 SER A N 1
ATOM 2767 C CA . SER A 1 359 ? -19.696 -1.711 -0.640 1.00 61.31 359 SER A CA 1
ATOM 2768 C C . SER A 1 359 ? -19.590 -2.822 0.414 1.00 61.31 359 SER A C 1
ATOM 2770 O O . SER A 1 359 ? -19.497 -2.521 1.600 1.00 61.31 359 SER A O 1
ATOM 2772 N N . ASN A 1 360 ? -19.650 -4.093 -0.000 1.00 59.81 360 ASN A N 1
ATOM 2773 C CA . ASN A 1 360 ? -19.627 -5.271 0.873 1.00 59.81 360 ASN A CA 1
ATOM 2774 C C . ASN A 1 360 ? -18.381 -6.143 0.642 1.00 59.81 360 ASN A C 1
ATOM 2776 O O . ASN A 1 360 ? -18.380 -7.319 1.009 1.00 59.81 360 ASN A O 1
ATOM 2780 N N . SER A 1 361 ? -17.340 -5.583 0.028 1.00 75.19 361 SER A N 1
ATOM 2781 C CA . SER A 1 361 ? -16.122 -6.311 -0.303 1.00 75.19 361 SER A CA 1
ATOM 2782 C C . SER A 1 361 ? -15.271 -6.609 0.933 1.00 75.19 361 SER A C 1
ATOM 2784 O O . SER A 1 361 ? -15.229 -5.855 1.909 1.00 75.19 361 SER A O 1
ATOM 2786 N N . LEU A 1 362 ? -14.530 -7.719 0.888 1.00 81.75 362 LEU A N 1
ATOM 2787 C CA . LEU A 1 362 ? -13.509 -8.029 1.898 1.00 81.75 362 LEU A CA 1
ATOM 2788 C C . LEU A 1 362 ? -12.290 -7.094 1.803 1.00 81.75 362 LEU A C 1
ATOM 2790 O O . LEU A 1 362 ? -11.476 -7.082 2.726 1.00 81.75 362 LEU A O 1
ATOM 2794 N N . SER A 1 363 ? -12.171 -6.342 0.706 1.00 88.00 363 SER A N 1
ATOM 2795 C CA . SER A 1 363 ? -11.100 -5.386 0.428 1.00 88.00 363 SER A CA 1
ATOM 2796 C C . SER A 1 363 ? -11.373 -3.980 0.970 1.00 88.00 363 SER A C 1
ATOM 2798 O O . SER A 1 363 ? -10.445 -3.177 1.008 1.00 88.00 363 SER A O 1
ATOM 2800 N N . LEU A 1 364 ? -12.599 -3.667 1.409 1.00 93.12 364 LEU A N 1
ATOM 2801 C CA . LEU A 1 364 ? -12.950 -2.361 1.969 1.00 93.12 364 LEU A CA 1
ATOM 2802 C C . LEU A 1 364 ? -12.849 -2.358 3.502 1.00 93.12 364 LEU A C 1
ATOM 2804 O O . LEU A 1 364 ? -13.550 -3.086 4.206 1.00 93.12 364 LEU A O 1
ATOM 2808 N N . PHE A 1 365 ? -12.019 -1.466 4.032 1.00 95.00 365 PHE A N 1
ATOM 2809 C CA . PHE A 1 365 ? -11.825 -1.252 5.460 1.00 95.00 365 PHE A CA 1
ATOM 2810 C C . PHE A 1 365 ? -12.356 0.117 5.859 1.00 95.00 365 PHE A C 1
ATOM 2812 O O . PHE A 1 365 ? -11.763 1.140 5.533 1.00 95.00 365 PHE A O 1
ATOM 2819 N N . ASN A 1 366 ? -13.450 0.152 6.614 1.00 95.06 366 ASN A N 1
ATOM 2820 C CA . ASN A 1 366 ? -13.917 1.380 7.250 1.00 95.06 366 ASN A CA 1
ATOM 2821 C C . ASN A 1 366 ? -13.189 1.569 8.588 1.00 95.06 366 ASN A C 1
ATOM 2823 O O . ASN A 1 366 ? -13.421 0.809 9.526 1.00 95.06 366 ASN A O 1
ATOM 2827 N N . LEU A 1 367 ? -12.330 2.582 8.714 1.00 96.75 367 LEU A N 1
ATOM 2828 C CA . LEU A 1 367 ? -11.557 2.802 9.941 1.00 96.75 367 LEU A CA 1
ATOM 2829 C C . LEU A 1 367 ? -12.380 3.485 11.043 1.00 96.75 367 LEU A C 1
ATOM 2831 O O . LEU A 1 367 ? -11.953 3.512 12.199 1.00 96.75 367 LEU A O 1
ATOM 2835 N N . CYS A 1 368 ? -13.579 3.982 10.727 1.00 96.00 368 CYS A N 1
ATOM 2836 C CA . CYS A 1 368 ? -14.575 4.343 11.732 1.00 96.00 368 CYS A CA 1
ATOM 2837 C C . CYS A 1 368 ? -15.272 3.110 12.332 1.00 96.00 368 CYS A C 1
ATOM 2839 O O . CYS A 1 368 ? -15.998 3.267 13.309 1.00 96.00 368 CYS A O 1
ATOM 2841 N N . ASP A 1 369 ? -15.078 1.903 11.802 1.00 95.06 369 ASP A N 1
ATOM 2842 C CA . ASP A 1 369 ? -15.529 0.652 12.417 1.00 95.06 369 ASP A CA 1
ATOM 2843 C C . ASP A 1 369 ? -14.351 -0.031 13.145 1.00 95.06 369 ASP A C 1
ATOM 2845 O O . ASP A 1 369 ? -13.323 -0.306 12.514 1.00 95.06 369 ASP A O 1
ATOM 2849 N N . PRO A 1 370 ? -14.452 -0.316 14.461 1.00 95.56 370 PRO A N 1
ATOM 2850 C CA . PRO A 1 370 ? -13.376 -0.980 15.191 1.00 95.56 370 PRO A CA 1
ATOM 2851 C C . PRO A 1 370 ? -13.041 -2.374 14.630 1.00 95.56 370 PRO A C 1
ATOM 2853 O O . PRO A 1 370 ? -11.891 -2.798 14.725 1.00 95.56 370 PRO A O 1
ATOM 2856 N N . ILE A 1 371 ? -13.991 -3.088 14.011 1.00 94.25 371 ILE A N 1
ATOM 2857 C CA . ILE A 1 371 ? -13.685 -4.359 13.335 1.00 94.25 371 ILE A CA 1
ATOM 2858 C C . ILE A 1 371 ? -12.949 -4.110 12.023 1.00 94.25 371 ILE A C 1
ATOM 2860 O O . ILE A 1 371 ? -11.930 -4.757 11.779 1.00 94.25 371 ILE A O 1
ATOM 2864 N N . GLY A 1 372 ? -13.404 -3.150 11.214 1.00 94.31 372 GLY A N 1
ATOM 2865 C CA . GLY A 1 372 ? -12.720 -2.714 9.997 1.00 94.31 372 GLY A CA 1
ATOM 2866 C C . GLY A 1 372 ? -11.237 -2.393 10.215 1.00 94.31 372 GLY A C 1
ATOM 2867 O O . GLY A 1 372 ? -10.384 -2.964 9.532 1.00 94.31 372 GLY A O 1
ATOM 2868 N N . VAL A 1 373 ? -10.899 -1.564 11.212 1.00 96.62 373 VAL A N 1
ATOM 2869 C CA . VAL A 1 373 ? -9.491 -1.217 11.500 1.00 96.62 373 VAL A CA 1
ATOM 2870 C C . VAL A 1 373 ? -8.676 -2.413 12.005 1.00 96.62 373 VAL A C 1
ATOM 2872 O O . VAL A 1 373 ? -7.500 -2.543 11.666 1.00 96.62 373 VAL A O 1
ATOM 2875 N N . LEU A 1 374 ? -9.271 -3.316 12.792 1.00 96.25 374 LEU A N 1
ATOM 2876 C CA . LEU A 1 374 ? -8.572 -4.497 13.307 1.00 96.25 374 LEU A CA 1
ATOM 2877 C C . LEU A 1 374 ? -8.337 -5.537 12.209 1.00 96.25 374 LEU A C 1
ATOM 2879 O O . LEU A 1 374 ? -7.283 -6.169 12.198 1.00 96.25 374 LEU A O 1
ATOM 2883 N N . ARG A 1 375 ? -9.268 -5.679 11.258 1.00 95.00 375 ARG A N 1
ATOM 2884 C CA . ARG A 1 375 ? -9.075 -6.502 10.054 1.00 95.00 375 ARG A CA 1
ATOM 2885 C C . ARG A 1 375 ? -7.957 -5.951 9.180 1.00 95.00 375 ARG A C 1
ATOM 2887 O O . ARG A 1 375 ? -7.085 -6.721 8.790 1.00 95.00 375 ARG A O 1
ATOM 2894 N N . LEU A 1 376 ? -7.937 -4.637 8.945 1.00 96.75 376 LEU A N 1
ATOM 2895 C CA . LEU A 1 376 ? -6.829 -3.982 8.248 1.00 96.75 376 LEU A CA 1
ATOM 2896 C C . LEU A 1 376 ? -5.506 -4.233 8.980 1.00 96.75 376 LEU A C 1
ATOM 2898 O O . LEU A 1 376 ? -4.526 -4.631 8.367 1.00 96.75 376 LEU A O 1
ATOM 2902 N N . THR A 1 377 ? -5.487 -4.062 10.302 1.00 97.00 377 THR A N 1
ATOM 2903 C CA . THR A 1 377 ? -4.291 -4.280 11.128 1.00 97.00 377 THR A CA 1
ATOM 2904 C C . THR A 1 377 ? -3.776 -5.714 11.003 1.00 97.00 377 THR A C 1
ATOM 2906 O O . THR A 1 377 ? -2.590 -5.924 10.771 1.00 97.00 377 THR A O 1
ATOM 2909 N N . ALA A 1 378 ? -4.661 -6.708 11.115 1.00 95.19 378 ALA A N 1
ATOM 2910 C CA . ALA A 1 378 ? -4.300 -8.114 10.949 1.00 95.19 378 ALA A CA 1
ATOM 2911 C C . ALA A 1 378 ? -3.757 -8.406 9.539 1.00 95.19 378 ALA A C 1
ATOM 2913 O O . ALA A 1 378 ? -2.756 -9.109 9.405 1.00 95.19 378 ALA A O 1
ATOM 2914 N N . PHE A 1 379 ? -4.371 -7.825 8.505 1.00 95.56 379 PHE A N 1
ATOM 2915 C CA . PHE A 1 379 ? -3.895 -7.932 7.128 1.00 95.56 379 PHE A CA 1
ATOM 2916 C C . PHE A 1 379 ? -2.495 -7.325 6.949 1.00 95.56 379 PHE A C 1
ATOM 2918 O O . PHE A 1 379 ? -1.601 -7.996 6.444 1.00 95.56 379 PHE A O 1
ATOM 2925 N N . LEU A 1 380 ? -2.257 -6.101 7.428 1.00 96.69 380 LEU A N 1
ATOM 2926 C CA . LEU A 1 380 ? -0.947 -5.445 7.331 1.00 96.69 380 LEU A CA 1
ATOM 2927 C C . LEU A 1 380 ? 0.158 -6.249 8.020 1.00 96.69 380 LEU A C 1
ATOM 2929 O O . LEU A 1 380 ? 1.260 -6.354 7.495 1.00 96.69 380 LEU A O 1
ATOM 2933 N N . LEU A 1 381 ? -0.141 -6.857 9.170 1.00 95.06 381 LEU A N 1
ATOM 2934 C CA . LEU A 1 381 ? 0.809 -7.723 9.871 1.00 95.06 381 LEU A CA 1
ATOM 2935 C C . LEU A 1 381 ? 1.141 -8.995 9.074 1.00 95.06 381 LEU A C 1
ATOM 2937 O O . LEU A 1 381 ? 2.259 -9.494 9.174 1.00 95.06 381 LEU A O 1
ATOM 2941 N N . SER A 1 382 ? 0.208 -9.496 8.256 1.00 94.12 382 SER A N 1
ATOM 2942 C CA . SER A 1 382 ? 0.460 -10.640 7.369 1.00 94.12 382 SER A CA 1
ATOM 2943 C C . SER A 1 382 ? 1.380 -10.307 6.188 1.00 94.12 382 SER A C 1
ATOM 2945 O O . SER A 1 382 ? 2.042 -11.199 5.668 1.00 94.12 382 SER A O 1
ATOM 2947 N N . LEU A 1 383 ? 1.523 -9.023 5.821 1.00 95.56 383 LEU A N 1
ATOM 2948 C CA . LEU A 1 383 ? 2.441 -8.591 4.756 1.00 95.56 383 LEU A CA 1
ATOM 2949 C C . LEU A 1 383 ? 3.921 -8.795 5.107 1.00 95.56 383 LEU A C 1
ATOM 2951 O O . LEU A 1 383 ? 4.774 -8.658 4.233 1.00 95.56 383 LEU A O 1
ATOM 2955 N N . ARG A 1 384 ? 4.236 -9.150 6.358 1.00 95.00 384 ARG A N 1
ATOM 2956 C CA . ARG A 1 384 ? 5.589 -9.509 6.795 1.00 95.00 384 ARG A CA 1
ATOM 2957 C C . ARG A 1 384 ? 6.201 -10.603 5.927 1.00 95.00 384 ARG A C 1
ATOM 2959 O O . ARG A 1 384 ? 7.331 -10.448 5.481 1.00 95.00 384 ARG A O 1
ATOM 2966 N N . GLU A 1 385 ? 5.439 -11.659 5.650 1.00 92.75 385 GLU A N 1
ATOM 2967 C CA . GLU A 1 385 ? 5.896 -12.782 4.823 1.00 92.75 385 GLU A CA 1
ATOM 2968 C C . GLU A 1 385 ? 6.195 -12.322 3.390 1.00 92.75 385 GLU A C 1
ATOM 2970 O O . GLU A 1 385 ? 7.215 -12.694 2.815 1.00 92.75 385 GLU A O 1
ATOM 2975 N N . HIS A 1 386 ? 5.358 -11.440 2.836 1.00 94.44 386 HIS A N 1
ATOM 2976 C CA . HIS A 1 386 ? 5.572 -10.873 1.505 1.00 94.44 386 HIS A CA 1
ATOM 2977 C C . HIS A 1 386 ? 6.810 -9.964 1.444 1.00 94.44 386 HIS A C 1
ATOM 2979 O O . HIS A 1 386 ? 7.598 -10.059 0.504 1.00 94.44 386 HIS A O 1
ATOM 2985 N N . ALA A 1 387 ? 7.014 -9.106 2.448 1.00 94.88 387 ALA A N 1
ATOM 2986 C CA . ALA A 1 387 ? 8.189 -8.240 2.527 1.00 94.88 387 ALA A CA 1
ATOM 2987 C C . ALA A 1 387 ? 9.490 -9.056 2.657 1.00 94.88 387 ALA A C 1
ATOM 2989 O O . ALA A 1 387 ? 10.476 -8.767 1.973 1.00 94.88 387 ALA A O 1
ATOM 2990 N N . GLU A 1 388 ? 9.478 -10.107 3.486 1.00 94.44 388 GLU A N 1
ATOM 2991 C CA . GLU A 1 388 ? 10.601 -11.034 3.648 1.00 94.44 388 GLU A CA 1
ATOM 2992 C C . GLU A 1 388 ? 10.893 -11.810 2.359 1.00 94.44 388 GLU A C 1
ATOM 2994 O O . GLU A 1 388 ? 12.054 -11.880 1.955 1.00 94.44 388 GLU A O 1
ATOM 2999 N N . HIS A 1 389 ? 9.860 -12.318 1.680 1.00 94.31 389 HIS A N 1
ATOM 3000 C CA . HIS A 1 389 ? 9.989 -12.988 0.382 1.00 94.31 389 HIS A CA 1
ATOM 3001 C C . HIS A 1 389 ? 10.611 -12.070 -0.674 1.00 94.31 389 HIS A C 1
ATOM 3003 O O . HIS A 1 389 ? 11.595 -12.436 -1.315 1.00 94.31 389 HIS A O 1
ATOM 3009 N N . LEU A 1 390 ? 10.123 -10.831 -0.784 1.00 93.50 390 LEU A N 1
ATOM 3010 C CA . LEU A 1 390 ? 10.685 -9.840 -1.702 1.00 93.50 390 LEU A CA 1
ATOM 3011 C C . LEU A 1 390 ? 12.174 -9.582 -1.421 1.00 93.50 390 LEU A C 1
ATOM 3013 O O . LEU A 1 390 ? 12.970 -9.453 -2.347 1.00 93.50 390 LEU A O 1
ATOM 3017 N N . ARG A 1 391 ? 12.577 -9.543 -0.147 1.00 92.06 391 ARG A N 1
ATOM 3018 C CA . ARG A 1 391 ? 13.984 -9.370 0.248 1.00 92.06 391 ARG A CA 1
ATOM 3019 C C . ARG A 1 391 ? 14.851 -10.577 -0.133 1.00 92.06 391 ARG A C 1
ATOM 3021 O O . ARG A 1 391 ? 16.003 -10.391 -0.533 1.00 92.06 391 ARG A O 1
ATOM 3028 N N . CYS A 1 392 ? 14.317 -11.793 -0.023 1.00 92.44 392 CYS A N 1
ATOM 3029 C CA . CYS A 1 392 ? 14.997 -13.003 -0.488 1.00 92.44 392 CYS A CA 1
ATOM 3030 C C . CYS A 1 392 ? 15.239 -12.942 -2.000 1.00 92.44 392 CYS A C 1
ATOM 3032 O O . CYS A 1 392 ? 16.379 -13.104 -2.426 1.00 92.44 392 CYS A O 1
ATOM 3034 N N . LEU A 1 393 ? 14.217 -12.587 -2.787 1.00 91.69 393 LEU A N 1
ATOM 3035 C CA . LEU A 1 393 ? 14.341 -12.449 -4.243 1.00 91.69 393 LEU A CA 1
ATOM 3036 C C . LEU A 1 393 ? 15.396 -11.418 -4.649 1.00 91.69 393 LEU A C 1
ATOM 3038 O O . LEU A 1 393 ? 16.209 -11.676 -5.530 1.00 91.69 393 LEU A O 1
ATOM 3042 N N . VAL A 1 394 ? 15.433 -10.262 -3.981 1.00 89.31 394 VAL A N 1
ATOM 3043 C CA . VAL A 1 394 ? 16.476 -9.250 -4.219 1.00 89.31 394 VAL A CA 1
ATOM 3044 C C . VAL A 1 394 ? 17.868 -9.820 -3.955 1.00 89.31 394 VAL A 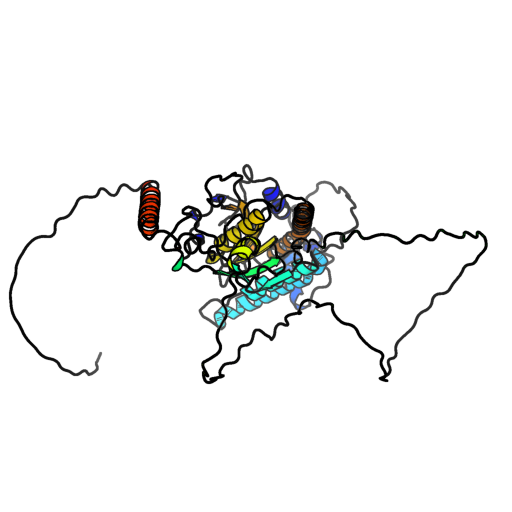C 1
ATOM 3046 O O . VAL A 1 394 ? 18.783 -9.609 -4.747 1.00 89.31 394 VAL A O 1
ATOM 3049 N N . SER A 1 395 ? 18.031 -10.554 -2.854 1.00 88.44 395 SER A N 1
ATOM 3050 C CA . SER A 1 395 ? 19.318 -11.153 -2.486 1.00 88.44 395 SER A CA 1
ATOM 3051 C C . SER A 1 395 ? 19.768 -12.194 -3.516 1.00 88.44 395 SER A C 1
ATOM 3053 O O . SER A 1 395 ? 20.940 -12.229 -3.883 1.00 88.44 395 SER A O 1
ATOM 3055 N N . GLU A 1 396 ? 18.839 -13.006 -4.027 1.00 88.25 396 GLU A N 1
ATOM 3056 C CA . GLU A 1 396 ? 19.092 -13.968 -5.106 1.00 88.25 396 GLU A CA 1
ATOM 3057 C C . GLU A 1 396 ? 19.474 -13.270 -6.418 1.00 88.25 396 GLU A C 1
ATOM 3059 O O . GLU A 1 396 ? 20.426 -13.685 -7.081 1.00 88.25 396 GLU A O 1
ATOM 3064 N N . MET A 1 397 ? 18.792 -12.173 -6.762 1.00 85.38 397 MET A N 1
ATOM 3065 C CA . MET A 1 397 ? 19.090 -11.379 -7.957 1.00 85.38 397 MET A CA 1
ATOM 3066 C C . MET A 1 397 ? 20.466 -10.712 -7.896 1.00 85.38 397 MET A C 1
ATOM 3068 O O . MET A 1 397 ? 21.166 -10.688 -8.906 1.00 85.38 397 MET A O 1
ATOM 3072 N N . LEU A 1 398 ? 20.872 -10.207 -6.727 1.00 83.81 398 LEU A N 1
ATOM 3073 C CA . LEU A 1 398 ? 22.207 -9.636 -6.514 1.00 83.81 398 LEU A CA 1
ATOM 3074 C C . LEU A 1 398 ? 23.313 -10.701 -6.521 1.00 83.81 398 LEU A C 1
ATOM 3076 O O . LEU A 1 398 ? 24.427 -10.423 -6.957 1.00 83.81 398 LEU A O 1
ATOM 3080 N N . ALA A 1 399 ? 23.023 -11.912 -6.035 1.00 81.12 399 ALA A N 1
ATOM 3081 C CA . ALA A 1 399 ? 23.970 -13.027 -6.042 1.00 81.12 399 ALA A CA 1
ATOM 3082 C C . ALA A 1 399 ? 24.131 -13.668 -7.434 1.00 81.12 399 ALA A C 1
ATOM 3084 O O . ALA A 1 399 ? 25.157 -14.291 -7.719 1.00 81.12 399 ALA A O 1
ATOM 3085 N N . GLY A 1 400 ? 23.121 -13.545 -8.298 1.00 72.75 400 GLY A N 1
ATOM 3086 C CA . GLY A 1 400 ? 23.148 -14.039 -9.670 1.00 72.75 400 GLY A CA 1
ATOM 3087 C C . GLY A 1 400 ? 23.846 -13.088 -10.650 1.00 72.75 400 GLY A C 1
ATOM 3088 O O . GLY A 1 400 ? 23.843 -11.874 -10.495 1.00 72.75 400 GLY A O 1
ATOM 3089 N N . THR A 1 401 ? 24.367 -13.623 -11.758 1.00 55.66 401 THR A N 1
ATOM 3090 C CA . THR A 1 401 ? 24.875 -12.830 -12.900 1.00 55.66 401 THR A CA 1
ATOM 3091 C C . THR A 1 401 ? 23.754 -12.249 -13.785 1.00 55.66 401 THR A C 1
ATOM 3093 O O . THR A 1 401 ? 24.012 -11.766 -14.885 1.00 55.66 401 THR A O 1
ATOM 3096 N N . ALA A 1 402 ? 22.496 -12.309 -13.333 1.00 52.81 402 ALA A N 1
ATOM 3097 C CA . ALA A 1 402 ? 21.300 -12.005 -14.122 1.00 52.81 402 ALA A CA 1
ATOM 3098 C C . ALA A 1 402 ? 21.032 -10.500 -14.321 1.00 52.81 402 ALA A C 1
ATOM 3100 O O . ALA A 1 402 ? 20.265 -10.132 -15.208 1.00 52.81 402 ALA A O 1
ATOM 3101 N N . LEU A 1 403 ? 21.691 -9.622 -13.555 1.00 57.69 403 LEU A N 1
ATOM 3102 C CA . LEU A 1 403 ? 21.551 -8.162 -13.678 1.00 57.69 403 LEU A CA 1
ATOM 3103 C C . LEU A 1 403 ? 22.216 -7.568 -14.939 1.00 57.69 403 LEU A C 1
ATOM 3105 O O . LEU A 1 403 ? 22.156 -6.355 -15.128 1.00 57.69 403 LEU A O 1
ATOM 3109 N N . VAL A 1 404 ? 22.821 -8.405 -15.795 1.00 51.97 404 VAL A N 1
ATOM 3110 C CA . VAL A 1 404 ? 23.500 -8.036 -17.058 1.00 51.97 404 VAL A CA 1
ATOM 3111 C C . VAL A 1 404 ? 22.572 -8.212 -18.279 1.00 51.97 404 VAL A C 1
ATOM 3113 O O . VAL A 1 404 ? 23.022 -8.517 -19.379 1.00 51.97 404 VAL A O 1
ATOM 3116 N N . SER A 1 405 ? 21.254 -8.079 -18.101 1.00 57.34 405 SER A N 1
ATOM 3117 C CA . SER A 1 405 ? 20.326 -7.934 -19.236 1.00 57.34 405 SER A CA 1
ATOM 3118 C C . SER A 1 405 ? 20.201 -6.463 -19.634 1.00 57.34 405 SER A C 1
ATOM 3120 O O . SER A 1 405 ? 20.398 -5.584 -18.795 1.00 57.34 405 SER A O 1
ATOM 3122 N N . GLU A 1 406 ? 19.875 -6.202 -20.906 1.00 65.81 406 GLU A N 1
ATOM 3123 C CA . GLU A 1 406 ? 19.558 -4.852 -21.395 1.00 65.81 406 GLU A CA 1
ATOM 3124 C C . GLU A 1 406 ? 18.566 -4.143 -20.452 1.00 65.81 406 GLU A C 1
ATOM 3126 O O . GLU A 1 406 ? 17.635 -4.786 -19.949 1.00 65.81 406 GLU A O 1
ATOM 3131 N N . PRO A 1 407 ? 18.745 -2.834 -20.193 1.00 71.25 407 PRO A N 1
ATOM 3132 C CA . PRO A 1 407 ? 17.889 -2.108 -19.269 1.00 71.25 407 PRO A CA 1
ATOM 3133 C C . PRO A 1 407 ? 16.439 -2.116 -19.756 1.00 71.25 407 PRO A C 1
ATOM 3135 O O . PRO A 1 407 ? 16.124 -1.694 -20.871 1.00 71.25 407 PRO A O 1
ATOM 3138 N N . PHE A 1 408 ? 15.529 -2.574 -18.895 1.00 83.06 408 PHE A N 1
ATOM 3139 C CA . PHE A 1 408 ? 14.099 -2.436 -19.137 1.00 83.06 408 PHE A CA 1
ATOM 3140 C C . PHE A 1 408 ? 13.700 -0.975 -18.934 1.00 83.06 408 PHE A C 1
ATOM 3142 O O . PHE A 1 408 ? 13.505 -0.517 -17.808 1.00 83.06 408 PHE A O 1
ATOM 3149 N N . LEU A 1 409 ? 13.596 -0.241 -20.040 1.00 85.62 409 LEU A N 1
ATOM 3150 C CA . LEU A 1 409 ? 13.182 1.155 -20.023 1.00 85.62 409 LEU A CA 1
ATOM 3151 C C . LEU A 1 409 ? 11.695 1.238 -19.676 1.00 85.62 409 LEU A C 1
ATOM 3153 O O . LEU A 1 409 ? 10.852 0.693 -20.390 1.00 85.62 409 LEU A O 1
ATOM 3157 N N . TRP A 1 410 ? 11.338 1.935 -18.606 1.00 89.00 410 TRP A N 1
ATOM 3158 C CA . TRP A 1 410 ? 9.926 2.098 -18.236 1.00 89.00 410 TRP A CA 1
ATOM 3159 C C . TRP A 1 410 ? 9.566 3.488 -17.756 1.00 89.00 410 TRP A C 1
ATOM 3161 O O . TRP A 1 410 ? 8.401 3.871 -17.885 1.00 89.00 410 TRP A O 1
ATOM 3171 N N . ARG A 1 411 ? 10.537 4.238 -17.238 1.00 90.25 411 ARG A N 1
ATOM 3172 C CA . ARG A 1 411 ? 10.307 5.573 -16.703 1.00 90.25 411 ARG A CA 1
ATOM 3173 C C . ARG A 1 411 ? 10.003 6.561 -17.826 1.00 90.25 411 ARG A C 1
ATOM 3175 O O . ARG A 1 411 ? 10.557 6.470 -18.920 1.00 90.25 411 ARG A O 1
ATOM 3182 N N . SER A 1 412 ? 9.065 7.468 -17.575 1.00 87.75 412 SER A N 1
ATOM 3183 C CA . SER A 1 412 ? 8.632 8.465 -18.561 1.00 87.75 412 SER A CA 1
ATOM 3184 C C . SER A 1 412 ? 9.556 9.674 -18.680 1.00 87.75 412 SER A C 1
ATOM 3186 O O . SER A 1 412 ? 9.403 10.436 -19.638 1.00 87.75 412 SER A O 1
ATOM 3188 N N . ASP A 1 413 ? 10.455 9.864 -17.716 1.00 86.12 413 ASP A N 1
ATOM 3189 C CA . ASP A 1 413 ? 11.447 10.937 -17.666 1.00 86.12 413 ASP A CA 1
ATOM 3190 C C . ASP A 1 413 ? 12.726 10.627 -18.452 1.00 86.12 413 ASP A C 1
ATOM 3192 O O . ASP A 1 413 ? 13.521 11.535 -18.649 1.00 86.12 413 ASP A O 1
ATOM 3196 N N . PHE A 1 414 ? 12.893 9.402 -18.962 1.00 78.75 414 PHE A N 1
ATOM 3197 C CA . PHE A 1 414 ? 13.922 9.125 -19.960 1.00 78.75 414 PHE A CA 1
ATOM 3198 C C . PHE A 1 414 ? 13.519 9.651 -21.326 1.00 78.75 414 PHE A C 1
ATOM 3200 O O . PHE A 1 414 ? 12.425 9.346 -21.826 1.00 78.75 414 PHE A O 1
ATOM 3207 N N . ASP A 1 415 ? 14.436 10.394 -21.933 1.00 64.00 415 ASP A N 1
ATOM 3208 C CA . ASP A 1 415 ? 14.286 10.897 -23.281 1.00 64.00 415 ASP A CA 1
ATOM 3209 C C . ASP A 1 415 ? 14.905 9.911 -24.276 1.00 64.00 415 ASP A C 1
ATOM 3211 O O . ASP A 1 415 ? 16.115 9.768 -24.385 1.00 64.00 415 ASP A O 1
ATOM 3215 N N . LEU A 1 416 ? 14.054 9.174 -24.991 1.00 58.94 416 LEU A N 1
ATOM 3216 C CA . LEU A 1 416 ? 14.513 8.335 -26.100 1.00 58.94 416 LEU A CA 1
ATOM 3217 C C . LEU A 1 416 ? 14.869 9.171 -27.339 1.00 58.94 416 LEU A C 1
ATOM 3219 O O . LEU A 1 416 ? 15.416 8.613 -28.287 1.00 58.94 416 LEU A O 1
ATOM 3223 N N . GLU A 1 417 ? 14.460 10.445 -27.391 1.00 52.34 417 GLU A N 1
ATOM 3224 C CA . GLU A 1 417 ? 14.599 11.283 -28.584 1.00 52.34 417 GLU A CA 1
ATOM 3225 C C . GLU A 1 417 ? 15.987 11.942 -28.641 1.00 52.34 417 GLU A C 1
ATOM 3227 O O . GLU A 1 417 ? 16.581 11.929 -29.714 1.00 52.34 417 GLU A O 1
ATOM 3232 N N . GLU A 1 418 ? 16.578 12.376 -27.519 1.00 49.59 418 GLU A N 1
ATOM 3233 C CA . GLU A 1 418 ? 17.935 12.965 -27.518 1.00 49.59 418 GLU A CA 1
ATOM 3234 C C . GLU A 1 418 ? 19.025 11.977 -27.986 1.00 49.59 418 GLU A C 1
ATOM 3236 O O . GLU A 1 418 ? 19.939 12.376 -28.702 1.00 49.59 418 GLU A O 1
ATOM 3241 N N . GLU A 1 419 ? 18.887 10.671 -27.714 1.00 45.88 419 GLU A N 1
ATOM 3242 C CA . GLU A 1 419 ? 19.818 9.647 -28.230 1.00 45.88 419 GLU A CA 1
ATOM 3243 C C . GLU A 1 419 ? 19.688 9.389 -29.749 1.00 45.88 419 GLU A C 1
ATOM 3245 O O . GLU A 1 419 ? 20.588 8.812 -30.362 1.00 45.88 419 GLU A O 1
ATOM 3250 N N . ILE A 1 420 ? 18.566 9.765 -30.378 1.00 47.5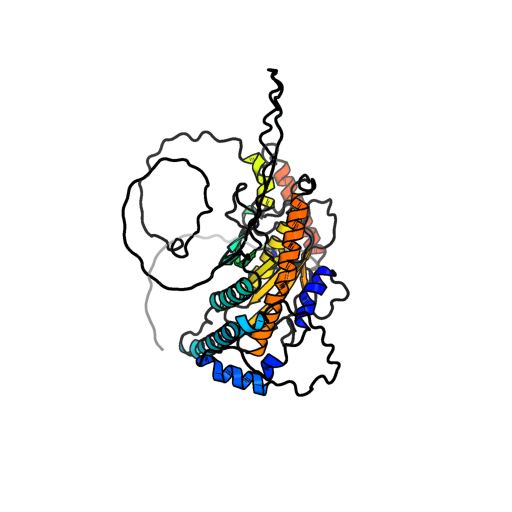0 420 ILE A N 1
ATOM 3251 C CA . ILE A 1 420 ? 18.288 9.521 -31.811 1.00 47.50 420 ILE A CA 1
ATOM 3252 C C . ILE A 1 420 ? 18.442 10.813 -32.637 1.00 47.50 420 ILE A C 1
ATOM 3254 O O . ILE A 1 420 ? 18.724 10.761 -33.839 1.00 47.50 420 ILE A O 1
ATOM 3258 N N . GLU A 1 421 ? 18.272 11.978 -32.008 1.00 47.31 421 GLU A N 1
ATOM 3259 C CA . GLU A 1 421 ? 18.275 13.296 -32.650 1.00 47.31 421 GLU A CA 1
ATOM 3260 C C . GLU A 1 421 ? 19.659 13.784 -33.103 1.00 47.31 421 GLU A C 1
ATOM 3262 O O . GLU A 1 421 ? 19.724 14.727 -33.894 1.00 47.31 421 GLU A O 1
ATOM 3267 N N . GLU A 1 422 ? 20.758 13.119 -32.731 1.00 46.88 422 GLU A N 1
ATOM 3268 C CA . GLU A 1 422 ? 22.080 13.500 -33.244 1.00 46.88 422 GLU A CA 1
ATOM 3269 C C . GLU A 1 422 ? 22.271 13.240 -34.753 1.00 46.88 422 GLU A C 1
ATOM 3271 O O . GLU A 1 422 ? 23.227 13.774 -35.315 1.00 46.88 422 GLU A O 1
ATOM 3276 N N . ASP A 1 423 ? 21.381 12.508 -35.456 1.00 46.19 423 ASP A N 1
ATOM 3277 C CA . ASP A 1 423 ? 21.694 12.110 -36.844 1.00 46.19 423 ASP A CA 1
ATOM 3278 C C . ASP A 1 423 ? 20.592 12.169 -37.930 1.00 46.19 423 ASP A C 1
ATOM 3280 O O . ASP A 1 423 ? 20.908 11.883 -39.088 1.00 46.19 423 ASP A O 1
ATOM 3284 N N . ASN A 1 424 ? 19.322 12.553 -37.688 1.00 50.94 424 ASN A N 1
ATOM 3285 C CA . ASN A 1 424 ? 18.383 12.788 -38.817 1.00 50.94 424 ASN A CA 1
ATOM 3286 C C . ASN A 1 424 ? 17.049 13.506 -38.490 1.00 50.94 424 ASN A C 1
ATOM 3288 O O . ASN A 1 424 ? 16.081 12.885 -38.051 1.00 50.94 424 ASN A O 1
ATOM 3292 N N . ASP A 1 425 ? 16.902 14.759 -38.942 1.00 56.00 425 ASP A N 1
ATOM 3293 C CA . ASP A 1 425 ? 15.627 15.518 -38.997 1.00 56.00 425 ASP A CA 1
ATOM 3294 C C . ASP A 1 425 ? 14.478 14.777 -39.723 1.00 56.00 425 ASP A C 1
ATOM 3296 O O . ASP A 1 425 ? 13.290 15.052 -39.524 1.00 56.00 425 ASP A O 1
ATOM 3300 N N . ASN A 1 426 ? 14.812 13.831 -40.606 1.00 56.22 426 ASN A N 1
ATOM 3301 C CA . ASN A 1 426 ? 13.829 13.049 -41.356 1.00 56.22 426 ASN A CA 1
ATOM 3302 C C . ASN A 1 426 ? 13.101 12.006 -40.493 1.00 56.22 426 ASN A C 1
ATOM 3304 O O . ASN A 1 426 ? 12.018 11.557 -40.883 1.00 56.22 426 ASN A O 1
ATOM 3308 N N . ASP A 1 427 ? 13.669 11.616 -39.349 1.00 59.31 427 ASP A N 1
ATOM 3309 C CA . ASP A 1 427 ? 13.118 10.536 -38.531 1.00 59.31 427 ASP A CA 1
ATOM 3310 C C . ASP A 1 427 ? 12.037 11.025 -37.560 1.00 59.31 427 ASP A C 1
ATOM 3312 O O . ASP A 1 427 ? 11.056 10.327 -37.311 1.00 59.31 427 ASP A O 1
ATOM 3316 N N . PHE A 1 428 ? 12.099 12.290 -37.135 1.00 60.16 428 PHE A N 1
ATOM 3317 C CA . PHE A 1 428 ? 11.065 12.899 -36.294 1.00 60.16 428 PHE A CA 1
ATOM 3318 C C . PHE A 1 428 ? 9.698 12.968 -36.998 1.00 60.16 428 PHE A C 1
ATOM 3320 O O . PHE A 1 428 ? 8.658 12.586 -36.451 1.00 60.16 428 PHE A O 1
ATOM 3327 N N . ALA A 1 429 ? 9.681 13.389 -38.268 1.00 66.12 429 ALA A N 1
ATOM 3328 C CA . ALA A 1 429 ? 8.461 13.409 -39.076 1.00 66.12 429 ALA A CA 1
ATOM 3329 C C . ALA A 1 429 ? 7.911 11.990 -39.327 1.00 66.12 429 ALA A C 1
ATOM 3331 O O . ALA A 1 429 ? 6.692 11.790 -39.363 1.00 66.12 429 ALA A O 1
ATOM 3332 N N . SER A 1 430 ? 8.806 11.007 -39.465 1.00 66.31 430 SER A N 1
ATOM 3333 C CA . SER A 1 430 ? 8.476 9.589 -39.628 1.00 66.31 430 SER A CA 1
ATOM 3334 C C . SER A 1 430 ? 7.847 9.018 -38.343 1.00 66.31 430 SER A C 1
ATOM 3336 O O . SER A 1 430 ? 6.796 8.368 -38.403 1.00 66.31 430 SER A O 1
ATOM 3338 N N . GLY A 1 431 ? 8.407 9.364 -37.178 1.00 64.88 431 GLY A N 1
ATOM 3339 C CA . GLY A 1 431 ? 7.929 9.004 -35.844 1.00 64.88 431 GLY A CA 1
ATOM 3340 C C . GLY A 1 431 ? 6.556 9.592 -35.529 1.00 64.88 431 GLY A C 1
ATOM 3341 O O . GLY A 1 431 ? 5.651 8.854 -35.135 1.00 64.88 431 GLY A O 1
ATOM 3342 N N . ILE A 1 432 ? 6.337 10.882 -35.812 1.00 68.50 432 ILE A N 1
ATOM 3343 C CA . ILE A 1 432 ? 5.011 11.512 -35.689 1.00 68.50 432 ILE A CA 1
ATOM 3344 C C . ILE A 1 432 ? 3.997 10.819 -36.600 1.00 68.50 432 ILE A C 1
ATOM 3346 O O . ILE A 1 432 ? 2.864 10.559 -36.189 1.00 68.50 432 ILE A O 1
ATOM 3350 N N . GLN A 1 433 ? 4.376 10.504 -37.841 1.00 71.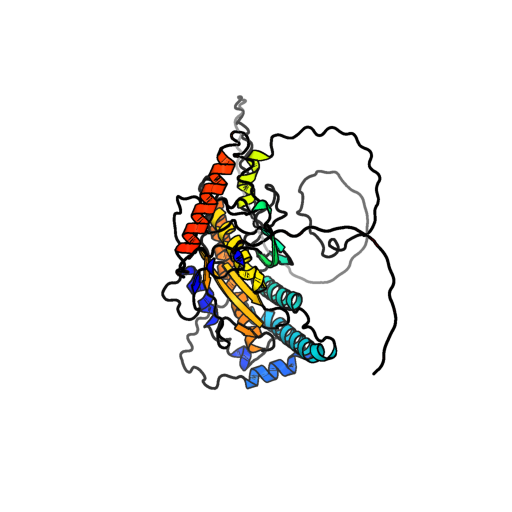06 433 GLN A N 1
ATOM 3351 C CA . GLN A 1 433 ? 3.477 9.847 -38.786 1.00 71.06 433 GLN A CA 1
ATOM 3352 C C . GLN A 1 433 ? 3.139 8.411 -38.360 1.00 71.06 433 GLN A C 1
ATOM 3354 O O . GLN A 1 433 ? 2.007 7.960 -38.564 1.00 71.06 433 GLN A O 1
ATOM 3359 N N . LYS A 1 434 ? 4.099 7.696 -37.764 1.00 72.69 434 LYS A N 1
ATOM 3360 C CA . LYS A 1 434 ? 3.899 6.369 -37.175 1.00 72.69 434 LYS A CA 1
ATOM 3361 C C . LYS A 1 434 ? 2.969 6.447 -35.964 1.00 72.69 434 LYS A C 1
ATOM 3363 O O . LYS A 1 434 ? 1.952 5.760 -35.957 1.00 72.69 434 LYS A O 1
ATOM 3368 N N . TRP A 1 435 ? 3.237 7.350 -35.024 1.00 73.81 435 TRP A N 1
ATOM 3369 C CA . TRP A 1 435 ? 2.386 7.581 -33.856 1.00 73.81 435 TRP A CA 1
ATOM 3370 C C . TRP A 1 435 ? 0.949 7.944 -34.244 1.00 73.81 435 TRP A C 1
ATOM 3372 O O . TRP A 1 435 ? -0.005 7.321 -33.783 1.00 73.81 435 TRP A O 1
ATOM 3382 N N . ALA A 1 436 ? 0.770 8.906 -35.155 1.00 75.94 436 ALA A N 1
ATOM 3383 C CA . ALA A 1 436 ? -0.555 9.329 -35.606 1.00 75.94 436 ALA A CA 1
ATOM 3384 C C . ALA A 1 436 ? -1.340 8.174 -36.251 1.00 75.94 436 ALA A C 1
ATOM 3386 O O . ALA A 1 436 ? -2.566 8.106 -36.131 1.00 75.94 436 ALA A O 1
ATOM 3387 N N . ARG A 1 437 ? -0.640 7.249 -36.919 1.00 74.69 437 ARG A N 1
ATOM 3388 C CA . ARG A 1 437 ? -1.234 6.034 -37.479 1.00 74.69 437 ARG A CA 1
ATOM 3389 C C . ARG A 1 437 ? -1.658 5.065 -36.378 1.00 74.69 437 ARG A C 1
ATOM 3391 O O . ARG A 1 437 ? -2.815 4.658 -36.394 1.00 74.69 437 ARG A O 1
ATOM 3398 N N . GLU A 1 438 ? -0.783 4.771 -35.419 1.00 71.50 438 GLU A N 1
ATOM 3399 C CA . GLU A 1 438 ? -1.065 3.879 -34.283 1.00 71.50 438 GLU A CA 1
ATOM 3400 C C . GLU A 1 438 ? -2.259 4.380 -33.452 1.00 71.50 438 GLU A C 1
ATOM 3402 O O . GLU A 1 438 ? -3.182 3.616 -33.171 1.00 71.50 438 GLU A O 1
ATOM 3407 N N . VAL A 1 439 ? -2.329 5.687 -33.171 1.00 69.25 439 VAL A N 1
ATOM 3408 C CA . VAL A 1 439 ? -3.490 6.311 -32.513 1.00 69.25 439 VAL A CA 1
ATOM 3409 C C . VAL A 1 439 ? -4.751 6.177 -33.369 1.00 69.25 439 VAL A C 1
ATOM 3411 O O . VAL A 1 439 ? -5.815 5.830 -32.860 1.00 69.25 439 VAL A O 1
ATOM 3414 N N . SER A 1 440 ? -4.661 6.417 -34.682 1.00 73.00 440 SER A N 1
ATOM 3415 C CA . SER A 1 440 ? -5.822 6.287 -35.573 1.00 73.00 440 SER A CA 1
ATOM 3416 C C . SER A 1 440 ? -6.346 4.851 -35.672 1.00 73.00 440 SER A C 1
ATOM 3418 O O . SER A 1 440 ? -7.547 4.647 -35.853 1.00 73.00 440 SER A O 1
ATOM 3420 N N . GLU A 1 441 ? -5.462 3.863 -35.551 1.00 74.56 441 GLU A N 1
ATOM 3421 C CA . GLU A 1 441 ? -5.799 2.442 -35.545 1.00 74.56 441 GLU A CA 1
ATOM 3422 C C . GLU A 1 441 ? -6.421 2.034 -34.207 1.00 74.56 441 GLU A C 1
ATOM 3424 O O . GLU A 1 441 ? -7.464 1.380 -34.214 1.00 74.56 441 GLU A O 1
ATOM 3429 N N . ALA A 1 442 ? -5.877 2.509 -33.082 1.00 65.19 442 ALA A N 1
ATOM 3430 C CA . ALA A 1 442 ? -6.459 2.314 -31.755 1.00 65.19 442 ALA A CA 1
ATOM 3431 C C . ALA A 1 442 ? -7.887 2.885 -31.672 1.00 65.19 442 ALA A C 1
ATOM 3433 O O . ALA A 1 442 ? -8.816 2.181 -31.288 1.00 65.19 442 ALA A O 1
ATOM 3434 N N . VAL A 1 443 ? -8.099 4.114 -32.158 1.00 68.44 443 VAL A N 1
ATOM 3435 C CA . VAL A 1 443 ? -9.421 4.771 -32.178 1.00 68.44 443 VAL A CA 1
ATOM 3436 C C . VAL A 1 443 ? -10.414 4.068 -33.117 1.00 68.44 443 VAL A C 1
ATOM 3438 O O . VAL A 1 443 ? -11.621 4.120 -32.893 1.00 68.44 443 VAL A O 1
ATOM 3441 N N . ARG A 1 444 ? -9.942 3.401 -34.180 1.00 66.12 444 ARG A N 1
ATOM 3442 C CA . ARG A 1 444 ? -10.803 2.619 -35.090 1.00 66.12 444 ARG A CA 1
ATOM 3443 C C . ARG A 1 444 ? -11.103 1.208 -34.580 1.00 66.12 444 ARG A C 1
ATOM 3445 O O . ARG A 1 444 ? -12.131 0.656 -34.972 1.00 66.12 444 ARG A O 1
ATOM 3452 N N . GLY A 1 445 ? -10.232 0.631 -33.749 1.00 50.34 445 GLY A N 1
ATOM 3453 C CA . GLY A 1 445 ? -10.436 -0.667 -33.096 1.00 50.34 445 GLY A CA 1
ATOM 3454 C C . GLY A 1 445 ? -11.542 -0.631 -32.038 1.00 50.34 445 GLY A C 1
ATOM 3455 O O . GLY A 1 445 ? -12.270 -1.610 -31.871 1.00 50.34 445 GLY A O 1
ATOM 3456 N N . THR A 1 446 ? -11.744 0.523 -31.402 1.00 49.03 446 THR A N 1
ATOM 3457 C CA . THR A 1 446 ? -12.856 0.787 -30.481 1.00 49.03 446 THR A CA 1
ATOM 3458 C C . THR A 1 446 ? -14.084 1.222 -31.285 1.00 49.03 446 THR A C 1
ATOM 3460 O O . THR A 1 446 ? -14.296 2.392 -31.592 1.00 49.03 446 THR A O 1
ATOM 3463 N N . GLY A 1 447 ? -14.876 0.247 -31.731 1.00 50.12 447 GLY A N 1
ATOM 3464 C CA . GLY A 1 447 ? -15.983 0.459 -32.660 1.00 50.12 447 GLY A CA 1
ATOM 3465 C C . GLY A 1 447 ? -17.001 1.518 -32.219 1.00 50.12 447 GLY A C 1
ATOM 3466 O O . GLY A 1 447 ? -17.880 1.253 -31.407 1.00 50.12 447 GLY A O 1
ATOM 3467 N N . CYS A 1 448 ? -16.987 2.667 -32.892 1.00 31.75 448 CYS A N 1
ATOM 3468 C CA . CYS A 1 448 ? -18.200 3.422 -33.183 1.00 31.75 448 CYS A CA 1
ATOM 3469 C C . CYS A 1 448 ? -18.090 4.005 -34.598 1.00 31.75 448 CYS A C 1
ATOM 3471 O O . CYS A 1 448 ? -17.384 4.980 -34.853 1.00 31.75 448 CYS A O 1
ATOM 3473 N N . SER A 1 449 ? -18.756 3.357 -35.558 1.00 39.47 449 SER A N 1
ATOM 3474 C CA . SER A 1 449 ? -18.852 3.836 -36.938 1.00 39.47 449 SER A CA 1
ATOM 3475 C C . SER A 1 449 ? -19.658 5.134 -36.994 1.00 39.47 449 SER A C 1
ATOM 3477 O O . SER A 1 449 ? -20.875 5.109 -37.161 1.00 39.47 449 SER A O 1
ATOM 3479 N N . ILE A 1 450 ? -18.983 6.279 -36.913 1.00 37.31 450 ILE A N 1
ATOM 3480 C CA . ILE A 1 450 ? -19.573 7.551 -37.329 1.00 37.31 450 ILE A CA 1
ATOM 3481 C C . ILE A 1 450 ? -19.240 7.738 -38.807 1.00 37.31 450 ILE A C 1
ATOM 3483 O O . ILE A 1 450 ? -18.140 8.129 -39.191 1.00 37.31 450 ILE A O 1
ATOM 3487 N N . SER A 1 451 ? -20.221 7.393 -39.638 1.00 33.09 451 SER A N 1
ATOM 3488 C CA . SER A 1 451 ? -20.249 7.642 -41.076 1.00 33.09 451 SER A CA 1
ATOM 3489 C C . SER A 1 451 ? -19.952 9.114 -41.373 1.00 33.09 451 SER A C 1
ATOM 3491 O O . SER A 1 451 ? -20.782 9.992 -41.136 1.00 33.09 451 SER A O 1
ATOM 3493 N N . SER A 1 452 ? -18.786 9.377 -41.948 1.00 38.38 452 SER A N 1
ATOM 3494 C CA . SER A 1 452 ? -18.391 10.673 -42.482 1.00 38.38 452 SER A CA 1
ATOM 3495 C C . SER A 1 452 ? -19.178 10.989 -43.758 1.00 38.38 452 SER A C 1
ATOM 3497 O O . SER A 1 452 ? -18.976 10.379 -44.805 1.00 38.38 452 SER A O 1
ATOM 3499 N N . GLN A 1 453 ? -20.058 11.990 -43.689 1.00 32.81 453 GLN A N 1
ATOM 3500 C CA . GLN A 1 453 ? -20.491 12.735 -44.871 1.00 32.81 453 GLN A CA 1
ATOM 3501 C C . GLN A 1 453 ? -19.935 14.165 -44.808 1.00 32.81 453 GLN A C 1
ATOM 3503 O O . GLN A 1 453 ? -20.069 14.823 -43.774 1.00 32.81 453 GLN A O 1
ATOM 3508 N N . PRO A 1 454 ? -19.312 14.669 -45.888 1.00 33.62 454 PRO A N 1
ATOM 3509 C CA . PRO A 1 454 ? -18.772 16.018 -45.928 1.00 33.62 454 PRO A CA 1
ATOM 3510 C C . PRO A 1 454 ? -19.905 17.026 -46.162 1.00 33.62 454 PRO A C 1
ATOM 3512 O O . PRO A 1 454 ? -20.470 17.109 -47.253 1.00 33.62 454 PRO A O 1
ATOM 3515 N N . VAL A 1 455 ? -20.231 17.824 -45.145 1.00 31.95 455 VAL A N 1
ATOM 3516 C CA . VAL A 1 455 ? -21.125 18.978 -45.301 1.00 31.95 455 VAL A CA 1
ATOM 3517 C C . VAL A 1 455 ? -20.308 20.141 -45.862 1.00 31.95 455 VAL A C 1
ATOM 3519 O O . VAL A 1 455 ? -19.475 20.730 -45.177 1.00 31.95 455 VAL A O 1
ATOM 3522 N N . MET A 1 456 ? -20.530 20.466 -47.137 1.00 33.78 456 MET A N 1
ATOM 3523 C CA . MET A 1 456 ? -20.008 21.691 -47.744 1.00 33.78 456 MET A CA 1
ATOM 3524 C C . MET A 1 456 ? -20.639 22.941 -47.103 1.00 33.78 456 MET A C 1
ATOM 3526 O O . MET A 1 456 ? -21.849 22.954 -46.869 1.00 33.78 456 MET A O 1
ATOM 3530 N N . PRO A 1 457 ? -19.880 24.033 -46.902 1.00 35.56 457 PRO A N 1
ATOM 3531 C CA . PRO A 1 457 ? -20.443 25.301 -46.456 1.00 35.56 457 PRO A CA 1
ATOM 3532 C C . PRO A 1 457 ? -21.113 26.055 -47.625 1.00 35.56 457 PRO A C 1
ATOM 3534 O O . PRO A 1 457 ? -20.609 26.023 -48.755 1.00 35.56 457 PRO A O 1
ATOM 3537 N N . PRO A 1 458 ? -22.228 26.776 -47.394 1.00 34.31 458 PRO A N 1
ATOM 3538 C CA . PRO A 1 458 ? -22.889 27.537 -48.443 1.00 34.31 458 PRO A CA 1
ATOM 3539 C C . PRO A 1 458 ? -22.118 28.829 -48.758 1.00 34.31 458 PRO A C 1
ATOM 3541 O O . PRO A 1 458 ? -21.787 29.629 -47.884 1.00 34.31 458 PRO A O 1
ATOM 3544 N N . LYS A 1 459 ? -21.871 29.054 -50.052 1.00 35.91 459 LYS A N 1
ATOM 3545 C CA . LYS A 1 459 ? -21.374 30.317 -50.617 1.00 35.91 459 LYS A CA 1
ATOM 3546 C C . LYS A 1 459 ? -22.482 31.371 -50.640 1.00 35.91 459 LYS A C 1
ATOM 3548 O O . LYS A 1 459 ? -23.440 31.178 -51.374 1.00 35.91 459 LYS A O 1
ATOM 3553 N N . THR A 1 460 ? -22.276 32.518 -49.990 1.00 33.84 460 THR A N 1
ATOM 3554 C CA . THR A 1 460 ? -22.811 33.862 -50.345 1.00 33.84 460 THR A CA 1
ATOM 3555 C C . THR A 1 460 ? -22.398 34.843 -49.242 1.00 33.84 460 THR A C 1
ATOM 3557 O O . THR A 1 460 ? -22.431 34.464 -48.085 1.00 33.84 460 THR A O 1
ATOM 3560 N N . LYS A 1 461 ? -22.069 36.121 -49.426 1.00 34.50 461 LYS A N 1
ATOM 3561 C CA . LYS A 1 461 ? -21.779 37.025 -50.548 1.00 34.50 461 LYS A CA 1
ATOM 3562 C C . LYS A 1 461 ? -21.123 38.243 -49.874 1.00 34.50 461 LYS A C 1
ATOM 3564 O O . LYS A 1 461 ? -21.503 38.616 -48.769 1.00 34.50 461 LYS A O 1
ATOM 3569 N N . ALA A 1 462 ? -20.170 38.868 -50.550 1.00 35.25 462 ALA A N 1
ATOM 3570 C CA . ALA A 1 462 ? -19.514 40.088 -50.098 1.00 35.25 462 ALA A CA 1
ATOM 3571 C C . ALA A 1 462 ? -20.504 41.253 -49.893 1.00 35.25 462 ALA A C 1
ATOM 3573 O O . ALA A 1 462 ? -21.334 41.511 -50.768 1.00 35.25 462 ALA A O 1
ATOM 3574 N N . ARG A 1 463 ? -20.335 42.039 -48.819 1.00 32.41 463 ARG A N 1
ATOM 3575 C CA . ARG A 1 463 ? -20.643 43.475 -48.846 1.00 32.41 463 ARG A CA 1
ATOM 3576 C C . ARG A 1 463 ? -19.730 44.270 -47.907 1.00 32.41 463 ARG A C 1
ATOM 3578 O O . ARG A 1 463 ? -19.530 43.942 -46.749 1.00 32.41 463 ARG A O 1
ATOM 3585 N N . LYS A 1 464 ? -19.176 45.299 -48.536 1.00 32.53 464 LYS A N 1
ATOM 3586 C CA . LYS A 1 464 ? -18.228 46.341 -48.138 1.00 32.53 464 LYS A CA 1
ATOM 3587 C C . LYS A 1 464 ? -18.806 47.298 -47.078 1.00 32.53 464 LYS A C 1
ATOM 3589 O O . LYS A 1 464 ? -20.024 47.448 -47.037 1.00 32.53 464 LYS A O 1
ATOM 3594 N N . GLN A 1 465 ? -17.897 48.065 -46.460 1.00 34.25 465 GLN A N 1
ATOM 3595 C CA . GLN A 1 465 ? -18.047 49.202 -45.520 1.00 34.25 465 GLN A CA 1
ATOM 3596 C C . GLN A 1 465 ? -17.854 48.779 -44.056 1.00 34.25 465 GLN A C 1
ATOM 3598 O O . GLN A 1 465 ? -18.469 47.826 -43.614 1.00 34.25 465 GLN A O 1
ATOM 3603 N N . GLY A 1 466 ? -17.009 49.408 -43.246 1.00 29.58 466 GLY A N 1
ATOM 3604 C CA . GLY A 1 466 ? -16.292 50.671 -43.395 1.00 29.58 466 GLY A CA 1
ATOM 3605 C C . GLY A 1 466 ? -16.236 51.346 -42.024 1.00 29.58 466 GLY A C 1
ATOM 3606 O O . GLY A 1 466 ? -17.278 51.530 -41.415 1.00 29.58 466 GLY A O 1
ATOM 3607 N N . SER A 1 467 ? -15.014 51.661 -41.596 1.00 30.33 467 SER A N 1
ATOM 3608 C CA . SER A 1 467 ? -14.604 52.686 -40.626 1.00 30.33 467 SER A CA 1
ATOM 3609 C C . SER A 1 467 ? -15.284 52.785 -39.245 1.00 30.33 467 SER A C 1
ATOM 3611 O O . SER A 1 467 ? -16.444 53.157 -39.110 1.00 30.33 467 SER A O 1
ATOM 3613 N N . ASP A 1 468 ? -14.402 52.704 -38.250 1.00 32.28 468 ASP A N 1
ATOM 3614 C CA . ASP A 1 468 ? -14.134 53.769 -37.276 1.00 32.28 468 ASP A CA 1
ATOM 3615 C C . ASP A 1 468 ? -14.787 53.796 -35.885 1.00 32.28 468 ASP A C 1
ATOM 3617 O O . ASP A 1 468 ? -15.995 53.792 -35.681 1.00 32.28 468 ASP A O 1
ATOM 3621 N N . THR A 1 469 ? -13.866 54.054 -34.948 1.00 35.59 469 THR A N 1
ATOM 3622 C CA . THR A 1 469 ? -13.984 54.805 -33.689 1.00 35.59 469 THR A CA 1
ATOM 3623 C C . THR A 1 469 ? -14.624 54.146 -32.462 1.00 35.59 469 THR A C 1
ATOM 3625 O O . THR A 1 469 ? -15.822 54.170 -32.240 1.00 35.59 469 THR A O 1
ATOM 3628 N N . SER A 1 470 ? -13.738 53.618 -31.608 1.00 30.77 470 SER A N 1
ATOM 3629 C CA . SER A 1 470 ? -13.293 54.224 -30.336 1.00 30.77 470 SER A CA 1
ATOM 3630 C C . SER A 1 470 ? -14.330 54.872 -29.395 1.00 30.77 470 SER A C 1
ATOM 3632 O O . SER A 1 470 ? -15.026 55.803 -29.784 1.00 30.77 470 SER A O 1
ATOM 3634 N N . LYS A 1 471 ? -14.170 54.530 -28.099 1.00 36.44 471 LYS A N 1
ATOM 3635 C CA . LYS A 1 471 ? -14.595 55.249 -26.869 1.00 36.44 471 LYS A CA 1
ATOM 3636 C C . LYS A 1 471 ? -16.091 55.152 -26.539 1.00 36.44 471 LYS A C 1
ATOM 3638 O O . LYS A 1 471 ? -16.926 55.224 -27.416 1.00 36.44 471 LYS A O 1
ATOM 3643 N N . LYS A 1 472 ? -16.546 55.090 -25.287 1.00 33.69 472 LYS A N 1
ATOM 3644 C CA . LYS A 1 472 ? -15.994 55.042 -23.917 1.00 33.69 472 LYS A CA 1
ATOM 3645 C C . LYS A 1 472 ? -17.244 54.953 -23.006 1.00 33.69 472 LYS A C 1
ATOM 3647 O O . LYS A 1 472 ? -18.343 55.272 -23.454 1.00 33.69 472 LYS A O 1
ATOM 3652 N N . SER A 1 473 ? -17.033 54.643 -21.726 1.00 36.12 473 SER A N 1
ATOM 3653 C CA . SER A 1 473 ? -17.900 54.959 -20.568 1.00 36.12 473 SER A CA 1
ATOM 3654 C C . SER A 1 473 ? -19.162 54.113 -20.312 1.00 36.12 473 SER A C 1
ATOM 3656 O O . SER A 1 473 ? -20.241 54.377 -20.826 1.00 36.12 473 SER A O 1
ATOM 3658 N N . THR A 1 474 ? -18.999 53.167 -19.379 1.00 36.41 474 THR A N 1
ATOM 3659 C CA . THR A 1 474 ? -19.773 52.981 -18.123 1.00 36.41 474 THR A CA 1
ATOM 3660 C C . THR A 1 474 ? -20.273 54.293 -17.478 1.00 36.41 474 THR A C 1
ATOM 3662 O O . THR A 1 474 ? -19.785 55.357 -17.859 1.00 36.41 474 THR A O 1
ATOM 3665 N N . PRO A 1 475 ? -21.034 54.284 -16.359 1.00 49.56 475 PRO A N 1
ATOM 3666 C CA . PRO A 1 475 ? -21.893 53.259 -15.734 1.00 49.56 475 PRO A CA 1
ATOM 3667 C C . PRO A 1 475 ? -23.268 53.843 -15.301 1.00 49.56 475 PRO A C 1
ATOM 3669 O O . PRO A 1 475 ? -23.459 55.049 -15.351 1.00 49.56 475 PRO A O 1
ATOM 3672 N N . SER A 1 476 ? -24.186 53.011 -14.789 1.00 35.25 476 SER A N 1
ATOM 3673 C CA . SER A 1 476 ? -24.891 53.224 -13.499 1.00 35.25 476 SER A CA 1
ATOM 3674 C C . SER A 1 476 ? -26.161 52.367 -13.401 1.00 35.25 476 SER A C 1
ATOM 3676 O O . SER A 1 476 ? -27.112 52.605 -14.134 1.00 35.25 476 SER A O 1
ATOM 3678 N N . ALA A 1 477 ? -26.119 51.387 -12.494 1.00 38.09 477 ALA A N 1
ATOM 3679 C CA . ALA A 1 477 ? -27.001 51.190 -11.331 1.00 38.09 477 ALA A CA 1
ATOM 3680 C C . ALA A 1 477 ? -28.560 51.237 -11.458 1.00 38.09 477 ALA A C 1
ATOM 3682 O O . ALA A 1 477 ? -29.107 51.879 -12.345 1.00 38.09 477 ALA A O 1
ATOM 3683 N N . PRO A 1 478 ? -29.273 50.557 -10.531 1.00 49.16 478 PRO A N 1
ATOM 3684 C CA . PRO A 1 478 ? -30.570 49.877 -10.715 1.00 49.16 478 PRO A CA 1
ATOM 3685 C C . PRO A 1 478 ? -31.749 50.740 -10.171 1.00 49.16 478 PRO A C 1
ATOM 3687 O O . PRO A 1 478 ? -31.491 51.914 -9.893 1.00 49.16 478 PRO A O 1
ATOM 3690 N N . PRO A 1 479 ? -33.028 50.295 -10.030 1.00 54.50 479 PRO A N 1
ATOM 3691 C CA . PRO A 1 479 ? -33.561 49.137 -9.261 1.00 54.50 479 PRO A CA 1
ATOM 3692 C C . PRO A 1 479 ? -34.576 48.305 -10.104 1.00 54.50 479 PRO A C 1
ATOM 3694 O O . PRO A 1 479 ? -34.877 48.683 -11.231 1.00 54.50 479 PRO A O 1
ATOM 3697 N N . SER A 1 480 ? -35.060 47.120 -9.720 1.00 42.94 480 SER A N 1
ATOM 3698 C CA . SER A 1 480 ? -35.793 46.724 -8.505 1.00 42.94 480 SER A CA 1
ATOM 3699 C C . SER A 1 480 ? -35.753 45.216 -8.290 1.00 42.94 480 SER A C 1
ATOM 3701 O O . SER A 1 480 ? -35.607 44.490 -9.298 1.00 42.94 480 SER A O 1
#

Organism: NCBI:txid1314782

Foldseek 3Di:
DDPLLDCVLAAEDAPVPCPPPDPLLVVLCVLLPDADDQCQQVDPAADADPLLVVVSVVSVVPHDPDDPPDDPPPPPPPDDDPLLSVCQNVLSVLLSVLVVCVVCQVVPDPDFAFCLVSVLVSLVVLLCSLPVQKDKDAQFKWFFWDDQLANFDVCLVVDDGIDTFRIFIWGHFAQPPPDDDPPDPPDDDDDDDDDDDDDDYDDDDDDDDDDDDDDDDDDDDDDDDDDDDDDDDDPDDDDPPVPDDDDDDDDDDDDDDDDDDPPPPPPLVLQCLLATGPPDDSNTTHTQTQETEHESSCVSRSQLSNQSSCVLLVHFRKHWYWYDHGNAQKIFIKIKTFDPDPPPPLGDTRIYMHGHPDPPDSRMARSNRSSSSSSVSSSSSVCSVVNVVSVVSSVVSSVDPPNPDGRSRIRSPDDPCVVVVPDDPVVVVVSVVVNVVSVVVVVVVPDDDPDDDDDDDDDDDDDDDDDDDDDDDDDDDDDD

Sequence (480 aa):
MHPWRDPENVVLHSVDCATAWPEETKALIEPLRRPLPEWVYCGPYPFTSKHCRSLVAELKQQRPVISSTGSASTSNEPSSKDMLRLCFDTALCTTALLRSLMLREPEITSEPISKTSILANVLRNVLLIGIPDALPIYEAEYVLPRHPSSPHNPLFKFTHKTSTAALLVCNPPIEVSTGPDAHLPSCSSSDTSEPISSEDREGSSDALSDTSILACSEPADDSRGFSHPVNGSAPRRLEVWELAAPENLVEEFTADDSEEYDEECTLQEPILNRHLLATASPSDNTLLPFLCMSEEEDLFGMLASGLYQRYAWGIKEPIVALTYSSGQASLQLVVAWLEDCNTSDKRLPSVHAAFENSSNSLSLFNLCDPIGVLRLTAFLLSLREHAEHLRCLVSEMLAGTALVSEPFLWRSDFDLEEEIEEDNDNDFASGIQKWAREVSEAVRGTGCSISSQPVMPPKTKARKQGSDTSKKSTPSAPPS